Protein 2WS9 (pdb70)

B-factor: mean 7.36, std 11.47, range [2.0, 91.31]

Nearest PDB structures (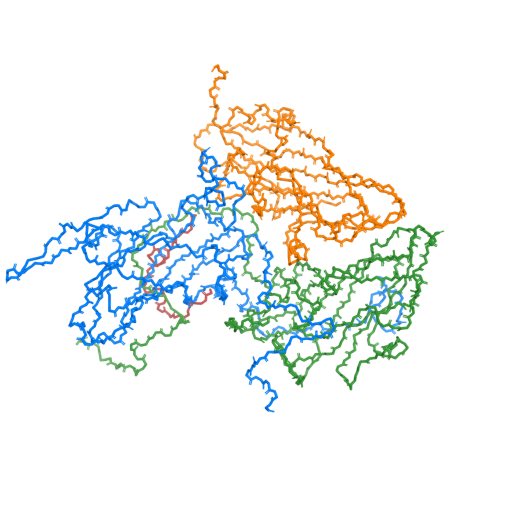foldseek):
  2xbo-assembly1_2  TM=1.001E+00  e=1.911E-42  Equine rhinitis A virus
  2wff-assembly1_2  TM=9.894E-01  e=1.433E-40  Equine rhinitis A virus
  4gh4-assembly1_B  TM=8.979E-01  e=1.217E-20  Foot-and-mouth disease virus A
  7tqt-assembly1_j  TM=8.389E-01  e=4.539E-18  Coxsackievirus A21
  8x96-assembly1_B  TM=8.685E-01  e=5.351E-17  Enterovirus A71

Sequence (693 aa):
VTNVGEDGEPGETEPRHALSPVDMHVHTDVSFLLDRFFDVETLELSNLTGSPATHVLDPFGSTAQLAWARLLNTCTYFFSDLELSIQFKFTTTPSSVGEGFVWVKWFPVGAPTKTTDAWQLEGGGNSVRIQQLAVAGMSPTVVFKIAGSRSQACGFSVPYTSMWRVVPVFYNGWGAPTKEKATYNWLPGAHFGSILLTSDAHDKGGCYLRYRFPRANMYCPRPIPPAFTRPADKTRHKFPTNINKQGTTYCYSKPDGRPPSTVSDPVTRLGPTLSRHYTFKVGEWPHSQSHGHAWICPLPSDKLKKMGSFHEVVKAHHLVKNGWDVVVQVNASFAHSGALCVAAVPEYEHTHEKALKWSELEEPAYTYQQLSVFPHQLLNLRTNSSVHLVMPYIGPGPTTNLTLHNPWTIVILILSELTGPGQTVPVTMSVAPIDAMVNGPLPNPEAPIRVVSVPESDSFMSSVPDNSTPLYPKVVVPPRQVPGRFTNFIDVAKQTYSFCSISGKPYFEVTNTSGDEPLFQMDVSLSAAELHGTYVASLSSFFAQYRGSLNFNFIFTGAAATKAKFLVAFVPPHSAAPKTRDEAMACIHAVWDVGLNSAFSFNVPYSSPADFMAVYSAEATVVNVSGWLQVYALTALTSTDIAVNSKGRVLVAVSAGPDFSLRHPVDLPDKQGNSGSIVQNFYMQQYQNSIDA

Foldseek 3Di:
DCEEDDPPDVPYDYDDDDDDDDPPCPCVDLQVVQQDWDQQDWFFAAAQFDKDFWAFFDLQCDPDLDVVNQSSVFFFWKFFWKKKKKFKDFPDDLVVDAKKKKKKWFFFFPDDTTKGFDDWDDDDHDIDTGIPRSDDDDGDIDIFIQHPPPTRIDMDIGGHRAPDPIQGSFAQQFQDPPRDPVRGRHHGRSGGTTMHIYINCSPRIIITMIMGTHPMDGHHTDDGDDSDDDDDPPDDDDDDDPDDDD/DEFEFVDAADLDAFPPDPADKDWQDCVQQDKDKDFQFWAAQPDDFQKKWKQFPDQVCLVVSPRVSVVLVFFFWKFWKKKKKKFKADDLQKWFKKKKFKAFPDDDPPPCPNHTGMDGHDVVCSVCVVVGGIDMATSNPHTMTIYIYYGDDPGRIHGVNPDRGIMMMIGTHTGIDGDRDIMTMMMMMTIGSMMGHHGDDDDD/DDDDDDADPCPPDDDDDPPDDDDDDDDDDDDDDDDDPDDDDDLQVCLFVDKDFWQDVHDRWWKFFQDFAWFFRDKWFAALPIRRVPPIPVSVVQLQFWKKAWKKKKKKAWAFDPQKWFKKKKFFFFDDPDDDGTVVVRVVGDIDIGTCVVPRMDMDMRTGDAPDRIATNDADPDDRRRTGGMITMGTPHGMDGPDCVVGGMIIMGMMMGTDPPMDGDHGDDDDDDD/DPDDDPCSVVDPPVVNDPDDD

Radius of gyration: 29.0 Å; Cα contacts (8 Å, |Δi|>4): 1754; chains: 4; bounding box: 82×83×81 Å

Structure (mmCIF, N/CA/C/O backbone):
data_2WS9
#
_entry.id   2WS9
#
_cell.length_a   344.800
_cell.length_b   531.400
_cell.length_c   488.300
_cell.angle_alpha   90.00
_cell.angle_beta   90.00
_cell.angle_gamma   90.00
#
_symmetry.space_group_name_H-M   'C 2 2 21'
#
loop_
_entity.id
_entity.type
_entity.pdbx_description
1 polymer P1
2 polymer P1
3 polymer P1
4 polymer P1
#
loop_
_atom_site.group_PDB
_atom_site.id
_atom_site.type_symbol
_atom_site.label_atom_id
_atom_site.label_alt_id
_atom_site.label_comp_id
_atom_site.label_asym_id
_atom_site.label_entity_id
_atom_site.label_seq_id
_atom_site.pdbx_PDB_ins_code
_atom_site.Cartn_x
_atom_site.Cartn_y
_atom_site.Cartn_z
_atom_site.occupancy
_atom_site.B_iso_or_equiv
_atom_site.auth_seq_id
_atom_site.auth_comp_id
_atom_site.auth_asym_id
_atom_site.auth_atom_id
_atom_site.pdbx_PDB_model_num
ATOM 1 N N . VAL A 1 1 ? 11.023 234.195 176.304 1.00 91.31 1 VAL 1 N 1
ATOM 2 C CA . VAL A 1 1 ? 12.060 234.638 175.297 1.00 90.63 1 VAL 1 CA 1
ATOM 3 C C . VAL A 1 1 ? 13.402 233.913 175.600 1.00 89.02 1 VAL 1 C 1
ATOM 4 O O . VAL A 1 1 ? 13.805 233.871 176.765 1.00 89.94 1 VAL 1 O 1
ATOM 8 N N . THR A 1 2 ? 14.068 233.392 174.549 1.00 85.25 2 THR 1 N 1
ATOM 9 C CA . THR A 1 2 ? 15.345 232.613 174.583 1.00 79.62 2 THR 1 CA 1
ATOM 10 C C . THR A 1 2 ? 15.424 231.456 175.606 1.00 74.84 2 THR 1 C 1
ATOM 11 O O . THR A 1 2 ? 16.059 230.417 175.361 1.00 75.76 2 THR 1 O 1
ATOM 15 N N . ASN A 1 3 ? 14.833 231.706 176.767 1.00 67.20 3 ASN 1 N 1
ATOM 16 C CA . ASN A 1 3 ? 14.691 230.799 177.879 1.00 60.18 3 ASN 1 CA 1
ATOM 17 C C . ASN A 1 3 ? 15.943 230.587 178.650 1.00 54.42 3 ASN 1 C 1
ATOM 18 O O . ASN A 1 3 ? 16.360 231.478 179.362 1.00 54.28 3 ASN 1 O 1
ATOM 23 N N . VAL A 1 4 ? 16.634 229.490 178.368 1.00 45.65 4 VAL 1 N 1
ATOM 24 C CA . VAL A 1 4 ? 17.761 229.148 179.175 1.00 38.15 4 VAL 1 CA 1
ATOM 25 C C . VAL A 1 4 ? 19.213 229.474 178.908 1.00 34.36 4 VAL 1 C 1
ATOM 26 O O . VAL A 1 4 ? 19.827 229.061 177.945 1.00 34.39 4 VAL 1 O 1
ATOM 30 N N . GLY A 1 5 ? 19.680 230.204 179.914 1.00 30.89 5 GLY 1 N 1
ATOM 31 C CA . GLY A 1 5 ? 20.981 230.748 180.215 1.00 23.37 5 GLY 1 CA 1
ATOM 32 C C . GLY A 1 5 ? 22.248 231.099 179.533 1.00 21.56 5 GLY 1 C 1
ATOM 33 O O . GLY A 1 5 ? 22.724 230.480 178.600 1.00 25.38 5 GLY 1 O 1
ATOM 34 N N . GLU A 1 6 ? 22.878 232.032 180.229 1.00 19.37 6 GLU 1 N 1
ATOM 35 C CA . GLU A 1 6 ? 24.192 232.589 179.938 1.00 15.51 6 GLU 1 CA 1
ATOM 36 C C . GLU A 1 6 ? 24.553 233.353 178.687 1.00 14.64 6 GLU 1 C 1
ATOM 37 O O . GLU A 1 6 ? 25.713 233.468 178.354 1.00 19.03 6 GLU 1 O 1
ATOM 43 N N . ASP A 1 7 ? 23.573 233.969 178.051 1.00 15.78 7 ASP 1 N 1
ATOM 44 C CA . ASP A 1 7 ? 23.822 234.774 176.855 1.00 15.63 7 ASP 1 CA 1
ATOM 45 C C . ASP A 1 7 ? 23.406 236.169 177.295 1.00 14.86 7 ASP 1 C 1
ATOM 46 O O . ASP A 1 7 ? 23.811 237.169 176.708 1.00 17.66 7 ASP 1 O 1
ATOM 51 N N . GLY A 1 8 ? 22.600 236.202 178.358 1.00 12.82 8 GLY 1 N 1
ATOM 52 C CA . GLY A 1 8 ? 22.148 237.439 178.954 1.00 13.21 8 GLY 1 CA 1
ATOM 53 C C . GLY A 1 8 ? 21.174 238.229 178.142 1.00 11.49 8 GLY 1 C 1
ATOM 54 O O . GLY A 1 8 ? 20.986 239.424 178.409 1.00 15.34 8 GLY 1 O 1
ATOM 55 N N . GLU A 1 9 ? 20.610 237.588 177.123 1.00 7.83 9 GLU 1 N 1
ATOM 56 C CA . GLU A 1 9 ? 19.636 238.238 176.264 1.00 6.08 9 GLU 1 CA 1
ATOM 57 C C . GLU A 1 9 ? 18.339 238.580 177.005 1.00 4.50 9 GLU 1 C 1
ATOM 58 O O . GLU A 1 9 ? 18.008 237.970 178.036 1.00 4.52 9 GLU 1 O 1
ATOM 64 N N . PRO A 1 10 ? 17.626 239.614 176.533 1.00 2.62 10 PRO 1 N 1
ATOM 65 C CA . PRO A 1 10 ? 16.375 240.076 177.125 1.00 2.58 10 PRO 1 CA 1
ATOM 66 C C . PRO A 1 10 ? 15.402 238.942 177.221 1.00 3.22 10 PRO 1 C 1
ATOM 67 O O . PRO A 1 10 ? 15.134 238.274 176.225 1.00 6.71 10 PRO 1 O 1
ATOM 71 N N . GLY A 1 11 ? 14.848 238.755 178.414 1.00 3.36 11 GLY 1 N 1
ATOM 72 C CA . GLY A 1 11 ? 13.882 237.697 178.640 1.00 2.83 11 GLY 1 CA 1
ATOM 73 C C . GLY A 1 11 ? 14.521 236.360 178.967 1.00 2.39 11 GLY 1 C 1
ATOM 74 O O . GLY A 1 11 ? 13.848 235.442 179.442 1.00 3.71 11 GLY 1 O 1
ATOM 75 N N . GLU A 1 12 ? 15.813 236.234 178.705 1.00 2.23 12 GLU 1 N 1
ATOM 76 C CA . GLU A 1 12 ? 16.515 235.002 178.993 1.00 2.11 12 GLU 1 CA 1
ATOM 77 C C . GLU A 1 12 ? 16.862 234.927 180.481 1.00 3.57 12 GLU 1 C 1
ATOM 78 O O . GLU A 1 12 ? 17.331 235.927 181.098 1.00 5.89 12 GLU 1 O 1
ATOM 84 N N . THR A 1 13 ? 16.655 233.724 181.028 1.00 3.02 13 THR 1 N 1
ATOM 85 C CA . THR A 1 13 ? 16.920 233.365 182.425 1.00 3.24 13 THR 1 CA 1
ATOM 86 C C . THR A 1 13 ? 17.994 232.267 182.505 1.00 2.94 13 THR 1 C 1
ATOM 87 O O . THR A 1 13 ? 18.095 231.456 181.623 1.00 2.00 13 THR 1 O 1
ATOM 91 N N . GLU A 1 14 ? 18.768 232.191 183.581 1.00 5.00 14 GLU 1 N 1
ATOM 92 C CA . GLU A 1 14 ? 19.785 231.138 183.649 1.00 2.35 14 GLU 1 CA 1
ATOM 93 C C . GLU A 1 14 ? 19.230 229.766 184.074 1.00 2.18 14 GLU 1 C 1
ATOM 94 O O . GLU A 1 14 ? 18.097 229.643 184.567 1.00 2.36 14 GLU 1 O 1
ATOM 100 N N . PRO A 1 15 ? 20.016 228.704 183.861 1.00 2.62 15 PRO 1 N 1
ATOM 101 C CA . PRO A 1 15 ? 19.579 227.349 184.227 1.00 3.27 15 PRO 1 CA 1
ATOM 102 C C . PRO A 1 15 ? 19.391 227.111 185.732 1.00 3.06 15 PRO 1 C 1
ATOM 103 O O . PRO A 1 15 ? 20.129 227.650 186.544 1.00 4.14 15 PRO 1 O 1
ATOM 107 N N . ARG A 1 16 ? 18.380 226.330 186.097 1.00 4.07 16 ARG 1 N 1
ATOM 108 C CA . ARG A 1 16 ? 18.143 225.969 187.490 1.00 4.44 16 ARG 1 CA 1
ATOM 109 C C . ARG A 1 16 ? 17.959 224.442 187.439 1.00 7.01 16 ARG 1 C 1
ATOM 110 O O . ARG A 1 16 ? 17.421 223.914 186.458 1.00 7.94 16 ARG 1 O 1
ATOM 118 N N . HIS A 1 17 ? 18.527 223.716 188.394 1.00 9.70 17 HIS 1 N 1
ATOM 119 C CA . HIS A 1 17 ? 18.340 222.279 188.413 1.00 12.88 17 HIS 1 CA 1
ATOM 120 C C . HIS A 1 17 ? 17.519 222.018 189.654 1.00 10.24 17 HIS 1 C 1
ATOM 121 O O . HIS A 1 17 ? 18.003 222.221 190.738 1.00 9.97 17 HIS 1 O 1
ATOM 128 N N . ALA A 1 18 ? 16.263 221.605 189.515 1.00 8.97 18 ALA 1 N 1
ATOM 129 C CA . ALA A 1 18 ? 15.430 221.363 190.698 1.00 7.40 18 ALA 1 CA 1
ATOM 130 C C . ALA A 1 18 ? 15.997 220.331 191.664 1.00 7.18 18 ALA 1 C 1
ATOM 131 O O . ALA A 1 18 ? 16.690 219.388 191.270 1.00 9.43 18 ALA 1 O 1
ATOM 133 N N . LEU A 1 19 ? 15.701 220.520 192.940 1.00 6.15 19 LEU 1 N 1
ATOM 134 C CA . LEU A 1 19 ? 16.193 219.626 193.966 1.00 6.88 19 LEU 1 CA 1
ATOM 135 C C . LEU A 1 19 ? 15.391 218.343 194.026 1.00 8.88 19 LEU 1 C 1
ATOM 136 O O . LEU A 1 19 ? 14.223 218.318 193.630 1.00 10.80 19 LEU 1 O 1
ATOM 141 N N . SER A 1 20 ? 16.031 217.272 194.506 1.00 12.62 20 SER 1 N 1
ATOM 142 C CA . SER A 1 20 ? 15.376 215.970 194.692 1.00 13.72 20 SER 1 CA 1
ATOM 143 C C . SER A 1 20 ? 14.570 216.017 195.991 1.00 13.74 20 SER 1 C 1
ATOM 144 O O . SER A 1 20 ? 14.942 216.694 196.939 1.00 13.65 20 SER 1 O 1
ATOM 147 N N . PRO A 1 21 ? 13.460 215.288 196.049 1.00 13.84 21 PRO 1 N 1
ATOM 148 C CA . PRO A 1 21 ? 12.529 215.200 197.166 1.00 14.64 21 PRO 1 CA 1
ATOM 149 C C . PRO A 1 21 ? 12.754 215.090 198.683 1.00 14.17 21 PRO 1 C 1
ATOM 150 O O . PRO A 1 21 ? 12.114 215.874 199.423 1.00 19.84 21 PRO 1 O 1
ATOM 154 N N . VAL A 1 22 ? 13.540 214.140 199.180 1.00 11.02 22 VAL 1 N 1
ATOM 155 C CA . VAL A 1 22 ? 13.716 214.005 200.654 1.00 8.39 22 VAL 1 CA 1
ATOM 156 C C . VAL A 1 22 ? 12.392 213.776 201.440 1.00 9.17 22 VAL 1 C 1
ATOM 157 O O . VAL A 1 22 ? 11.840 212.676 201.415 1.00 12.59 22 VAL 1 O 1
ATOM 161 N N . ASP A 1 23 ? 11.844 214.818 202.063 1.00 9.54 23 ASP 1 N 1
ATOM 162 C CA . ASP A 1 23 ? 10.626 214.689 202.881 1.00 10.80 23 ASP 1 CA 1
ATOM 163 C C . ASP A 1 23 ? 9.275 214.273 202.287 1.00 10.59 23 ASP 1 C 1
ATOM 164 O O . ASP A 1 23 ? 8.329 214.119 203.062 1.00 13.16 23 ASP 1 O 1
ATOM 169 N N . MET A 1 24 ? 9.127 214.226 200.961 1.00 8.80 24 MET 1 N 1
ATOM 170 C CA . MET A 1 24 ? 7.873 213.791 200.329 1.00 7.61 24 MET 1 CA 1
ATOM 171 C C . MET A 1 24 ? 6.553 214.535 200.652 1.00 7.19 24 MET 1 C 1
ATOM 172 O O . MET A 1 24 ? 5.455 213.999 200.442 1.00 6.71 24 MET 1 O 1
ATOM 177 N N . HIS A 1 25 ? 6.637 215.764 201.147 1.00 6.51 25 HIS 1 N 1
ATOM 178 C CA . HIS A 1 25 ? 5.437 216.555 201.464 1.00 5.06 25 HIS 1 CA 1
ATOM 179 C C . HIS A 1 25 ? 4.500 215.873 202.431 1.00 3.49 25 HIS 1 C 1
ATOM 180 O O . HIS A 1 25 ? 3.333 216.203 202.469 1.00 3.67 25 HIS 1 O 1
ATOM 187 N N . VAL A 1 26 ? 4.997 214.965 203.252 1.00 3.09 26 VAL 1 N 1
ATOM 188 C CA . VAL A 1 26 ? 4.132 214.268 204.189 1.00 2.44 26 VAL 1 CA 1
ATOM 189 C C . VAL A 1 26 ? 3.552 215.189 205.255 1.00 2.92 26 VAL 1 C 1
ATOM 190 O O . VAL A 1 26 ? 2.393 215.044 205.633 1.00 3.07 26 VAL 1 O 1
ATOM 194 N N . HIS A 1 27 ? 4.375 216.103 205.768 1.00 3.23 27 HIS 1 N 1
ATOM 195 C CA . HIS A 1 27 ? 3.946 217.002 206.827 1.00 2.00 27 HIS 1 CA 1
ATOM 196 C C . HIS A 1 27 ? 2.938 218.082 206.478 1.00 2.00 27 HIS 1 C 1
ATOM 197 O O . HIS A 1 27 ? 2.314 218.630 207.363 1.00 2.00 27 HIS 1 O 1
ATOM 204 N N . THR A 1 28 ? 2.788 218.400 205.199 1.00 2.00 28 THR 1 N 1
ATOM 205 C CA . THR A 1 28 ? 1.839 219.417 204.768 1.00 2.00 28 THR 1 CA 1
ATOM 206 C C . THR A 1 28 ? 0.481 218.823 204.396 1.00 2.00 28 THR 1 C 1
ATOM 207 O O . THR A 1 28 ? -0.421 219.512 203.928 1.00 2.00 28 THR 1 O 1
ATOM 211 N N . ASP A 1 29 ? 0.336 217.540 204.688 1.00 2.00 29 ASP 1 N 1
ATOM 212 C CA . ASP A 1 29 ? -0.874 216.808 204.443 1.00 2.00 29 ASP 1 CA 1
ATOM 213 C C . ASP A 1 29 ? -1.924 217.236 205.445 1.00 2.21 29 ASP 1 C 1
ATOM 214 O O . ASP A 1 29 ? -1.756 217.068 206.654 1.00 2.30 29 ASP 1 O 1
ATOM 219 N N . VAL A 1 30 ? -3.062 217.675 204.924 1.00 2.62 30 VAL 1 N 1
ATOM 220 C CA . VAL A 1 30 ? -4.185 218.141 205.725 1.00 2.00 30 VAL 1 CA 1
ATOM 221 C C . VAL A 1 30 ? -4.625 217.217 206.864 1.00 2.00 30 VAL 1 C 1
ATOM 222 O O . VAL A 1 30 ? -4.686 217.643 208.004 1.00 2.00 30 VAL 1 O 1
ATOM 226 N N . SER A 1 31 ? -4.884 215.950 206.580 1.00 2.00 31 SER 1 N 1
ATOM 227 C CA . SER A 1 31 ? -5.369 215.053 207.618 1.00 2.00 31 SER 1 CA 1
ATOM 228 C C . SER A 1 31 ? -4.335 214.609 208.603 1.00 3.09 31 SER 1 C 1
ATOM 229 O O . SER A 1 31 ? -4.692 214.127 209.685 1.00 4.72 31 SER 1 O 1
ATOM 232 N N . PHE A 1 32 ? -3.071 214.692 208.193 1.00 2.00 32 PHE 1 N 1
ATOM 233 C CA . PHE A 1 32 ? -1.963 214.328 209.054 1.00 2.00 32 PHE 1 CA 1
ATOM 234 C C . PHE A 1 32 ? -1.854 215.439 210.073 1.00 2.30 32 PHE 1 C 1
ATOM 235 O O . PHE A 1 32 ? -1.815 215.187 211.267 1.00 3.52 32 PHE 1 O 1
ATOM 243 N N . LEU A 1 33 ? -1.847 216.680 209.604 1.00 2.00 33 LEU 1 N 1
ATOM 244 C CA . LEU A 1 33 ? -1.745 217.799 210.511 1.00 2.00 33 LEU 1 CA 1
ATOM 245 C C . LEU A 1 33 ? -2.853 217.838 211.538 1.00 2.00 33 LEU 1 C 1
ATOM 246 O O . LEU A 1 33 ? -2.606 218.169 212.677 1.00 2.00 33 LEU 1 O 1
ATOM 251 N N . LEU A 1 34 ? -4.074 217.496 211.159 1.00 2.00 34 LEU 1 N 1
ATOM 252 C CA . LEU A 1 34 ? -5.169 217.576 212.114 1.00 2.00 34 LEU 1 CA 1
ATOM 253 C C . LEU A 1 34 ? -5.398 216.382 213.029 1.00 2.00 34 LEU 1 C 1
ATOM 254 O O . LEU A 1 34 ? -6.130 216.484 214.003 1.00 2.00 34 LEU 1 O 1
ATOM 259 N N . ASP A 1 35 ? -4.750 215.261 212.759 1.00 2.00 35 ASP 1 N 1
ATOM 260 C CA . ASP A 1 35 ? -4.951 214.086 213.584 1.00 2.00 35 ASP 1 CA 1
ATOM 261 C C . ASP A 1 35 ? -4.007 214.068 214.769 1.00 2.00 35 ASP 1 C 1
ATOM 262 O O . ASP A 1 35 ? -3.149 213.211 214.863 1.00 3.59 35 ASP 1 O 1
ATOM 267 N N . ARG A 1 36 ? -4.156 215.011 215.685 1.00 2.00 36 ARG 1 N 1
ATOM 268 C CA . ARG A 1 36 ? -3.299 215.056 216.861 1.00 2.00 36 ARG 1 CA 1
ATOM 269 C C . ARG A 1 36 ? -4.115 215.795 217.912 1.00 2.00 36 ARG 1 C 1
ATOM 270 O O . ARG A 1 36 ? -5.120 216.403 217.572 1.00 2.00 36 ARG 1 O 1
ATOM 278 N N . PHE A 1 37 ? -3.787 215.655 219.188 1.00 2.00 37 PHE 1 N 1
ATOM 279 C CA . PHE A 1 37 ? -4.558 216.349 220.197 1.00 2.00 37 PHE 1 CA 1
ATOM 280 C C . PHE A 1 37 ? -4.115 217.771 220.303 1.00 2.00 37 PHE 1 C 1
ATOM 281 O O . PHE A 1 37 ? -2.925 218.036 220.382 1.00 2.00 37 PHE 1 O 1
ATOM 289 N N . PHE A 1 38 ? -5.086 218.677 220.283 1.00 2.00 38 PHE 1 N 1
ATOM 290 C CA . PHE A 1 38 ? -4.878 220.109 220.407 1.00 2.00 38 PHE 1 CA 1
ATOM 291 C C . PHE A 1 38 ? -5.554 220.603 221.687 1.00 2.00 38 PHE 1 C 1
ATOM 292 O O . PHE A 1 38 ? -6.685 220.218 221.995 1.00 2.00 38 PHE 1 O 1
ATOM 300 N N . ASP A 1 39 ? -4.862 221.451 222.434 1.00 2.01 39 ASP 1 N 1
ATOM 301 C CA . ASP A 1 39 ? -5.426 222.022 223.645 1.00 2.00 39 ASP 1 CA 1
ATOM 302 C C . ASP A 1 39 ? -6.182 223.248 223.133 1.00 2.00 39 ASP 1 C 1
ATOM 303 O O . ASP A 1 39 ? -5.565 224.219 222.732 1.00 2.00 39 ASP 1 O 1
ATOM 308 N N . VAL A 1 40 ? -7.486 223.080 222.905 1.00 2.57 40 VAL 1 N 1
ATOM 309 C CA . VAL A 1 40 ? -8.437 224.131 222.433 1.00 3.92 40 VAL 1 CA 1
ATOM 310 C C . VAL A 1 40 ? -9.318 224.258 223.646 1.00 4.87 40 VAL 1 C 1
ATOM 311 O O . VAL A 1 40 ? -9.504 223.240 224.284 1.00 12.09 40 VAL 1 O 1
ATOM 315 N N . GLU A 1 41 ? -9.836 225.423 224.026 1.00 2.59 41 GLU 1 N 1
ATOM 316 C CA . GLU A 1 41 ? -10.678 225.400 225.274 1.00 3.28 41 GLU 1 CA 1
ATOM 317 C C . GLU A 1 41 ? -10.170 224.792 226.630 1.00 2.00 41 GLU 1 C 1
ATOM 318 O O . GLU A 1 41 ? -9.472 223.764 226.739 1.00 2.00 41 GLU 1 O 1
ATOM 324 N N . THR A 1 42 ? -10.791 225.321 227.667 1.00 2.78 42 THR 1 N 1
ATOM 325 C CA . THR A 1 42 ? -10.521 224.986 229.057 1.00 2.22 42 THR 1 CA 1
ATOM 326 C C . THR A 1 42 ? -11.913 225.197 229.628 1.00 3.76 42 THR 1 C 1
ATOM 327 O O . THR A 1 42 ? -12.577 226.155 229.220 1.00 6.70 42 THR 1 O 1
ATOM 331 N N . LEU A 1 43 ? -12.438 224.316 230.471 1.00 4.66 43 LEU 1 N 1
ATOM 332 C CA . LEU A 1 43 ? -13.778 224.660 230.946 1.00 4.82 43 LEU 1 CA 1
ATOM 333 C C . LEU A 1 43 ? -14.176 224.268 232.349 1.00 5.03 43 LEU 1 C 1
ATOM 334 O O . LEU A 1 43 ? -13.578 223.382 232.917 1.00 6.81 43 LEU 1 O 1
ATOM 339 N N . GLU A 1 44 ? -15.137 224.984 232.926 1.00 5.12 44 GLU 1 N 1
ATOM 340 C CA . GLU A 1 44 ? -15.595 224.744 234.289 1.00 5.23 44 GLU 1 CA 1
ATOM 341 C C . GLU A 1 44 ? -16.596 223.636 234.470 1.00 3.53 44 GLU 1 C 1
ATOM 342 O O . GLU A 1 44 ? -17.505 223.480 233.656 1.00 3.96 44 GLU 1 O 1
ATOM 348 N N . LEU A 1 45 ? -16.489 222.914 235.578 1.00 2.00 45 LEU 1 N 1
ATOM 349 C CA . LEU A 1 45 ? -17.449 221.850 235.843 1.00 2.29 45 LEU 1 CA 1
ATOM 350 C C . LEU A 1 45 ? -18.739 222.417 236.444 1.00 2.47 45 LEU 1 C 1
ATOM 351 O O . LEU A 1 45 ? -18.711 223.451 237.121 1.00 5.13 45 LEU 1 O 1
ATOM 356 N N . SER A 1 46 ? -19.873 221.785 236.158 1.00 2.24 46 SER 1 N 1
ATOM 357 C CA . SER A 1 46 ? -21.154 222.224 236.711 1.00 3.46 46 SER 1 CA 1
ATOM 358 C C . SER A 1 46 ? -21.433 221.425 237.967 1.00 3.38 46 SER 1 C 1
ATOM 359 O O . SER A 1 46 ? -20.873 220.353 238.146 1.00 4.55 46 SER 1 O 1
ATOM 362 N N . ASN A 1 47 ? -22.211 221.962 238.893 1.00 5.02 47 ASN 1 N 1
ATOM 363 C CA . ASN A 1 47 ? -22.498 221.184 240.097 1.00 5.99 47 ASN 1 CA 1
ATOM 364 C C . ASN A 1 47 ? -23.528 220.114 239.692 1.00 5.61 47 ASN 1 C 1
ATOM 365 O O . ASN A 1 47 ? -24.236 220.283 238.689 1.00 5.67 47 ASN 1 O 1
ATOM 370 N N . LEU A 1 48 ? -23.563 219.013 240.445 1.00 3.64 48 LEU 1 N 1
ATOM 371 C CA . LEU A 1 48 ? -24.457 217.890 240.209 1.00 2.76 48 LEU 1 CA 1
ATOM 372 C C . LEU A 1 48 ? -25.904 218.346 240.187 1.00 4.23 48 LEU 1 C 1
ATOM 373 O O . LEU A 1 48 ? -26.765 217.805 239.474 1.00 4.20 48 LEU 1 O 1
ATOM 378 N N . THR A 1 49 ? -26.137 219.392 240.955 1.00 5.18 49 THR 1 N 1
ATOM 379 C CA . THR A 1 49 ? -27.437 219.966 241.156 1.00 5.44 49 THR 1 CA 1
ATOM 380 C C . THR A 1 49 ? -27.739 221.218 240.364 1.00 5.85 49 THR 1 C 1
ATOM 381 O O . THR A 1 49 ? -26.834 221.955 239.971 1.00 8.78 49 THR 1 O 1
ATOM 385 N N . GLY A 1 50 ? -29.017 221.433 240.089 1.00 5.94 50 GLY 1 N 1
ATOM 386 C CA . GLY A 1 50 ? -29.429 222.635 239.381 1.00 7.66 50 GLY 1 CA 1
ATOM 387 C C . GLY A 1 50 ? -29.859 222.428 237.958 1.00 7.44 50 GLY 1 C 1
ATOM 388 O O . GLY A 1 50 ? -30.274 221.333 237.602 1.00 8.40 50 GLY 1 O 1
ATOM 389 N N . SER A 1 51 ? -29.801 223.484 237.158 1.00 9.03 51 SER 1 N 1
ATOM 390 C CA . SER A 1 51 ? -30.164 223.362 235.754 1.00 11.73 51 SER 1 CA 1
ATOM 391 C C . SER A 1 51 ? -29.019 223.864 234.891 1.00 12.59 51 SER 1 C 1
ATOM 392 O O . SER A 1 51 ? -29.061 224.998 234.392 1.00 15.23 51 SER 1 O 1
ATOM 395 N N . PRO A 1 52 ? -27.963 223.040 234.724 1.00 11.62 52 PRO 1 N 1
ATOM 396 C CA . PRO A 1 52 ? -26.816 223.435 233.915 1.00 11.14 52 PRO 1 CA 1
ATOM 397 C C . PRO A 1 52 ? -27.068 223.523 232.423 1.00 12.61 52 PRO 1 C 1
ATOM 398 O O . PRO A 1 52 ? -28.071 223.002 231.898 1.00 15.59 52 PRO 1 O 1
ATOM 402 N N . ALA A 1 53 ? -26.168 224.238 231.750 1.00 13.82 53 ALA 1 N 1
ATOM 403 C CA . ALA A 1 53 ? -26.231 224.395 230.299 1.00 13.69 53 ALA 1 CA 1
ATOM 404 C C . ALA A 1 53 ? -25.094 223.560 229.675 1.00 13.75 53 ALA 1 C 1
ATOM 405 O O . ALA A 1 53 ? -24.030 223.344 230.311 1.00 14.35 53 ALA 1 O 1
ATOM 407 N N . THR A 1 54 ? -25.341 223.046 228.470 1.00 11.51 54 THR 1 N 1
ATOM 408 C CA . THR A 1 54 ? -24.346 222.238 227.791 1.00 9.31 54 THR 1 CA 1
ATOM 409 C C . THR A 1 54 ? -23.382 223.118 227.019 1.00 9.53 54 THR 1 C 1
ATOM 410 O O . THR A 1 54 ? -23.753 224.186 226.536 1.00 11.96 54 THR 1 O 1
ATOM 414 N N . HIS A 1 55 ? -22.142 222.664 226.906 1.00 8.50 55 HIS 1 N 1
ATOM 415 C CA . HIS A 1 55 ? -21.135 223.391 226.179 1.00 7.78 55 HIS 1 CA 1
ATOM 416 C C . HIS A 1 55 ? -21.017 222.840 224.754 1.00 5.87 55 HIS 1 C 1
ATOM 417 O O . HIS A 1 55 ? -20.701 221.675 224.565 1.00 5.56 55 HIS 1 O 1
ATOM 424 N N . VAL A 1 56 ? -21.261 223.681 223.755 1.00 4.72 56 VAL 1 N 1
ATOM 425 C CA . VAL A 1 56 ? -21.160 223.285 222.350 1.00 2.30 56 VAL 1 CA 1
ATOM 426 C C . VAL A 1 56 ? -19.716 223.181 221.870 1.00 2.00 56 VAL 1 C 1
ATOM 427 O O . VAL A 1 56 ? -18.907 224.082 222.115 1.00 3.64 56 VAL 1 O 1
ATOM 431 N N . LEU A 1 57 ? -19.400 222.080 221.189 1.00 2.00 57 LEU 1 N 1
ATOM 432 C CA . LEU A 1 57 ? -18.062 221.818 220.645 1.00 2.00 57 LEU 1 CA 1
ATOM 433 C C . LEU A 1 57 ? -17.917 222.480 219.270 1.00 2.00 57 LEU 1 C 1
ATOM 434 O O . LEU A 1 57 ? -18.149 221.866 218.241 1.00 2.00 57 LEU 1 O 1
ATOM 439 N N . ASP A 1 58 ? -17.493 223.729 219.247 1.00 2.49 58 ASP 1 N 1
ATOM 440 C CA . ASP A 1 58 ? -17.389 224.454 217.996 1.00 2.63 58 ASP 1 CA 1
ATOM 441 C C . ASP A 1 58 ? -16.065 225.168 218.002 1.00 3.29 58 ASP 1 C 1
ATOM 442 O O . ASP A 1 58 ? -15.944 226.243 218.583 1.00 5.61 58 ASP 1 O 1
ATOM 447 N N . PRO A 1 59 ? -15.045 224.573 217.362 1.00 3.02 59 PRO 1 N 1
ATOM 448 C CA . PRO A 1 59 ? -13.709 225.165 217.302 1.00 3.40 59 PRO 1 CA 1
ATOM 449 C C . PRO A 1 59 ? -13.493 226.000 216.056 1.00 5.57 59 PRO 1 C 1
ATOM 450 O O . PRO A 1 59 ? -12.362 226.391 215.763 1.00 8.30 59 PRO 1 O 1
ATOM 454 N N . PHE A 1 60 ? -14.581 226.354 215.376 1.00 7.58 60 PHE 1 N 1
ATOM 455 C CA . PHE A 1 60 ? -14.461 227.022 214.093 1.00 8.52 60 PHE 1 CA 1
ATOM 456 C C . PHE A 1 60 ? -14.177 228.483 213.940 1.00 13.24 60 PHE 1 C 1
ATOM 457 O O . PHE A 1 60 ? -13.216 228.847 213.257 1.00 16.20 60 PHE 1 O 1
ATOM 465 N N . GLY A 1 61 ? -14.872 229.338 214.674 1.00 17.28 61 GLY 1 N 1
ATOM 466 C CA . GLY A 1 61 ? -14.544 230.745 214.439 1.00 24.07 61 GLY 1 CA 1
ATOM 467 C C . GLY A 1 61 ? -13.454 231.355 215.292 1.00 25.65 61 GLY 1 C 1
ATOM 468 O O . GLY A 1 61 ? -13.361 232.600 215.364 1.00 27.46 61 GLY 1 O 1
ATOM 469 N N . SER A 1 62 ? -12.542 230.529 215.848 1.00 27.76 62 SER 1 N 1
ATOM 470 C CA . SER A 1 62 ? -11.482 231.062 216.718 1.00 28.66 62 SER 1 CA 1
ATOM 471 C C . SER A 1 62 ? -10.466 232.121 216.305 1.00 30.05 62 SER 1 C 1
ATOM 472 O O . SER A 1 62 ? -10.115 232.276 215.136 1.00 30.66 62 SER 1 O 1
ATOM 475 N N . THR A 1 63 ? -10.088 232.894 217.334 1.00 32.33 63 THR 1 N 1
ATOM 476 C CA . THR A 1 63 ? -9.086 233.956 217.187 1.00 33.98 63 THR 1 CA 1
ATOM 477 C C . THR A 1 63 ? -7.811 233.637 217.965 1.00 33.65 63 THR 1 C 1
ATOM 478 O O . THR A 1 63 ? -6.780 234.292 217.805 1.00 36.22 63 THR 1 O 1
ATOM 482 N N . ALA A 1 64 ? -7.904 232.583 218.769 1.00 31.56 64 ALA 1 N 1
ATOM 483 C CA . ALA A 1 64 ? -6.802 232.129 219.593 1.00 28.03 64 ALA 1 CA 1
ATOM 484 C C . ALA A 1 64 ? -5.481 232.088 218.840 1.00 27.20 64 ALA 1 C 1
ATOM 485 O O . ALA A 1 64 ? -5.407 231.640 217.691 1.00 25.86 64 ALA 1 O 1
ATOM 487 N N . GLN A 1 65 ? -4.448 232.612 219.491 1.00 26.98 65 GLN 1 N 1
ATOM 488 C CA . GLN A 1 65 ? -3.097 232.665 218.939 1.00 25.35 65 GLN 1 CA 1
ATOM 489 C C . GLN A 1 65 ? -2.490 231.279 219.079 1.00 20.65 65 GLN 1 C 1
ATOM 490 O O . GLN A 1 65 ? -1.438 231.129 219.692 1.00 19.37 65 GLN 1 O 1
ATOM 496 N N . LEU A 1 66 ? -3.177 230.277 218.522 1.00 14.18 66 LEU 1 N 1
ATOM 497 C CA . LEU A 1 66 ? -2.757 228.877 218.588 1.00 8.14 66 LEU 1 CA 1
ATOM 498 C C . LEU A 1 66 ? -2.789 228.235 217.203 1.00 6.76 66 LEU 1 C 1
ATOM 499 O O . LEU A 1 66 ? -3.565 228.644 216.361 1.00 8.79 66 LEU 1 O 1
ATOM 504 N N . ALA A 1 67 ? -1.953 227.230 216.962 1.00 4.75 67 ALA 1 N 1
ATOM 505 C C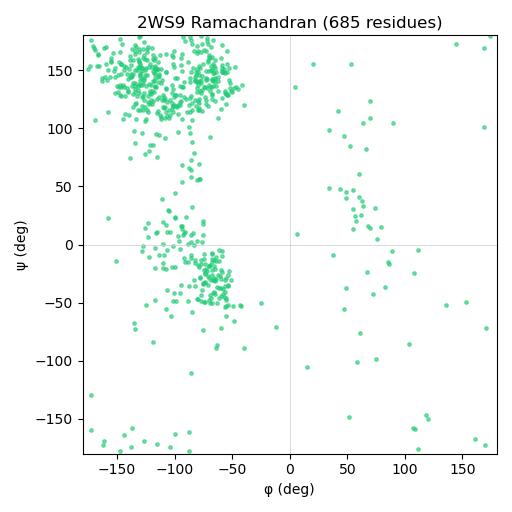A . ALA A 1 67 ? -1.945 226.624 215.649 1.00 2.40 67 ALA 1 CA 1
ATOM 506 C C . ALA A 1 67 ? -3.257 225.990 215.141 1.00 2.30 67 ALA 1 C 1
ATOM 507 O O . ALA A 1 67 ? -3.498 225.943 213.958 1.00 4.09 67 ALA 1 O 1
ATOM 509 N N . TRP A 1 68 ? -4.124 225.480 215.995 1.00 2.00 68 TRP 1 N 1
ATOM 510 C CA . TRP A 1 68 ? -5.330 224.867 215.453 1.00 2.00 68 TRP 1 CA 1
ATOM 511 C C . TRP A 1 68 ? -6.330 225.905 214.991 1.00 2.00 68 TRP 1 C 1
ATOM 512 O O . TRP A 1 68 ? -7.010 225.714 213.998 1.00 2.46 68 TRP 1 O 1
ATOM 523 N N . ALA A 1 69 ? -6.371 227.026 215.701 1.00 2.00 69 ALA 1 N 1
ATOM 524 C CA . ALA A 1 69 ? -7.288 228.117 215.424 1.00 3.94 69 ALA 1 CA 1
ATOM 525 C C . ALA A 1 69 ? -7.112 228.553 213.982 1.00 6.92 69 ALA 1 C 1
ATOM 526 O O . ALA A 1 69 ? -8.079 228.521 213.208 1.00 11.35 69 ALA 1 O 1
ATOM 528 N N . ARG A 1 70 ? -5.921 229.021 213.615 1.00 6.90 70 ARG 1 N 1
ATOM 529 C CA . ARG A 1 70 ? -5.685 229.384 212.214 1.00 7.58 70 ARG 1 CA 1
ATOM 530 C C . ARG A 1 70 ? -5.294 228.024 211.736 1.00 9.28 70 ARG 1 C 1
ATOM 531 O O . ARG A 1 70 ? -4.513 227.394 212.408 1.00 15.42 70 ARG 1 O 1
ATOM 539 N N . LEU A 1 71 ? -5.907 227.509 210.686 1.00 7.43 71 LEU 1 N 1
ATOM 540 C CA . LEU A 1 71 ? -5.615 226.156 210.161 1.00 4.91 71 LEU 1 CA 1
ATOM 541 C C . LEU A 1 71 ? -7.017 225.719 209.958 1.00 5.52 71 LEU 1 C 1
ATOM 542 O O . LEU A 1 71 ? -7.362 225.264 208.866 1.00 8.98 71 LEU 1 O 1
ATOM 547 N N . LEU A 1 72 ? -7.839 225.855 210.999 1.00 2.50 72 LEU 1 N 1
ATOM 548 C CA . LEU A 1 72 ? -9.233 225.518 210.838 1.00 2.00 72 LEU 1 CA 1
ATOM 549 C C . LEU A 1 72 ? -9.883 226.599 209.994 1.00 2.00 72 LEU 1 C 1
ATOM 550 O O . LEU A 1 72 ? -10.856 226.329 209.316 1.00 2.61 72 LEU 1 O 1
ATOM 555 N N . ASN A 1 73 ? -9.265 227.781 209.945 1.00 3.15 73 ASN 1 N 1
ATOM 556 C CA . ASN A 1 73 ? -9.753 228.938 209.157 1.00 4.96 73 ASN 1 CA 1
ATOM 557 C C . ASN A 1 73 ? -9.144 229.056 207.758 1.00 4.09 73 ASN 1 C 1
ATOM 558 O O . ASN A 1 73 ? -9.199 230.127 207.131 1.00 3.49 73 ASN 1 O 1
ATOM 563 N N . THR A 1 74 ? -8.533 227.976 207.299 1.00 3.57 74 THR 1 N 1
ATOM 564 C CA . THR A 1 74 ? -7.876 227.947 206.014 1.00 2.85 74 THR 1 CA 1
ATOM 565 C C . THR A 1 74 ? -8.716 227.407 204.884 1.00 2.00 74 THR 1 C 1
ATOM 566 O O . THR A 1 74 ? -8.285 227.400 203.738 1.00 2.89 74 THR 1 O 1
ATOM 570 N N . CYS A 1 75 ? -9.914 226.952 205.197 1.00 2.00 75 CYS 1 N 1
ATOM 571 C CA . CYS A 1 75 ? -10.777 226.385 204.197 1.00 2.00 75 CYS 1 CA 1
ATOM 572 C C . CYS A 1 75 ? -12.162 226.967 204.376 1.00 2.50 75 CYS 1 C 1
ATOM 573 O O . CYS A 1 75 ? -12.431 227.636 205.366 1.00 2.93 75 CYS 1 O 1
ATOM 576 N N . THR A 1 76 ? -13.047 226.720 203.418 1.00 2.39 76 THR 1 N 1
ATOM 577 C CA . THR A 1 76 ? -14.399 227.225 203.510 1.00 2.00 76 THR 1 CA 1
ATOM 578 C C . THR A 1 76 ? -15.349 226.192 204.111 1.00 2.00 76 THR 1 C 1
ATOM 579 O O . THR A 1 76 ? -16.248 226.540 204.856 1.00 2.00 76 THR 1 O 1
ATOM 583 N N . TYR A 1 77 ? -15.120 224.917 203.821 1.00 2.00 77 TYR 1 N 1
ATOM 584 C CA . TYR A 1 77 ? -15.958 223.849 204.327 1.00 2.00 77 TYR 1 CA 1
ATOM 585 C C . TYR A 1 77 ? -15.051 222.796 204.927 1.00 2.00 77 TYR 1 C 1
ATOM 586 O O . TYR A 1 77 ? -14.013 222.478 204.380 1.00 2.00 77 TYR 1 O 1
ATOM 595 N N . PHE A 1 78 ? -15.516 222.175 205.993 1.00 2.00 78 PHE 1 N 1
ATOM 596 C CA . PHE A 1 78 ? -14.730 221.211 206.716 1.00 2.00 78 PHE 1 CA 1
ATOM 597 C C . PHE A 1 78 ? -15.544 219.989 207.118 1.00 2.07 78 PHE 1 C 1
ATOM 598 O O . PHE A 1 78 ? -16.743 220.068 207.382 1.00 2.00 78 PHE 1 O 1
ATOM 606 N N . PHE A 1 79 ? -14.879 218.849 207.136 1.00 2.00 79 PHE 1 N 1
ATOM 607 C CA . PHE A 1 79 ? -15.477 217.626 207.576 1.00 2.00 79 PHE 1 CA 1
ATOM 608 C C . PHE A 1 79 ? -14.378 216.857 208.267 1.00 2.00 79 PHE 1 C 1
ATOM 609 O O . PHE A 1 79 ? -13.268 216.805 207.760 1.00 2.11 79 PHE 1 O 1
ATOM 617 N N . SER A 1 80 ? -14.680 216.252 209.410 1.00 2.00 80 SER 1 N 1
ATOM 618 C CA . SER A 1 80 ? -13.722 215.420 210.138 1.00 2.00 80 SER 1 CA 1
ATOM 619 C C . SER A 1 80 ? -14.503 214.737 211.235 1.00 2.00 80 SER 1 C 1
ATOM 620 O O . SER A 1 80 ? -15.688 215.014 211.406 1.00 2.20 80 SER 1 O 1
ATOM 623 N N . ASP A 1 81 ? -13.875 213.789 211.916 1.00 2.00 81 ASP 1 N 1
ATOM 624 C CA . ASP A 1 81 ? -14.514 213.112 213.032 1.00 2.00 81 ASP 1 CA 1
ATOM 625 C C . ASP A 1 81 ? -13.965 213.775 214.257 1.00 2.00 81 ASP 1 C 1
ATOM 626 O O . ASP A 1 81 ? -13.418 214.849 214.130 1.00 3.30 81 ASP 1 O 1
ATOM 631 N N . LEU A 1 82 ? -14.093 213.181 215.433 1.00 2.00 82 LEU 1 N 1
ATOM 632 C CA . LEU A 1 82 ? -13.567 213.843 216.614 1.00 2.00 82 LEU 1 CA 1
ATOM 633 C C . LEU A 1 82 ? -13.165 212.879 217.713 1.00 2.00 82 LEU 1 C 1
ATOM 634 O O . LEU A 1 82 ? -13.684 211.776 217.814 1.00 2.00 82 LEU 1 O 1
ATOM 639 N N . GLU A 1 83 ? -12.166 213.286 218.481 1.00 2.00 83 GLU 1 N 1
ATOM 640 C CA . GLU A 1 83 ? -11.685 212.526 219.618 1.00 2.00 83 GLU 1 CA 1
ATOM 641 C C . GLU A 1 83 ? -11.483 213.562 220.686 1.00 2.00 83 GLU 1 C 1
ATOM 642 O O . GLU A 1 83 ? -11.125 214.690 220.377 1.00 2.36 83 GLU 1 O 1
ATOM 648 N N . LEU A 1 84 ? -11.747 213.202 221.932 1.00 2.00 84 LEU 1 N 1
ATOM 649 C CA . LEU A 1 84 ? -11.587 214.134 223.013 1.00 2.00 84 LEU 1 CA 1
ATOM 650 C C . LEU A 1 84 ? -10.754 213.569 224.125 1.00 2.10 84 LEU 1 C 1
ATOM 651 O O . LEU A 1 84 ? -10.594 212.343 224.264 1.00 4.26 84 LEU 1 O 1
ATOM 656 N N . SER A 1 85 ? -10.106 214.493 224.817 1.00 2.00 85 SER 1 N 1
ATOM 657 C CA . SER A 1 85 ? -9.309 214.218 225.985 1.00 2.00 85 SER 1 CA 1
ATOM 658 C C . SER A 1 85 ? -9.748 215.288 226.962 1.00 2.00 85 SER 1 C 1
ATOM 659 O O . SER A 1 85 ? -9.686 216.472 226.635 1.00 2.12 85 SER 1 O 1
ATOM 662 N N . ILE A 1 86 ? -10.261 214.878 228.114 1.00 2.00 86 ILE 1 N 1
ATOM 663 C CA . ILE A 1 86 ? -10.719 215.807 229.131 1.00 2.00 86 ILE 1 CA 1
ATOM 664 C C . ILE A 1 86 ? -9.867 215.531 230.354 1.00 2.00 86 ILE 1 C 1
ATOM 665 O O . ILE A 1 86 ? -9.870 214.410 230.837 1.00 2.00 86 ILE 1 O 1
ATOM 670 N N . GLN A 1 87 ? -9.177 216.547 230.880 1.00 2.00 87 GLN 1 N 1
ATOM 671 C CA . GLN A 1 87 ? -8.297 216.314 232.005 1.00 2.00 87 GLN 1 CA 1
ATOM 672 C C . GLN A 1 87 ? -8.491 216.711 233.470 1.00 4.06 87 GLN 1 C 1
ATOM 673 O O . GLN A 1 87 ? -8.168 215.926 234.331 1.00 9.27 87 GLN 1 O 1
ATOM 679 N N . PHE A 1 88 ? -9.011 217.851 233.827 1.00 2.00 88 PHE 1 N 1
ATOM 680 C CA . PHE A 1 88 ? -9.107 218.140 235.280 1.00 2.81 88 PHE 1 CA 1
ATOM 681 C C . PHE A 1 88 ? -7.810 218.392 236.031 1.00 2.00 88 PHE 1 C 1
ATOM 682 O O . PHE A 1 88 ? -7.087 217.490 236.433 1.00 2.00 88 PHE 1 O 1
ATOM 690 N N . LYS A 1 89 ? -7.668 219.655 236.377 1.00 2.00 89 LYS 1 N 1
ATOM 691 C CA . LYS A 1 89 ? -6.525 220.181 237.048 1.00 2.00 89 LYS 1 CA 1
ATOM 692 C C . LYS A 1 89 ? -7.087 220.934 238.245 1.00 2.00 89 LYS 1 C 1
ATOM 693 O O . LYS A 1 89 ? -8.028 221.688 238.103 1.00 2.00 89 LYS 1 O 1
ATOM 699 N N . PHE A 1 90 ? -6.597 220.621 239.438 1.00 2.00 90 PHE 1 N 1
ATOM 700 C CA . PHE A 1 90 ? -7.021 221.291 240.653 1.00 2.00 90 PHE 1 CA 1
ATOM 701 C C . PHE A 1 90 ? -6.586 222.731 240.622 1.00 2.23 90 PHE 1 C 1
ATOM 702 O O . PHE A 1 90 ? -5.536 223.071 240.052 1.00 2.24 90 PHE 1 O 1
ATOM 710 N N . THR A 1 91 ? -7.404 223.572 241.244 1.00 3.89 91 THR 1 N 1
ATOM 711 C CA . THR A 1 91 ? -7.117 224.989 241.412 1.00 4.69 91 THR 1 CA 1
ATOM 712 C C . THR A 1 91 ? -7.158 225.262 242.934 1.00 7.99 91 THR 1 C 1
ATOM 713 O O . THR A 1 91 ? -7.092 226.404 243.366 1.00 10.86 91 THR 1 O 1
ATOM 717 N N . THR A 1 92 ? -7.298 224.205 243.738 1.00 10.81 92 THR 1 N 1
ATOM 718 C CA . THR A 1 92 ? -7.292 224.313 245.192 1.00 12.80 92 THR 1 CA 1
ATOM 719 C C . THR A 1 92 ? -6.442 223.163 245.673 1.00 13.34 92 THR 1 C 1
ATOM 720 O O . THR A 1 92 ? -5.639 222.625 244.911 1.00 15.14 92 THR 1 O 1
ATOM 724 N N . THR A 1 93 ? -6.644 222.769 246.924 1.00 13.63 93 THR 1 N 1
ATOM 725 C CA . THR A 1 93 ? -5.892 221.707 247.548 1.00 13.09 93 THR 1 CA 1
ATOM 726 C C . THR A 1 93 ? -6.396 220.359 247.123 1.00 11.33 93 THR 1 C 1
ATOM 727 O O . THR A 1 93 ? -7.585 220.052 247.251 1.00 9.95 93 THR 1 O 1
ATOM 731 N N . PRO A 1 94 ? -5.514 219.554 246.538 1.00 10.41 94 PRO 1 N 1
ATOM 732 C CA . PRO A 1 94 ? -5.937 218.229 246.106 1.00 11.62 94 PRO 1 CA 1
ATOM 733 C C . PRO A 1 94 ? -6.622 217.373 247.185 1.00 12.22 94 PRO 1 C 1
ATOM 734 O O . PRO A 1 94 ? -7.393 216.469 246.857 1.00 15.20 94 PRO 1 O 1
ATOM 738 N N . SER A 1 95 ? -6.373 217.652 248.459 1.00 13.53 95 SER 1 N 1
ATOM 739 C CA . SER A 1 95 ? -7.000 216.865 249.523 1.00 14.72 95 SER 1 CA 1
ATOM 740 C C . SER A 1 95 ? -8.436 217.273 249.851 1.00 14.06 95 SER 1 C 1
ATOM 741 O O . SER A 1 95 ? -9.042 216.727 250.764 1.00 15.22 95 SER 1 O 1
ATOM 744 N N . SER A 1 96 ? -8.966 218.238 249.105 1.00 14.34 96 SER 1 N 1
ATOM 745 C CA . SER A 1 96 ? -10.340 218.703 249.277 1.00 14.32 96 SER 1 CA 1
ATOM 746 C C . SER A 1 96 ? -11.262 217.600 248.781 1.00 13.37 96 SER 1 C 1
ATOM 747 O O . SER A 1 96 ? -12.381 217.411 249.294 1.00 15.91 96 SER 1 O 1
ATOM 750 N N . VAL A 1 97 ? -10.800 216.905 247.741 1.00 9.81 97 VAL 1 N 1
ATOM 751 C CA . VAL A 1 97 ? -11.561 215.846 247.103 1.00 5.74 97 VAL 1 CA 1
ATOM 752 C C . VAL A 1 97 ? -11.162 214.459 247.563 1.00 5.16 97 VAL 1 C 1
ATOM 753 O O . VAL A 1 97 ? -10.007 214.057 247.403 1.00 7.28 97 VAL 1 O 1
ATOM 757 N N . GLY A 1 98 ? -12.126 213.753 248.156 1.00 3.34 98 GLY 1 N 1
ATOM 758 C CA . GLY A 1 98 ? -11.880 212.408 248.635 1.00 2.54 98 GLY 1 CA 1
ATOM 759 C C . GLY A 1 98 ? -12.370 211.322 247.689 1.00 3.12 98 GLY 1 C 1
ATOM 760 O O . GLY A 1 98 ? -11.970 210.158 247.811 1.00 4.46 98 GLY 1 O 1
ATOM 761 N N . GLU A 1 99 ? -13.280 211.687 246.785 1.00 3.36 99 GLU 1 N 1
ATOM 762 C CA . GLU A 1 99 ? -13.836 210.763 245.796 1.00 2.00 99 GLU 1 CA 1
ATOM 763 C C . GLU A 1 99 ? -13.847 211.476 244.433 1.00 3.26 99 GLU 1 C 1
ATOM 764 O O . GLU A 1 99 ? -13.133 211.096 243.522 1.00 4.85 99 GLU 1 O 1
ATOM 770 N N . GLY A 1 100 ? -14.672 212.507 244.294 1.00 4.40 100 GLY 1 N 1
ATOM 771 C CA . GLY A 1 100 ? -14.698 213.263 243.062 1.00 2.00 100 GLY 1 CA 1
ATOM 772 C C . GLY A 1 100 ? -15.040 212.601 241.754 1.00 2.00 100 GLY 1 C 1
ATOM 773 O O . GLY A 1 100 ? -14.223 212.576 240.843 1.00 2.00 100 GLY 1 O 1
ATOM 774 N N . PHE A 1 101 ? -16.238 212.048 241.654 1.00 2.14 101 PHE 1 N 1
ATOM 775 C CA . PHE A 1 101 ? -16.657 211.471 240.393 1.00 2.00 101 PHE 1 CA 1
ATOM 776 C C . PHE A 1 101 ? -17.061 212.644 239.548 1.00 2.00 101 PHE 1 C 1
ATOM 777 O O . PHE A 1 101 ? -17.672 213.613 240.047 1.00 2.00 101 PHE 1 O 1
ATOM 785 N N . VAL A 1 102 ? -16.798 212.490 238.258 1.00 2.13 102 VAL 1 N 1
ATOM 786 C CA . VAL A 1 102 ? -17.134 213.459 237.251 1.00 2.00 102 VAL 1 CA 1
ATOM 787 C C . VAL A 1 102 ? -17.919 212.701 236.208 1.00 2.00 102 VAL 1 C 1
ATOM 788 O O . VAL A 1 102 ? -17.474 211.653 235.730 1.00 2.00 102 VAL 1 O 1
ATOM 792 N N . TRP A 1 103 ? -19.127 213.187 235.934 1.00 2.00 103 TRP 1 N 1
ATOM 793 C CA . TRP A 1 103 ? -19.988 212.609 234.913 1.00 2.00 103 TRP 1 CA 1
ATOM 794 C C . TRP A 1 103 ? -19.821 213.469 233.675 1.00 2.00 103 TRP 1 C 1
ATOM 795 O O . TRP A 1 103 ? -19.933 214.685 233.755 1.00 2.00 103 TRP 1 O 1
ATOM 806 N N . VAL A 1 104 ? -19.533 212.837 232.543 1.00 2.00 104 VAL 1 N 1
ATOM 807 C CA . VAL A 1 104 ? -19.384 213.513 231.253 1.00 2.19 104 VAL 1 CA 1
ATOM 808 C C . VAL A 1 104 ? -20.494 212.955 230.364 1.00 2.43 104 VAL 1 C 1
ATOM 809 O O . VAL A 1 104 ? -20.749 211.770 230.403 1.00 4.92 104 VAL 1 O 1
ATOM 813 N N . LYS A 1 105 ? -21.199 213.796 229.625 1.00 2.00 105 LYS 1 N 1
ATOM 814 C CA . LYS A 1 105 ? -22.251 213.320 228.742 1.00 2.00 105 LYS 1 CA 1
ATOM 815 C C . LYS A 1 105 ? -21.992 214.009 227.437 1.00 2.00 105 LYS 1 C 1
ATOM 816 O O . LYS A 1 105 ? -21.725 215.193 227.437 1.00 2.16 105 LYS 1 O 1
ATOM 822 N N . TRP A 1 106 ? -22.009 213.285 226.330 1.00 2.00 106 TRP 1 N 1
ATOM 823 C CA . TRP A 1 106 ? -21.813 213.905 225.035 1.00 2.00 106 TRP 1 CA 1
ATOM 824 C C . TRP A 1 106 ? -23.150 213.823 224.298 1.00 2.00 106 TRP 1 C 1
ATOM 825 O O . TRP A 1 106 ? -23.879 212.833 224.422 1.00 2.00 106 TRP 1 O 1
ATOM 836 N N . PHE A 1 107 ? -23.485 214.877 223.561 1.00 2.00 107 PHE 1 N 1
ATOM 837 C CA . PHE A 1 107 ? -24.733 214.957 222.825 1.00 2.00 107 PHE 1 CA 1
ATOM 838 C C . PHE A 1 107 ? -24.495 215.155 221.331 1.00 2.00 107 PHE 1 C 1
ATOM 839 O O . PHE A 1 107 ? -23.735 216.039 220.929 1.00 2.00 107 PHE 1 O 1
ATOM 847 N N . PRO A 1 108 ? -25.156 214.342 220.482 1.00 2.47 108 PRO 1 N 1
ATOM 848 C CA . PRO A 1 108 ? -24.997 214.461 219.029 1.00 2.36 108 PRO 1 CA 1
ATOM 849 C C . PRO A 1 108 ? -25.605 215.783 218.536 1.00 2.18 108 PRO 1 C 1
ATOM 850 O O . PRO A 1 108 ? -26.364 216.403 219.275 1.00 2.16 108 PRO 1 O 1
ATOM 854 N N . VAL A 1 109 ? -25.243 216.248 217.336 1.00 2.00 109 VAL 1 N 1
ATOM 855 C CA . VAL A 1 109 ? -25.810 217.498 216.817 1.00 2.00 109 VAL 1 CA 1
ATOM 856 C C . VAL A 1 109 ? -27.340 217.417 216.693 1.00 2.00 109 VAL 1 C 1
ATOM 857 O O . VAL A 1 109 ? -27.849 216.571 215.982 1.00 2.00 109 VAL 1 O 1
ATOM 861 N N . GLY A 1 110 ? -28.055 218.254 217.446 1.00 2.00 110 GLY 1 N 1
ATOM 862 C CA . GLY A 1 110 ? -29.508 218.269 217.400 1.00 2.00 110 GLY 1 CA 1
ATOM 863 C C . GLY A 1 110 ? -30.249 217.770 218.629 1.00 2.00 110 GLY 1 C 1
ATOM 864 O O . GLY A 1 110 ? -31.480 217.832 218.697 1.00 2.00 110 GLY 1 O 1
ATOM 865 N N . ALA A 1 111 ? -29.497 217.281 219.596 1.00 2.00 111 ALA 1 N 1
ATOM 866 C CA . ALA A 1 111 ? -30.043 216.739 220.821 1.00 2.00 111 ALA 1 CA 1
ATOM 867 C C . ALA A 1 111 ? -30.712 217.748 221.745 1.00 2.00 111 ALA 1 C 1
ATOM 868 O O . ALA A 1 111 ? -30.264 218.883 221.864 1.00 3.05 111 ALA 1 O 1
ATOM 870 N N . PRO A 1 112 ? -31.812 217.343 222.402 1.00 2.00 112 PRO 1 N 1
ATOM 871 C CA . PRO A 1 112 ? -32.556 218.179 223.337 1.00 2.00 112 PRO 1 CA 1
ATOM 872 C C . PRO A 1 112 ? -31.630 218.386 224.546 1.00 3.07 112 PRO 1 C 1
ATOM 873 O O . PRO A 1 112 ? -30.939 217.464 224.979 1.00 4.31 112 PRO 1 O 1
ATOM 877 N N . THR A 1 113 ? -31.773 219.523 225.208 1.00 5.00 113 THR 1 N 1
ATOM 878 C CA . THR A 1 113 ? -30.834 219.904 226.254 1.00 2.91 113 THR 1 CA 1
ATOM 879 C C . THR A 1 113 ? -31.238 220.333 227.687 1.00 3.89 113 THR 1 C 1
ATOM 880 O O . THR A 1 113 ? -30.350 220.528 228.528 1.00 2.94 113 THR 1 O 1
ATOM 884 N N . LYS A 1 114 ? -32.539 220.470 227.979 1.00 4.79 114 LYS 1 N 1
ATOM 885 C CA . LYS A 1 114 ? -32.973 220.877 229.320 1.00 6.99 114 LYS 1 CA 1
ATOM 886 C C . LYS A 1 114 ? -32.789 219.757 230.353 1.00 7.51 114 LYS 1 C 1
ATOM 887 O O . LYS A 1 114 ? -33.329 218.650 230.201 1.00 4.96 114 LYS 1 O 1
ATOM 893 N N . THR A 1 115 ? -31.999 220.051 231.390 1.00 9.80 115 THR 1 N 1
ATOM 894 C CA . THR A 1 115 ? -31.750 219.114 232.477 1.00 10.92 115 THR 1 CA 1
ATOM 895 C C . THR A 1 115 ? -31.867 219.827 233.798 1.00 11.09 115 THR 1 C 1
ATOM 896 O O . THR A 1 115 ? -31.544 221.016 233.903 1.00 11.70 115 THR 1 O 1
ATOM 900 N N . THR A 1 116 ? -32.283 219.045 234.794 1.00 10.61 116 THR 1 N 1
ATOM 901 C CA . THR A 1 116 ? -32.440 219.434 236.191 1.00 7.94 116 THR 1 CA 1
ATOM 902 C C . THR A 1 116 ? -32.141 218.124 236.948 1.00 8.89 116 THR 1 C 1
ATOM 903 O O . THR A 1 116 ? -32.382 217.027 236.400 1.00 8.14 116 THR 1 O 1
ATOM 907 N N . ASP A 1 117 ? -31.529 218.224 238.136 1.00 9.13 117 ASP 1 N 1
ATOM 908 C CA . ASP A 1 117 ? -31.241 217.048 238.963 1.00 9.37 117 ASP 1 CA 1
ATOM 909 C C . ASP A 1 117 ? -32.526 216.225 239.084 1.00 10.26 117 ASP 1 C 1
ATOM 910 O O . ASP A 1 117 ? -33.601 216.782 239.320 1.00 12.11 117 ASP 1 O 1
ATOM 915 N N . ALA A 1 118 ? -32.448 214.916 238.851 1.00 9.77 118 ALA 1 N 1
ATOM 916 C CA . ALA A 1 118 ? -33.646 214.096 238.919 1.00 7.92 118 ALA 1 CA 1
ATOM 917 C C . ALA A 1 118 ? -33.451 212.658 239.318 1.00 9.07 118 ALA 1 C 1
ATOM 918 O O . ALA A 1 118 ? -34.436 211.996 239.661 1.00 12.93 118 ALA 1 O 1
ATOM 920 N N . TRP A 1 119 ? -32.207 212.174 239.300 1.00 9.32 119 TRP 1 N 1
ATOM 921 C CA . TRP A 1 119 ? -31.892 210.781 239.647 1.00 8.00 119 TRP 1 CA 1
ATOM 922 C C . TRP A 1 119 ? -31.266 210.720 241.034 1.00 8.18 119 TRP 1 C 1
ATOM 923 O O . TRP A 1 119 ? -30.107 211.107 241.217 1.00 10.06 119 TRP 1 O 1
ATOM 934 N N . GLN A 1 120 ? -32.014 210.203 242.002 1.00 8.37 120 GLN 1 N 1
ATOM 935 C CA . GLN A 1 120 ? -31.507 210.116 243.360 1.00 9.75 120 GLN 1 CA 1
ATOM 936 C C . GLN A 1 120 ? -30.886 208.784 243.749 1.00 10.05 120 GLN 1 C 1
ATOM 937 O O . GLN A 1 120 ? -31.382 207.708 243.390 1.00 12.46 120 GLN 1 O 1
ATOM 943 N N . LEU A 1 121 ? -29.750 208.880 244.427 1.00 11.50 121 LEU 1 N 1
ATOM 944 C CA . LEU A 1 121 ? -28.992 207.740 244.937 1.00 11.38 121 LEU 1 CA 1
ATOM 945 C C . LEU A 1 121 ? -29.181 207.936 246.421 1.00 13.52 121 LEU 1 C 1
ATOM 946 O O . LEU A 1 121 ? -29.069 209.048 246.919 1.00 12.86 121 LEU 1 O 1
ATOM 951 N N . GLU A 1 122 ? -29.408 206.848 247.134 1.00 18.87 122 GLU 1 N 1
ATOM 952 C CA . GLU A 1 122 ? -29.687 206.925 248.554 1.00 20.93 122 GLU 1 CA 1
ATOM 953 C C . GLU A 1 122 ? -28.750 206.037 249.320 1.00 19.23 122 GLU 1 C 1
ATOM 954 O O . GLU A 1 122 ? -28.487 204.913 248.879 1.00 18.66 122 GLU 1 O 1
ATOM 960 N N . GLY A 1 123 ? -28.310 206.493 250.486 1.00 16.47 123 GLY 1 N 1
ATOM 961 C CA . GLY A 1 123 ? -27.424 205.669 251.275 1.00 16.66 123 GLY 1 CA 1
ATOM 962 C C . GLY A 1 123 ? -27.171 206.141 252.687 1.00 17.64 123 GLY 1 C 1
ATOM 963 O O . GLY A 1 123 ? -26.476 207.125 252.898 1.00 16.91 123 GLY 1 O 1
ATOM 964 N N . GLY A 1 124 ? -27.742 205.439 253.659 1.00 19.15 124 GLY 1 N 1
ATOM 965 C CA . GLY A 1 124 ? -27.541 205.793 255.051 1.00 22.28 124 GLY 1 CA 1
ATOM 966 C C . GLY A 1 124 ? -27.983 207.171 255.516 1.00 24.14 124 GLY 1 C 1
ATOM 967 O O . GLY A 1 124 ? -27.310 207.770 256.359 1.00 26.85 124 GLY 1 O 1
ATOM 968 N N . GLY A 1 125 ? -29.139 207.639 255.046 1.00 25.08 125 GLY 1 N 1
ATOM 969 C CA . GLY A 1 125 ? -29.620 208.952 255.442 1.00 27.41 125 GLY 1 CA 1
ATOM 970 C C . GLY A 1 125 ? -29.370 209.874 254.276 1.00 29.96 125 GLY 1 C 1
ATOM 971 O O . GLY A 1 125 ? -30.268 210.086 253.466 1.00 33.01 125 GLY 1 O 1
ATOM 972 N N . ASN A 1 126 ? -28.165 210.435 254.205 1.00 31.22 126 ASN 1 N 1
ATOM 973 C CA . ASN A 1 126 ? -27.757 211.302 253.103 1.00 31.24 126 ASN 1 CA 1
ATOM 974 C C . ASN A 1 126 ? -28.080 210.717 251.698 1.00 28.61 126 ASN 1 C 1
ATOM 975 O O . ASN A 1 126 ? -28.206 209.499 251.515 1.00 27.71 126 ASN 1 O 1
ATOM 980 N N . SER A 1 127 ? -28.278 211.601 250.724 1.00 24.71 127 SER 1 N 1
ATOM 981 C CA . SER A 1 127 ? -28.544 211.188 249.358 1.00 21.05 127 SER 1 CA 1
ATOM 982 C C . SER A 1 127 ? -27.793 212.067 248.345 1.00 19.42 127 SER 1 C 1
ATOM 983 O O . SER A 1 127 ? -27.256 213.122 248.705 1.00 19.02 127 SER 1 O 1
ATOM 986 N N . VAL A 1 128 ? -27.666 211.578 247.111 1.00 16.42 128 VAL 1 N 1
ATOM 987 C CA . VAL A 1 128 ? -26.963 212.291 246.048 1.00 14.56 128 VAL 1 CA 1
ATOM 988 C C . VAL A 1 128 ? -27.870 212.364 244.837 1.00 14.01 128 VAL 1 C 1
ATOM 989 O O . VAL A 1 128 ? -28.502 211.383 244.471 1.00 14.76 128 VAL 1 O 1
ATOM 993 N N . ARG A 1 129 ? -27.905 213.522 244.195 1.00 14.00 129 ARG 1 N 1
ATOM 994 C CA . ARG A 1 129 ? -28.753 213.720 243.030 1.00 12.62 129 ARG 1 CA 1
ATOM 995 C C . ARG A 1 129 ? -27.956 214.075 241.785 1.00 11.13 129 ARG 1 C 1
ATOM 996 O O . ARG A 1 129 ? -27.080 214.940 241.857 1.00 10.48 129 ARG 1 O 1
ATOM 1004 N N . ILE A 1 130 ? -28.231 213.410 240.657 1.00 8.20 130 ILE 1 N 1
ATOM 1005 C CA . ILE A 1 130 ? -27.539 213.744 239.405 1.00 4.88 130 ILE 1 CA 1
ATOM 1006 C C . ILE A 1 130 ? -28.564 214.196 238.369 1.00 4.07 130 ILE 1 C 1
ATOM 1007 O O . ILE A 1 130 ? -29.760 213.957 238.519 1.00 2.30 130 ILE 1 O 1
ATOM 1012 N N . GLN A 1 131 ? -28.087 214.908 237.356 1.00 3.27 131 GLN 1 N 1
ATOM 1013 C CA . GLN A 1 131 ? -28.930 215.430 236.295 1.00 2.00 131 GLN 1 CA 1
ATOM 1014 C C . GLN A 1 131 ? -29.709 214.404 235.503 1.00 2.00 131 GLN 1 C 1
ATOM 1015 O O . GLN A 1 131 ? -29.250 213.302 235.273 1.00 2.51 131 GLN 1 O 1
ATOM 1021 N N . GLN A 1 132 ? -30.840 214.840 234.977 1.00 2.00 132 GLN 1 N 1
ATOM 1022 C CA . GLN A 1 132 ? -31.692 214.039 234.114 1.00 2.41 132 GLN 1 CA 1
ATOM 1023 C C . GLN A 1 132 ? -30.863 213.553 232.908 1.00 2.00 132 GLN 1 C 1
ATOM 1024 O O . GLN A 1 132 ? -31.001 212.422 232.446 1.00 2.00 132 GLN 1 O 1
ATOM 1030 N N . LEU A 1 133 ? -30.023 214.439 232.385 1.00 2.00 133 LEU 1 N 1
ATOM 1031 C CA . LEU A 1 133 ? -29.201 214.130 231.235 1.00 2.00 133 LEU 1 CA 1
ATOM 1032 C C . LEU A 1 133 ? -27.756 213.764 231.526 1.00 2.00 133 LEU 1 C 1
ATOM 1033 O O . LEU A 1 133 ? -26.903 213.895 230.663 1.00 2.81 133 LEU 1 O 1
ATOM 1038 N N . ALA A 1 134 ? -27.460 213.312 232.737 1.00 2.68 134 ALA 1 N 1
ATOM 1039 C CA . ALA A 1 134 ? -26.091 212.920 233.047 1.00 2.00 134 ALA 1 CA 1
ATOM 1040 C C . ALA A 1 134 ? -26.076 211.411 233.127 1.00 2.00 134 ALA 1 C 1
ATOM 1041 O O . ALA A 1 134 ? -25.035 210.787 232.937 1.00 3.89 134 ALA 1 O 1
ATOM 1043 N N . VAL A 1 135 ? -27.251 210.830 233.350 1.00 2.00 135 VAL 1 N 1
ATOM 1044 C CA . VAL A 1 135 ? -27.407 209.386 233.459 1.00 2.00 135 VAL 1 CA 1
ATOM 1045 C C . VAL A 1 135 ? -26.948 208.676 232.200 1.00 2.50 135 VAL 1 C 1
ATOM 1046 O O . VAL A 1 135 ? -27.058 209.207 231.099 1.00 3.59 135 VAL 1 O 1
ATOM 1050 N N . ALA A 1 136 ? -26.443 207.460 232.387 1.00 3.03 136 ALA 1 N 1
ATOM 1051 C CA . ALA A 1 136 ? -25.979 206.613 231.303 1.00 2.00 136 ALA 1 CA 1
ATOM 1052 C C . ALA A 1 136 ? -27.169 206.159 230.498 1.00 2.00 136 ALA 1 C 1
ATOM 1053 O O . ALA A 1 136 ? -28.153 205.698 231.054 1.00 3.06 136 ALA 1 O 1
ATOM 1055 N N . GLY A 1 137 ? -27.091 206.263 229.184 1.00 2.00 137 GLY 1 N 1
ATOM 1056 C CA . GLY A 1 137 ? -28.208 205.836 228.366 1.00 2.00 137 GLY 1 CA 1
ATOM 1057 C C . GLY A 1 137 ? -27.952 205.843 226.881 1.00 2.00 137 GLY 1 C 1
ATOM 1058 O O . GLY A 1 137 ? -26.924 205.296 226.438 1.00 2.00 137 GLY 1 O 1
ATOM 1059 N N . MET A 1 138 ? -28.886 206.473 226.148 1.00 2.00 138 MET 1 N 1
ATOM 1060 C CA . MET A 1 138 ? -28.860 206.589 224.687 1.00 2.00 138 MET 1 CA 1
ATOM 1061 C C . MET A 1 138 ? -27.567 207.162 224.137 1.00 2.00 138 MET 1 C 1
ATOM 1062 O O . MET A 1 138 ? -26.978 206.565 223.253 1.00 2.00 138 MET 1 O 1
ATOM 1067 N N . SER A 1 139 ? -27.130 208.312 224.639 1.00 2.00 139 SER 1 N 1
ATOM 1068 C CA . SER A 1 139 ? -25.862 208.886 224.204 1.00 2.00 139 SER 1 CA 1
ATOM 1069 C C . SER A 1 139 ? -24.819 208.583 225.284 1.00 3.10 139 SER 1 C 1
ATOM 1070 O O . SER A 1 139 ? -25.144 208.442 226.465 1.00 4.91 139 SER 1 O 1
ATOM 1073 N N . PRO A 1 140 ? -23.544 208.554 224.909 1.00 2.20 140 PRO 1 N 1
ATOM 1074 C CA . PRO A 1 140 ? -22.457 208.253 225.836 1.00 2.00 140 PRO 1 CA 1
ATOM 1075 C C . PRO A 1 140 ? -22.320 209.055 227.129 1.00 2.49 140 PRO 1 C 1
ATOM 1076 O O . PRO A 1 140 ? -22.224 210.282 227.091 1.00 3.29 140 PRO 1 O 1
ATOM 1080 N N . THR A 1 141 ? -22.214 208.335 228.249 1.00 3.22 141 THR 1 N 1
ATOM 1081 C CA . THR A 1 141 ? -21.957 208.906 229.575 1.00 2.00 141 THR 1 CA 1
ATOM 1082 C C . THR A 1 141 ? -20.625 208.295 229.971 1.00 2.00 141 THR 1 C 1
ATOM 1083 O O . THR A 1 141 ? -20.445 207.097 229.790 1.00 2.55 141 THR 1 O 1
ATOM 1087 N N . VAL A 1 142 ? -19.673 209.098 230.433 1.00 2.00 142 VAL 1 N 1
ATOM 1088 C CA . VAL A 1 142 ? -18.375 208.582 230.883 1.00 2.13 142 VAL 1 CA 1
ATOM 1089 C C . VAL A 1 142 ? -18.243 209.003 232.338 1.00 2.00 142 VAL 1 C 1
ATOM 1090 O O . VAL A 1 142 ? -18.614 210.111 232.699 1.00 2.00 142 VAL 1 O 1
ATOM 1094 N N . VAL A 1 143 ? -17.769 208.112 233.192 1.00 2.00 143 VAL 1 N 1
ATOM 1095 C CA . VAL A 1 143 ? -17.641 208.470 234.590 1.00 2.00 143 VAL 1 CA 1
ATOM 1096 C C . VAL A 1 143 ? -16.251 208.152 235.062 1.00 2.00 143 VAL 1 C 1
ATOM 1097 O O . VAL A 1 143 ? -15.808 207.027 234.957 1.00 2.00 143 VAL 1 O 1
ATOM 1101 N N . PHE A 1 144 ? -15.527 209.166 235.501 1.00 2.00 144 PHE 1 N 1
ATOM 1102 C CA . PHE A 1 144 ? -14.193 208.948 236.011 1.00 2.00 144 PHE 1 CA 1
ATOM 1103 C C . PHE A 1 144 ? -14.068 209.584 237.366 1.00 2.00 144 PHE 1 C 1
ATOM 1104 O O . PHE A 1 144 ? -14.786 210.526 237.683 1.00 2.51 144 PHE 1 O 1
ATOM 1112 N N . LYS A 1 145 ? -13.226 208.992 238.200 1.00 3.04 145 LYS 1 N 1
ATOM 1113 C CA . LYS A 1 145 ? -12.999 209.442 239.571 1.00 2.42 145 LYS 1 CA 1
ATOM 1114 C C . LYS A 1 145 ? -11.708 210.250 239.579 1.00 3.32 145 LYS 1 C 1
ATOM 1115 O O . LYS A 1 145 ? -10.811 209.924 238.827 1.00 5.41 145 LYS 1 O 1
ATOM 1121 N N . ILE A 1 146 ? -11.623 211.317 240.369 1.00 4.10 146 ILE 1 N 1
ATOM 1122 C CA . ILE A 1 146 ? -10.409 212.157 240.453 1.00 5.21 146 ILE 1 CA 1
ATOM 1123 C C . ILE A 1 146 ? -9.970 211.956 241.885 1.00 7.71 146 ILE 1 C 1
ATOM 1124 O O . ILE A 1 146 ? -10.496 212.622 242.755 1.00 14.68 146 ILE 1 O 1
ATOM 1129 N N . ALA A 1 147 ? -9.083 211.059 242.210 1.00 7.13 147 ALA 1 N 1
ATOM 1130 C CA . ALA A 1 147 ? -8.734 210.923 243.628 1.00 6.91 147 ALA 1 CA 1
ATOM 1131 C C . ALA A 1 147 ? -7.957 209.671 243.557 1.00 9.33 147 ALA 1 C 1
ATOM 1132 O O . ALA A 1 147 ? -8.499 208.578 243.320 1.00 13.46 147 ALA 1 O 1
ATOM 1134 N N . GLY A 1 148 ? -6.652 209.863 243.585 1.00 10.26 148 GLY 1 N 1
ATOM 1135 C CA . GLY A 1 148 ? -5.775 208.742 243.429 1.00 13.20 148 GLY 1 CA 1
ATOM 1136 C C . GLY A 1 148 ? -5.587 208.538 241.936 1.00 14.14 148 GLY 1 C 1
ATOM 1137 O O . GLY A 1 148 ? -4.592 207.926 241.529 1.00 19.30 148 GLY 1 O 1
ATOM 1138 N N . SER A 1 149 ? -6.465 209.130 241.121 1.00 11.90 149 SER 1 N 1
ATOM 1139 C CA . SER A 1 149 ? -6.382 208.988 239.683 1.00 10.54 149 SER 1 CA 1
ATOM 1140 C C . SER A 1 149 ? -4.967 209.358 239.330 1.00 11.95 149 SER 1 C 1
ATOM 1141 O O . SER A 1 149 ? -4.433 210.318 239.885 1.00 11.93 149 SER 1 O 1
ATOM 1144 N N . ARG A 1 150 ? -4.345 208.543 238.480 1.00 14.41 150 ARG 1 N 1
ATOM 1145 C CA . ARG A 1 150 ? -2.952 208.733 238.056 1.00 18.32 150 ARG 1 CA 1
ATOM 1146 C C . ARG A 1 150 ? -2.854 209.762 236.925 1.00 15.85 150 ARG 1 C 1
ATOM 1147 O O . ARG A 1 150 ? -1.768 210.250 236.584 1.00 18.66 150 ARG 1 O 1
ATOM 1155 N N . SER A 1 151 ? -3.998 210.040 236.324 1.00 12.81 151 SER 1 N 1
ATOM 1156 C CA . SER A 1 151 ? -4.183 210.997 235.230 1.00 11.35 151 SER 1 CA 1
ATOM 1157 C C . SER A 1 151 ? -5.538 211.415 235.634 1.00 10.01 151 SER 1 C 1
ATOM 1158 O O . SER A 1 151 ? -6.386 210.552 235.827 1.00 15.42 151 SER 1 O 1
ATOM 1161 N N . GLN A 1 152 ? -5.850 212.668 235.788 1.00 5.80 152 GLN 1 N 1
ATOM 1162 C CA . GLN A 1 152 ? -7.216 212.811 236.223 1.00 2.53 152 GLN 1 CA 1
ATOM 1163 C C . GLN A 1 152 ? -8.092 213.015 235.029 1.00 2.00 152 GLN 1 C 1
ATOM 1164 O O . GLN A 1 152 ? -8.934 213.871 235.047 1.00 2.00 152 GLN 1 O 1
ATOM 1170 N N . ALA A 1 153 ? -8.001 212.108 234.057 1.00 2.70 153 ALA 1 N 1
ATOM 1171 C CA . ALA A 1 153 ? -8.744 212.244 232.814 1.00 2.00 153 ALA 1 CA 1
ATOM 1172 C C . ALA A 1 153 ? -9.572 211.087 232.264 1.00 2.00 153 ALA 1 C 1
ATOM 1173 O O . ALA A 1 153 ? -9.659 210.005 232.853 1.00 2.00 153 ALA 1 O 1
ATOM 1175 N N . CYS A 1 154 ? -10.202 211.374 231.125 1.00 2.00 154 CYS 1 N 1
ATOM 1176 C CA . CYS A 1 154 ? -11.001 210.427 230.360 1.00 2.00 154 CYS 1 CA 1
ATOM 1177 C C . CYS A 1 154 ? -10.802 210.791 228.879 1.00 2.00 154 CYS 1 C 1
ATOM 1178 O O . CYS A 1 154 ? -10.099 211.750 228.582 1.00 2.00 154 CYS 1 O 1
ATOM 1181 N N . GLY A 1 155 ? -11.319 209.973 227.964 1.00 2.00 155 GLY 1 N 1
ATOM 1182 C CA . GLY A 1 155 ? -11.158 210.246 226.545 1.00 2.00 155 GLY 1 CA 1
ATOM 1183 C C . GLY A 1 155 ? -11.932 209.225 225.734 1.00 2.00 155 GLY 1 C 1
ATOM 1184 O O . GLY A 1 155 ? -12.119 208.093 226.184 1.00 2.00 155 GLY 1 O 1
ATOM 1185 N N . PHE A 1 156 ? -12.394 209.617 224.551 1.00 2.00 156 PHE 1 N 1
ATOM 1186 C CA . PHE A 1 156 ? -13.179 208.740 223.682 1.00 2.00 156 PHE 1 CA 1
ATOM 1187 C C . PHE A 1 156 ? -13.326 209.382 222.315 1.00 2.00 156 PHE 1 C 1
ATOM 1188 O O . PHE A 1 156 ? -12.997 210.546 222.156 1.00 2.00 156 PHE 1 O 1
ATOM 1196 N N . SER A 1 157 ? -13.785 208.604 221.338 1.00 2.00 157 SER 1 N 1
ATOM 1197 C CA . SER A 1 157 ? -13.981 209.053 219.972 1.00 2.00 157 SER 1 CA 1
ATOM 1198 C C . SER A 1 157 ? -15.449 209.180 219.700 1.00 2.00 157 SER 1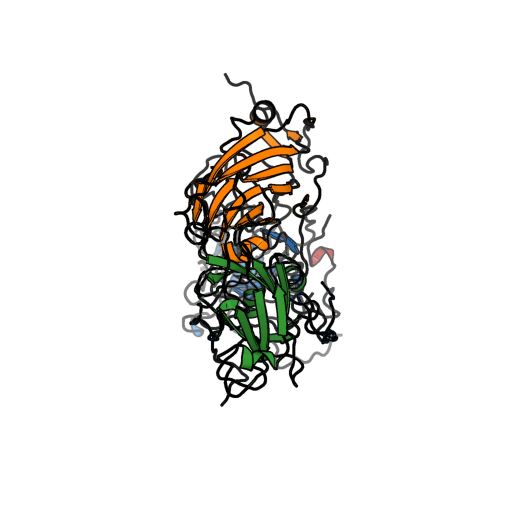 C 1
ATOM 1199 O O . SER A 1 157 ? -16.257 208.362 220.098 1.00 2.00 157 SER 1 O 1
ATOM 1202 N N . VAL A 1 158 ? -15.779 210.120 218.855 1.00 2.85 158 VAL 1 N 1
ATOM 1203 C CA . VAL A 1 158 ? -17.151 210.370 218.549 1.00 2.34 158 VAL 1 CA 1
ATOM 1204 C C . VAL A 1 158 ? -17.189 210.745 217.053 1.00 2.73 158 VAL 1 C 1
ATOM 1205 O O . VAL A 1 158 ? -16.196 211.205 216.499 1.00 6.78 158 VAL 1 O 1
ATOM 1209 N N . PRO A 1 159 ? -18.283 210.452 216.353 1.00 2.26 159 PRO 1 N 1
ATOM 1210 C CA . PRO A 1 159 ? -18.317 210.801 214.934 1.00 2.00 159 PRO 1 CA 1
ATOM 1211 C C . PRO A 1 159 ? -18.915 212.143 214.528 1.00 2.00 159 PRO 1 C 1
ATOM 1212 O O . PRO A 1 159 ? -19.415 212.935 215.353 1.00 3.58 159 PRO 1 O 1
ATOM 1216 N N . TYR A 1 160 ? -18.875 212.398 213.227 1.00 2.00 160 TYR 1 N 1
ATOM 1217 C CA . TYR A 1 160 ? -19.455 213.614 212.694 1.00 2.62 160 TYR 1 CA 1
ATOM 1218 C C . TYR A 1 160 ? -20.977 213.380 212.698 1.00 3.79 160 TYR 1 C 1
ATOM 1219 O O . TYR A 1 160 ? -21.497 212.461 212.034 1.00 3.57 160 TYR 1 O 1
ATOM 1228 N N . THR A 1 161 ? -21.670 214.177 213.514 1.00 5.20 161 THR 1 N 1
ATOM 1229 C CA . THR A 1 161 ? -23.114 214.056 213.682 1.00 2.38 161 THR 1 CA 1
ATOM 1230 C C . THR A 1 161 ? -23.961 215.147 213.023 1.00 2.00 161 THR 1 C 1
ATOM 1231 O O . THR A 1 161 ? -25.179 215.055 213.004 1.00 2.00 161 THR 1 O 1
ATOM 1235 N N . SER A 1 162 ? -23.331 216.161 212.446 1.00 2.00 162 SER 1 N 1
ATOM 1236 C CA . SER A 1 162 ? -24.099 217.226 211.815 1.00 2.00 162 SER 1 CA 1
ATOM 1237 C C . SER A 1 162 ? -24.985 216.695 210.709 1.00 2.00 162 SER 1 C 1
ATOM 1238 O O . SER A 1 162 ? -24.784 215.579 210.221 1.00 4.69 162 SER 1 O 1
ATOM 1241 N N . MET A 1 163 ? -25.993 217.485 210.351 1.00 2.62 163 MET 1 N 1
ATOM 1242 C CA . MET A 1 163 ? -26.914 217.132 209.285 1.00 2.00 163 MET 1 CA 1
ATOM 1243 C C . MET A 1 163 ? -26.417 217.668 207.977 1.00 2.00 163 MET 1 C 1
ATOM 1244 O O . MET A 1 163 ? -26.961 217.321 206.942 1.00 2.00 163 MET 1 O 1
ATOM 1249 N N . TRP A 1 164 ? -25.461 218.593 208.023 1.00 2.00 164 TRP 1 N 1
ATOM 1250 C CA . TRP A 1 164 ? -24.889 219.176 206.812 1.00 2.00 164 TRP 1 CA 1
ATOM 1251 C C . TRP A 1 164 ? -23.826 218.216 206.304 1.00 2.00 164 TRP 1 C 1
ATOM 1252 O O . TRP A 1 164 ? -23.122 217.601 207.091 1.00 2.00 164 TRP 1 O 1
ATOM 1263 N N . ARG A 1 165 ? -23.725 218.053 204.993 1.00 2.00 165 ARG 1 N 1
ATOM 1264 C CA . ARG A 1 165 ? -22.741 217.141 204.441 1.00 2.00 165 ARG 1 CA 1
ATOM 1265 C C . ARG A 1 165 ? -21.327 217.618 204.710 1.00 2.00 165 ARG 1 C 1
ATOM 1266 O O . ARG A 1 165 ? -20.359 216.840 204.646 1.00 2.00 165 ARG 1 O 1
ATOM 1274 N N . VAL A 1 166 ? -21.237 218.905 205.036 1.00 3.53 166 VAL 1 N 1
ATOM 1275 C CA . VAL A 1 166 ? -19.981 219.602 205.300 1.00 2.47 166 VAL 1 CA 1
ATOM 1276 C C . VAL A 1 166 ? -20.267 220.825 206.196 1.00 2.00 166 VAL 1 C 1
ATOM 1277 O O . VAL A 1 166 ? -21.333 221.434 206.123 1.00 2.00 166 VAL 1 O 1
ATOM 1281 N N . VAL A 1 167 ? -19.351 221.136 207.095 1.00 2.00 167 VAL 1 N 1
ATOM 1282 C CA . VAL A 1 167 ? -19.517 222.273 207.996 1.00 2.00 167 VAL 1 CA 1
ATOM 1283 C C . VAL A 1 167 ? -18.987 223.562 207.358 1.00 2.00 167 VAL 1 C 1
ATOM 1284 O O . VAL A 1 167 ? -17.836 223.643 206.952 1.00 2.00 167 VAL 1 O 1
ATOM 1288 N N . PRO A 1 168 ? -19.842 224.565 207.188 1.00 2.00 168 PRO 1 N 1
ATOM 1289 C CA . PRO A 1 168 ? -19.325 225.792 206.588 1.00 2.22 168 PRO 1 CA 1
ATOM 1290 C C . PRO A 1 168 ? -18.577 226.602 207.635 1.00 3.27 168 PRO 1 C 1
ATOM 1291 O O . PRO A 1 168 ? -19.148 226.984 208.664 1.00 5.96 168 PRO 1 O 1
ATOM 1295 N N . VAL A 1 169 ? -17.275 226.772 207.435 1.00 2.82 169 VAL 1 N 1
ATOM 1296 C CA . VAL A 1 169 ? -16.456 227.546 208.355 1.00 2.00 169 VAL 1 CA 1
ATOM 1297 C C . VAL A 1 169 ? -16.793 229.018 208.137 1.00 2.42 169 VAL 1 C 1
ATOM 1298 O O . VAL A 1 169 ? -16.654 229.834 209.044 1.00 5.18 169 VAL 1 O 1
ATOM 1302 N N . PHE A 1 170 ? -17.279 229.346 206.941 1.00 2.04 170 PHE 1 N 1
ATOM 1303 C CA . PHE A 1 170 ? -17.690 230.706 206.598 1.00 2.00 170 PHE 1 CA 1
ATOM 1304 C C . PHE A 1 170 ? -19.029 230.577 205.902 1.00 2.31 170 PHE 1 C 1
ATOM 1305 O O . PHE A 1 170 ? -19.224 229.646 205.120 1.00 2.46 170 PHE 1 O 1
ATOM 1313 N N . TYR A 1 171 ? -19.964 231.479 206.198 1.00 2.64 171 TYR 1 N 1
ATOM 1314 C CA . TYR A 1 171 ? -21.284 231.399 205.593 1.00 2.26 171 TYR 1 CA 1
ATOM 1315 C C . TYR A 1 171 ? -21.847 232.778 205.279 1.00 2.00 171 TYR 1 C 1
ATOM 1316 O O . TYR A 1 171 ? -22.149 233.524 206.176 1.00 5.93 171 TYR 1 O 1
ATOM 1325 N N . ASN A 1 172 ? -21.980 233.105 204.003 1.00 2.00 172 ASN 1 N 1
ATOM 1326 C CA . ASN A 1 172 ? -22.488 234.394 203.540 1.00 2.00 172 ASN 1 CA 1
ATOM 1327 C C . ASN A 1 172 ? -23.995 234.349 203.484 1.00 2.00 172 ASN 1 C 1
ATOM 1328 O O . ASN A 1 172 ? -24.577 234.244 202.411 1.00 2.00 172 ASN 1 O 1
ATOM 1333 N N . GLY A 1 173 ? -24.636 234.369 204.633 1.00 2.00 173 GLY 1 N 1
ATOM 1334 C CA . GLY A 1 173 ? -26.081 234.310 204.639 1.00 2.00 173 GLY 1 CA 1
ATOM 1335 C C . GLY A 1 173 ? -26.549 234.092 206.052 1.00 2.00 173 GLY 1 C 1
ATOM 1336 O O . GLY A 1 173 ? -25.729 234.175 206.933 1.00 2.00 173 GLY 1 O 1
ATOM 1337 N N . TRP A 1 174 ? -27.842 233.852 206.277 1.00 2.07 174 TRP 1 N 1
ATOM 1338 C CA . TRP A 1 174 ? -28.365 233.632 207.627 1.00 2.00 174 TRP 1 CA 1
ATOM 1339 C C . TRP A 1 174 ? -28.897 232.231 207.856 1.00 2.00 174 TRP 1 C 1
ATOM 1340 O O . TRP A 1 174 ? -29.482 231.614 206.968 1.00 2.00 174 TRP 1 O 1
ATOM 1351 N N . GLY A 1 175 ? -28.694 231.738 209.068 1.00 2.00 175 GLY 1 N 1
ATOM 1352 C CA . GLY A 1 175 ? -29.176 230.426 209.431 1.00 2.00 175 GLY 1 CA 1
ATOM 1353 C C . GLY A 1 175 ? -30.635 230.367 209.867 1.00 2.00 175 GLY 1 C 1
ATOM 1354 O O . GLY A 1 175 ? -31.122 229.291 210.168 1.00 2.40 175 GLY 1 O 1
ATOM 1355 N N . ALA A 1 176 ? -31.337 231.495 209.894 1.00 2.39 176 ALA 1 N 1
ATOM 1356 C CA . ALA A 1 176 ? -32.756 231.545 210.298 1.00 3.19 176 ALA 1 CA 1
ATOM 1357 C C . ALA A 1 176 ? -33.521 232.530 209.413 1.00 3.51 176 ALA 1 C 1
ATOM 1358 O O . ALA A 1 176 ? -32.971 233.549 209.013 1.00 4.85 176 ALA 1 O 1
ATOM 1360 N N . PRO A 1 177 ? -34.806 232.267 209.130 1.00 4.81 177 PRO 1 N 1
ATOM 1361 C CA . PRO A 1 177 ? -35.665 233.114 208.288 1.00 7.46 177 PRO 1 CA 1
ATOM 1362 C C . PRO A 1 177 ? -35.791 234.592 208.706 1.00 10.60 177 PRO 1 C 1
ATOM 1363 O O . PRO A 1 177 ? -36.084 235.457 207.873 1.00 11.81 177 PRO 1 O 1
ATOM 1367 N N . THR A 1 178 ? -35.650 234.842 210.009 1.00 14.02 178 THR 1 N 1
ATOM 1368 C CA . THR A 1 178 ? -35.685 236.168 210.638 1.00 16.64 178 THR 1 CA 1
ATOM 1369 C C . THR A 1 178 ? -34.216 236.598 210.452 1.00 19.77 178 THR 1 C 1
ATOM 1370 O O . THR A 1 178 ? -33.316 235.941 210.975 1.00 25.03 178 THR 1 O 1
ATOM 1374 N N . LYS A 1 179 ? -33.903 237.694 209.796 1.00 20.20 179 LYS 1 N 1
ATOM 1375 C CA . LYS A 1 179 ? -32.467 237.890 209.595 1.00 20.87 179 LYS 1 CA 1
ATOM 1376 C C . LYS A 1 179 ? -31.766 238.727 210.640 1.00 22.32 179 LYS 1 C 1
ATOM 1377 O O . LYS A 1 179 ? -31.258 239.814 210.356 1.00 24.48 179 LYS 1 O 1
ATOM 1383 N N . GLU A 1 180 ? -31.676 238.185 211.841 1.00 23.33 180 GLU 1 N 1
ATOM 1384 C CA . GLU A 1 180 ? -31.071 238.917 212.933 1.00 26.37 180 GLU 1 CA 1
ATOM 1385 C C . GLU A 1 180 ? -29.573 238.945 212.951 1.00 27.29 180 GLU 1 C 1
ATOM 1386 O O . GLU A 1 180 ? -28.9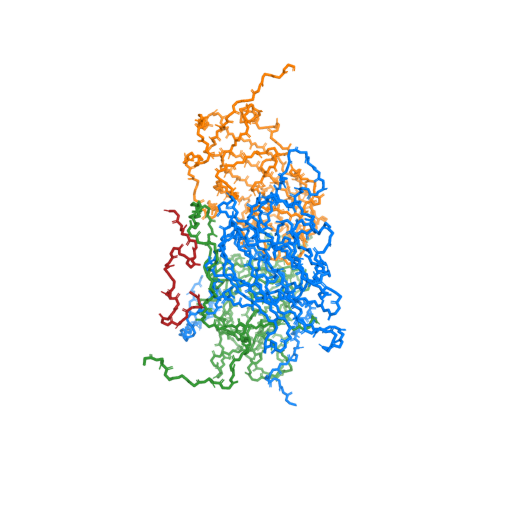15 237.952 212.662 1.00 27.28 180 GLU 1 O 1
ATOM 1392 N N . LYS A 1 181 ? -29.020 240.096 213.312 1.00 30.87 181 LYS 1 N 1
ATOM 1393 C CA . LYS A 1 181 ? -27.567 240.224 213.474 1.00 32.45 181 LYS 1 CA 1
ATOM 1394 C C . LYS A 1 181 ? -27.450 239.216 214.605 1.00 30.22 181 LYS 1 C 1
ATOM 1395 O O . LYS A 1 181 ? -28.005 239.475 215.692 1.00 34.82 181 LYS 1 O 1
ATOM 1401 N N . ALA A 1 182 ? -26.878 238.042 214.342 1.00 23.09 182 ALA 1 N 1
ATOM 1402 C CA . ALA A 1 182 ? -26.767 236.963 215.367 1.00 18.91 182 ALA 1 CA 1
ATOM 1403 C C . ALA A 1 182 ? -26.731 235.676 214.625 1.00 15.79 182 ALA 1 C 1
ATOM 1404 O O . ALA A 1 182 ? -25.865 234.815 214.852 1.00 16.06 182 ALA 1 O 1
ATOM 1406 N N . THR A 1 183 ? -27.697 235.575 213.722 1.00 12.78 183 THR 1 N 1
ATOM 1407 C CA . THR A 1 183 ? -27.845 234.418 212.871 1.00 8.16 183 THR 1 CA 1
ATOM 1408 C C . THR A 1 183 ? -27.065 234.671 211.587 1.00 9.46 183 THR 1 C 1
ATOM 1409 O O . THR A 1 183 ? -27.154 233.865 210.689 1.00 8.85 183 THR 1 O 1
ATOM 1413 N N . TYR A 1 184 ? -26.248 235.733 211.525 1.00 11.69 184 TYR 1 N 1
ATOM 1414 C CA . TYR A 1 184 ? -25.509 236.027 210.306 1.00 14.75 184 TYR 1 CA 1
ATOM 1415 C C . TYR A 1 184 ? -24.474 234.992 209.841 1.00 16.57 184 TYR 1 C 1
ATOM 1416 O O . TYR A 1 184 ? -24.843 234.173 209.038 1.00 21.64 184 TYR 1 O 1
ATOM 1425 N N . ASN A 1 185 ? -23.216 234.941 210.244 1.00 15.97 185 ASN 1 N 1
ATOM 1426 C CA . ASN A 1 185 ? -22.428 233.826 209.657 1.00 17.47 185 ASN 1 CA 1
ATOM 1427 C C . ASN A 1 185 ? -22.783 232.690 210.542 1.00 14.90 185 ASN 1 C 1
ATOM 1428 O O . ASN A 1 185 ? -21.988 232.293 211.384 1.00 18.31 185 ASN 1 O 1
ATOM 1433 N N . TRP A 1 186 ? -23.961 232.132 210.300 1.00 10.38 186 TRP 1 N 1
ATOM 1434 C CA . TRP A 1 186 ? -24.411 231.112 211.181 1.00 6.60 186 TRP 1 CA 1
ATOM 1435 C C . TRP A 1 186 ? -24.700 229.686 210.803 1.00 7.74 186 TRP 1 C 1
ATOM 1436 O O . TRP A 1 186 ? -23.819 228.841 211.002 1.00 13.02 186 TRP 1 O 1
ATOM 1447 N N . LEU A 1 187 ? -25.877 229.377 210.302 1.00 3.87 187 LEU 1 N 1
ATOM 1448 C CA . LEU A 1 187 ? -26.136 227.935 209.981 1.00 4.33 187 LEU 1 CA 1
ATOM 1449 C C . LEU A 1 187 ? -26.128 226.989 211.191 1.00 3.69 187 LEU 1 C 1
ATOM 1450 O O . LEU A 1 187 ? -25.094 226.663 211.749 1.00 6.05 187 LEU 1 O 1
ATOM 1455 N N . PRO A 1 188 ? -27.343 226.539 211.639 1.00 2.23 188 PRO 1 N 1
ATOM 1456 C CA . PRO A 1 188 ? -27.494 225.655 212.783 1.00 2.00 188 PRO 1 CA 1
ATOM 1457 C C . PRO A 1 188 ? -26.844 224.324 212.588 1.00 2.00 188 PRO 1 C 1
ATOM 1458 O O . PRO A 1 188 ? -26.882 223.774 211.512 1.00 2.00 188 PRO 1 O 1
ATOM 1462 N N . GLY A 1 189 ? -26.227 223.798 213.618 1.00 2.00 189 GLY 1 N 1
ATOM 1463 C CA . GLY A 1 189 ? -25.621 222.487 213.517 1.00 2.00 189 GLY 1 CA 1
ATOM 1464 C C . GLY A 1 189 ? -24.286 222.387 212.831 1.00 2.00 189 GLY 1 C 1
ATOM 1465 O O . GLY A 1 189 ? -23.870 221.311 212.464 1.00 2.12 189 GLY 1 O 1
ATOM 1466 N N . ALA A 1 190 ? -23.608 223.503 212.628 1.00 2.00 190 ALA 1 N 1
ATOM 1467 C CA . ALA A 1 190 ? -22.290 223.474 212.023 1.00 2.00 190 ALA 1 CA 1
ATOM 1468 C C . ALA A 1 190 ? -21.259 223.225 213.162 1.00 2.75 190 ALA 1 C 1
ATOM 1469 O O . ALA A 1 190 ? -20.436 224.097 213.497 1.00 3.26 190 ALA 1 O 1
ATOM 1471 N N . HIS A 1 191 ? -21.354 222.053 213.801 1.00 2.33 191 HIS 1 N 1
ATOM 1472 C CA . HIS A 1 191 ? -20.454 221.668 214.889 1.00 2.00 191 HIS 1 CA 1
ATOM 1473 C C . HIS A 1 191 ? -20.415 220.156 215.200 1.00 2.00 191 HIS 1 C 1
ATOM 1474 O O . HIS A 1 191 ? -20.920 219.302 214.428 1.00 2.00 191 HIS 1 O 1
ATOM 1481 N N . PHE A 1 192 ? -19.778 219.838 216.325 1.00 2.00 192 PHE 1 N 1
ATOM 1482 C CA . PHE A 1 192 ? -19.583 218.461 216.755 1.00 2.00 192 PHE 1 CA 1
ATOM 1483 C C . PHE A 1 192 ? -20.493 217.912 217.828 1.00 2.00 192 PHE 1 C 1
ATOM 1484 O O . PHE A 1 192 ? -20.398 216.729 218.176 1.00 2.42 192 PHE 1 O 1
ATOM 1492 N N . GLY A 1 193 ? -21.395 218.758 218.311 1.00 2.00 193 GLY 1 N 1
ATOM 1493 C CA . GLY A 1 193 ? -22.352 218.361 219.324 1.00 2.00 193 GLY 1 CA 1
ATOM 1494 C C . GLY A 1 193 ? -22.108 219.205 220.535 1.00 2.00 193 GLY 1 C 1
ATOM 1495 O O . GLY A 1 193 ? -21.736 220.358 220.381 1.00 2.00 193 GLY 1 O 1
ATOM 1496 N N . SER A 1 194 ? -22.319 218.643 221.724 1.00 2.67 194 SER 1 N 1
ATOM 1497 C CA . SER A 1 194 ? -22.078 219.348 222.983 1.00 2.16 194 SER 1 CA 1
ATOM 1498 C C . SER A 1 194 ? -21.796 218.375 224.125 1.00 2.00 194 SER 1 C 1
ATOM 1499 O O . SER A 1 194 ? -22.097 217.208 224.009 1.00 2.00 194 SER 1 O 1
ATOM 1502 N N . ILE A 1 195 ? -21.127 218.838 225.176 1.00 2.00 195 ILE 1 N 1
ATOM 1503 C CA . ILE A 1 195 ? -20.845 217.999 226.343 1.00 2.00 195 ILE 1 CA 1
ATOM 1504 C C . ILE A 1 195 ? -21.388 218.660 227.603 1.00 2.00 195 ILE 1 C 1
ATOM 1505 O O . ILE A 1 195 ? -21.622 219.850 227.621 1.00 2.00 195 ILE 1 O 1
ATOM 1510 N N . LEU A 1 196 ? -21.475 217.888 228.677 1.00 2.00 196 LEU 1 N 1
ATOM 1511 C CA . LEU A 1 196 ? -21.974 218.352 229.955 1.00 2.00 196 LEU 1 CA 1
ATOM 1512 C C . LEU A 1 196 ? -21.074 217.719 231.009 1.00 2.00 196 LEU 1 C 1
ATOM 1513 O O . LEU A 1 196 ? -21.040 216.506 231.146 1.00 3.54 196 LEU 1 O 1
ATOM 1518 N N . LEU A 1 197 ? -20.275 218.535 231.682 1.00 2.45 197 LEU 1 N 1
ATOM 1519 C CA . LEU A 1 197 ? -19.363 218.063 232.718 1.00 2.00 197 LEU 1 CA 1
ATOM 1520 C C . LEU A 1 197 ? -20.062 218.381 234.016 1.00 2.00 197 LEU 1 C 1
ATOM 1521 O O . LEU A 1 197 ? -20.423 219.517 234.252 1.00 2.51 197 LEU 1 O 1
ATOM 1526 N N . THR A 1 198 ? -20.222 217.396 234.878 1.00 2.21 198 THR 1 N 1
ATOM 1527 C CA . THR A 1 198 ? -20.977 217.598 236.101 1.00 2.00 198 THR 1 CA 1
ATOM 1528 C C . THR A 1 198 ? -20.313 216.884 237.281 1.00 2.00 198 THR 1 C 1
ATOM 1529 O O . THR A 1 198 ? -19.944 215.719 237.163 1.00 2.00 198 THR 1 O 1
ATOM 1533 N N . SER A 1 199 ? -20.131 217.577 238.402 1.00 2.00 199 SER 1 N 1
ATOM 1534 C CA . SER A 1 199 ? -19.433 216.971 239.526 1.00 2.52 199 SER 1 CA 1
ATOM 1535 C C . SER A 1 199 ? -19.507 217.669 240.862 1.00 3.56 199 SER 1 C 1
ATOM 1536 O O . SER A 1 199 ? -19.592 218.891 240.917 1.00 2.70 199 SER 1 O 1
ATOM 1539 N N . ASP A 1 200 ? -19.365 216.904 241.948 1.00 7.74 200 ASP 1 N 1
ATOM 1540 C CA . ASP A 1 200 ? -19.348 217.526 243.283 1.00 9.65 200 ASP 1 CA 1
ATOM 1541 C C . ASP A 1 200 ? -18.071 218.395 243.465 1.00 10.17 200 ASP 1 C 1
ATOM 1542 O O . ASP A 1 200 ? -17.996 219.187 244.415 1.00 12.46 200 ASP 1 O 1
ATOM 1547 N N . ALA A 1 201 ? -17.085 218.261 242.562 1.00 9.41 201 ALA 1 N 1
ATOM 1548 C CA . ALA A 1 201 ? -15.878 219.096 242.605 1.00 9.25 201 ALA 1 CA 1
ATOM 1549 C C . ALA A 1 201 ? -16.298 220.469 242.087 1.00 10.09 201 ALA 1 C 1
ATOM 1550 O O . ALA A 1 201 ? -16.546 221.310 242.894 1.00 16.61 201 ALA 1 O 1
ATOM 1552 N N . HIS A 1 202 ? -16.538 220.668 240.801 1.00 10.24 202 HIS 1 N 1
ATOM 1553 C CA . HIS A 1 202 ? -16.991 221.977 240.260 1.00 11.48 202 HIS 1 CA 1
ATOM 1554 C C . HIS A 1 202 ? -16.245 223.239 240.707 1.00 13.00 202 HIS 1 C 1
ATOM 1555 O O . HIS A 1 202 ? -15.890 224.087 239.819 1.00 17.15 202 HIS 1 O 1
ATOM 1562 N N . ASP A 1 203 ? -16.156 223.457 242.036 1.00 12.96 203 ASP 1 N 1
ATOM 1563 C CA . ASP A 1 203 ? -15.251 224.496 242.554 1.00 13.62 203 ASP 1 CA 1
ATOM 1564 C C . ASP A 1 203 ? -14.035 223.539 242.613 1.00 13.23 203 ASP 1 C 1
ATOM 1565 O O . ASP A 1 203 ? -14.055 222.488 241.935 1.00 17.25 203 ASP 1 O 1
ATOM 1570 N N . LYS A 1 204 ? -12.979 223.818 243.357 1.00 8.93 204 LYS 1 N 1
ATOM 1571 C CA . LYS A 1 204 ? -11.852 222.834 243.388 1.00 5.83 204 LYS 1 CA 1
ATOM 1572 C C . LYS A 1 204 ? -11.036 222.622 242.095 1.00 2.99 204 LYS 1 C 1
ATOM 1573 O O . LYS A 1 204 ? -9.919 222.150 242.189 1.00 4.04 204 LYS 1 O 1
ATOM 1579 N N . GLY A 1 205 ? -11.582 222.905 240.913 1.00 2.00 205 GLY 1 N 1
ATOM 1580 C CA . GLY A 1 205 ? -10.825 222.713 239.690 1.00 2.00 205 GLY 1 CA 1
ATOM 1581 C C . GLY A 1 205 ? -11.569 222.921 238.391 1.00 2.00 205 GLY 1 C 1
ATOM 1582 O O . GLY A 1 205 ? -12.766 223.237 238.376 1.00 2.00 205 GLY 1 O 1
ATOM 1583 N N . GLY A 1 206 ? -10.841 222.746 237.292 1.00 2.00 206 GLY 1 N 1
ATOM 1584 C CA . GLY A 1 206 ? -11.407 222.910 235.963 1.00 2.00 206 GLY 1 CA 1
ATOM 1585 C C . GLY A 1 206 ? -10.934 221.823 235.026 1.00 2.00 206 GLY 1 C 1
ATOM 1586 O O . GLY A 1 206 ? -10.113 221.026 235.420 1.00 2.00 206 GLY 1 O 1
ATOM 1587 N N . CYS A 1 207 ? -11.276 221.905 233.745 1.00 2.44 207 CYS 1 N 1
ATOM 1588 C CA . CYS A 1 207 ? -10.911 220.845 232.859 1.00 2.82 207 CYS 1 CA 1
ATOM 1589 C C . CYS A 1 207 ? -9.835 220.685 231.811 1.00 5.34 207 CYS 1 C 1
ATOM 1590 O O . CYS A 1 207 ? -9.034 219.743 231.979 1.00 12.01 207 CYS 1 O 1
ATOM 1593 N N . TYR A 1 208 ? -9.771 221.472 230.744 1.00 2.00 208 TYR 1 N 1
ATOM 1594 C CA . TYR A 1 208 ? -8.750 221.185 229.667 1.00 2.07 208 TYR 1 CA 1
ATOM 1595 C C . TYR A 1 208 ? -9.408 220.245 228.689 1.00 2.00 208 TYR 1 C 1
ATOM 1596 O O . TYR A 1 208 ? -9.473 219.046 228.947 1.00 2.00 208 TYR 1 O 1
ATOM 1605 N N . LEU A 1 209 ? -9.807 220.784 227.539 1.00 2.00 209 LEU 1 N 1
ATOM 1606 C CA . LEU A 1 209 ? -10.463 220.025 226.500 1.00 2.00 209 LEU 1 CA 1
ATOM 1607 C C . LEU A 1 209 ? -9.526 219.909 225.335 1.00 2.00 209 LEU 1 C 1
ATOM 1608 O O . LEU A 1 209 ? -9.064 220.914 224.849 1.00 2.00 209 LEU 1 O 1
ATOM 1613 N N . ARG A 1 210 ? -9.208 218.714 224.872 1.00 2.00 210 ARG 1 N 1
ATOM 1614 C CA . ARG A 1 210 ? -8.357 218.640 223.705 1.00 2.00 210 ARG 1 CA 1
ATOM 1615 C C . ARG A 1 210 ? -9.147 217.970 222.612 1.00 2.00 210 ARG 1 C 1
ATOM 1616 O O . ARG A 1 210 ? -9.953 217.100 222.900 1.00 2.00 210 ARG 1 O 1
ATOM 1624 N N . TYR A 1 211 ? -9.013 218.447 221.379 1.00 2.00 211 TYR 1 N 1
ATOM 1625 C CA . TYR A 1 211 ? -9.731 217.871 220.254 1.00 2.00 211 TYR 1 CA 1
ATOM 1626 C C . TYR A 1 211 ? -8.726 217.244 219.331 1.00 2.00 211 TYR 1 C 1
ATOM 1627 O O . TYR A 1 211 ? -7.620 217.732 219.226 1.00 2.00 211 TYR 1 O 1
ATOM 1636 N N . ARG A 1 212 ? -9.114 216.162 218.674 1.00 2.00 212 ARG 1 N 1
ATOM 1637 C CA . ARG A 1 212 ? -8.278 215.515 217.687 1.00 2.00 212 ARG 1 CA 1
ATOM 1638 C C . ARG A 1 212 ? -9.264 215.353 216.542 1.00 2.00 212 ARG 1 C 1
ATOM 1639 O O . ARG A 1 212 ? -10.421 215.026 216.783 1.00 2.00 212 ARG 1 O 1
ATOM 1647 N N . PHE A 1 213 ? -8.834 215.638 215.315 1.00 2.00 213 PHE 1 N 1
ATOM 1648 C CA . PHE A 1 213 ? -9.711 215.565 214.156 1.00 2.00 213 PHE 1 CA 1
ATOM 1649 C C . PHE A 1 213 ? -9.354 214.515 213.114 1.00 2.00 213 PHE 1 C 1
ATOM 1650 O O . PHE A 1 213 ? -8.795 214.819 212.047 1.00 3.37 213 PHE 1 O 1
ATOM 1658 N N . PRO A 1 214 ? -9.633 213.245 213.409 1.00 2.00 214 PRO 1 N 1
ATOM 1659 C CA . PRO A 1 214 ? -9.322 212.190 212.446 1.00 2.00 214 PRO 1 CA 1
ATOM 1660 C C . PRO A 1 214 ? -10.207 212.275 211.218 1.00 2.00 214 PRO 1 C 1
ATOM 1661 O O . PRO A 1 214 ? -11.322 212.767 211.297 1.00 2.33 214 PRO 1 O 1
ATOM 1665 N N . ARG A 1 215 ? -9.694 211.835 210.073 1.00 3.29 215 ARG 1 N 1
ATOM 1666 C CA . ARG A 1 215 ? -10.448 211.849 208.802 1.00 2.47 215 ARG 1 CA 1
ATOM 1667 C C . ARG A 1 215 ? -10.831 213.237 208.315 1.00 2.71 215 ARG 1 C 1
ATOM 1668 O O . ARG A 1 215 ? -11.909 213.393 207.762 1.00 5.34 215 ARG 1 O 1
ATOM 1676 N N . ALA A 1 216 ? -9.964 214.232 208.487 1.00 3.13 216 ALA 1 N 1
ATOM 1677 C CA . ALA A 1 216 ? -10.265 215.598 208.073 1.00 2.00 216 ALA 1 CA 1
ATOM 1678 C C . ALA A 1 216 ? -10.232 215.767 206.569 1.00 2.00 216 ALA 1 C 1
ATOM 1679 O O . ALA A 1 216 ? -9.429 215.136 205.875 1.00 2.00 216 ALA 1 O 1
ATOM 1681 N N . ASN A 1 217 ? -11.142 216.603 206.072 1.00 2.29 217 ASN 1 N 1
ATOM 1682 C CA . ASN A 1 217 ? -11.259 216.923 204.652 1.00 2.00 217 ASN 1 CA 1
ATOM 1683 C C . ASN A 1 217 ? -11.465 218.431 204.603 1.00 2.00 217 ASN 1 C 1
ATOM 1684 O O . ASN A 1 217 ? -12.307 218.941 205.326 1.00 2.00 217 ASN 1 O 1
ATOM 1689 N N . MET A 1 218 ? -10.689 219.149 203.799 1.00 2.00 218 MET 1 N 1
ATOM 1690 C CA . MET A 1 218 ? -10.896 220.576 203.690 1.00 2.00 218 MET 1 CA 1
ATOM 1691 C C . MET A 1 218 ? -11.261 220.893 202.265 1.00 2.00 218 MET 1 C 1
ATOM 1692 O O . MET A 1 218 ? -10.796 220.240 201.348 1.00 2.00 218 MET 1 O 1
ATOM 1697 N N . TYR A 1 219 ? -12.095 221.912 202.093 1.00 2.74 219 TYR 1 N 1
ATOM 1698 C CA . TYR A 1 219 ? -12.578 222.353 200.789 1.00 2.00 219 TYR 1 CA 1
ATOM 1699 C C . TYR A 1 219 ? -12.403 223.849 200.596 1.00 2.00 219 TYR 1 C 1
ATOM 1700 O O . TYR A 1 219 ? -12.639 224.616 201.510 1.00 2.00 219 TYR 1 O 1
ATOM 1709 N N . CYS A 1 220 ? -12.039 224.247 199.387 1.00 2.00 220 CYS 1 N 1
ATOM 1710 C CA . CYS A 1 220 ? -11.852 225.637 199.004 1.00 2.00 220 CYS 1 CA 1
ATOM 1711 C C . CYS A 1 220 ? -10.926 226.466 199.886 1.00 2.44 220 CYS 1 C 1
ATOM 1712 O O . CYS A 1 220 ? -11.382 227.213 200.763 1.00 3.32 220 CYS 1 O 1
ATOM 1715 N N . PRO A 1 221 ? -9.612 226.400 199.624 1.00 2.00 221 PRO 1 N 1
ATOM 1716 C CA . PRO A 1 221 ? -8.646 227.154 200.413 1.00 2.00 221 PRO 1 CA 1
ATOM 1717 C C . PRO A 1 221 ? -8.943 228.634 200.487 1.00 2.00 221 PRO 1 C 1
ATOM 1718 O O . PRO A 1 221 ? -9.453 229.231 199.556 1.00 3.30 221 PRO 1 O 1
ATOM 1722 N N . ARG A 1 222 ? -8.571 229.217 201.605 1.00 2.00 222 ARG 1 N 1
ATOM 1723 C CA . ARG A 1 222 ? -8.763 230.617 201.856 1.00 2.00 222 ARG 1 CA 1
ATOM 1724 C C . ARG A 1 222 ? -7.453 231.162 202.344 1.00 2.00 222 ARG 1 C 1
ATOM 1725 O O . ARG A 1 222 ? -6.547 230.403 202.697 1.00 2.00 222 ARG 1 O 1
ATOM 1733 N N . PRO A 1 223 ? -7.327 232.493 202.347 1.00 2.00 223 PRO 1 N 1
ATOM 1734 C CA . PRO A 1 223 ? -6.144 233.206 202.801 1.00 2.00 223 PRO 1 CA 1
ATOM 1735 C C . PRO A 1 223 ? -5.820 232.812 204.226 1.00 2.31 223 PRO 1 C 1
ATOM 1736 O O . PRO A 1 223 ? -6.721 232.505 205.013 1.00 2.13 223 PRO 1 O 1
ATOM 1740 N N . ILE A 1 224 ? -4.526 232.808 204.537 1.00 3.13 224 ILE 1 N 1
ATOM 1741 C CA . ILE A 1 224 ? -4.015 232.477 205.863 1.00 3.49 224 ILE 1 CA 1
ATOM 1742 C C . ILE A 1 224 ? -3.487 233.758 206.510 1.00 6.08 224 ILE 1 C 1
ATOM 1743 O O . ILE A 1 224 ? -2.582 234.404 205.976 1.00 7.65 224 ILE 1 O 1
ATOM 1748 N N . PRO A 1 225 ? -4.086 234.180 207.630 1.00 7.02 225 PRO 1 N 1
ATOM 1749 C CA . PRO A 1 225 ? -3.684 235.385 208.368 1.00 8.37 225 PRO 1 CA 1
ATOM 1750 C C . PRO A 1 225 ? -2.286 235.286 209.039 1.00 9.45 225 PRO 1 C 1
ATOM 1751 O O . PRO A 1 225 ? -2.003 234.379 209.809 1.00 10.75 225 PRO 1 O 1
ATOM 1755 N N . PRO A 1 226 ? -1.436 236.287 208.810 1.00 9.18 226 PRO 1 N 1
ATOM 1756 C CA . PRO A 1 226 ? -0.066 236.513 209.258 1.00 10.64 226 PRO 1 CA 1
ATOM 1757 C C . PRO A 1 226 ? 0.591 235.938 210.527 1.00 11.52 226 PRO 1 C 1
ATOM 1758 O O . PRO A 1 226 ? 1.763 235.386 210.434 1.00 14.77 226 PRO 1 O 1
ATOM 1762 N N . ALA A 1 227 ? -0.087 236.086 211.674 1.00 5.26 227 ALA 1 N 1
ATOM 1763 C CA . ALA A 1 227 ? 0.441 235.609 212.986 1.00 5.35 227 ALA 1 CA 1
ATOM 1764 C C . ALA A 1 227 ? 1.424 236.529 213.701 1.00 3.53 227 ALA 1 C 1
ATOM 1765 O O . ALA A 1 227 ? 1.416 236.580 214.926 1.00 5.48 227 ALA 1 O 1
ATOM 1767 N N . PHE A 1 228 ? 2.288 237.212 212.957 1.00 2.36 228 PHE 1 N 1
ATOM 1768 C CA . PHE A 1 228 ? 3.258 238.131 213.538 1.00 2.00 228 PHE 1 CA 1
ATOM 1769 C C . PHE A 1 228 ? 3.101 239.466 212.823 1.00 3.49 228 PHE 1 C 1
ATOM 1770 O O . PHE A 1 228 ? 2.408 239.548 211.807 1.00 5.96 228 PHE 1 O 1
ATOM 1778 N N . THR A 1 229 ? 3.710 240.520 213.349 1.00 4.05 229 THR 1 N 1
ATOM 1779 C CA . THR A 1 229 ? 3.601 241.845 212.741 1.00 3.65 229 THR 1 CA 1
ATOM 1780 C C . THR A 1 229 ? 4.566 241.949 211.576 1.00 2.00 229 THR 1 C 1
ATOM 1781 O O . THR A 1 229 ? 5.368 241.044 211.376 1.00 2.00 229 THR 1 O 1
ATOM 1785 N N . ARG A 1 230 ? 4.480 243.018 210.788 1.00 2.64 230 ARG 1 N 1
ATOM 1786 C CA . ARG A 1 230 ? 5.410 243.174 209.669 1.00 3.33 230 ARG 1 CA 1
ATOM 1787 C C . ARG A 1 230 ? 6.699 243.851 210.120 1.00 4.12 230 ARG 1 C 1
ATOM 1788 O O . ARG A 1 230 ? 6.655 244.906 210.761 1.00 5.05 230 ARG 1 O 1
ATOM 1796 N N . PRO A 1 231 ? 7.866 243.222 209.851 1.00 4.79 231 PRO 1 N 1
ATOM 1797 C CA . PRO A 1 231 ? 9.112 243.869 210.277 1.00 5.59 231 PRO 1 CA 1
ATOM 1798 C C . PRO A 1 231 ? 9.373 245.085 209.384 1.00 8.21 231 PRO 1 C 1
ATOM 1799 O O . PRO A 1 231 ? 8.590 245.361 208.455 1.00 11.23 231 PRO 1 O 1
ATOM 1803 N N . ALA A 1 232 ? 10.445 245.822 209.656 1.00 9.49 232 ALA 1 N 1
ATOM 1804 C CA . ALA A 1 232 ? 10.743 246.999 208.863 1.00 8.15 232 ALA 1 CA 1
ATOM 1805 C C . ALA A 1 232 ? 11.117 246.636 207.440 1.00 8.71 232 ALA 1 C 1
ATOM 1806 O O . ALA A 1 232 ? 11.575 245.541 207.141 1.00 6.91 232 ALA 1 O 1
ATOM 1808 N N . ASP A 1 233 ? 10.903 247.587 206.555 1.00 11.86 233 ASP 1 N 1
ATOM 1809 C CA . ASP A 1 233 ? 11.210 247.398 205.158 1.00 13.13 233 ASP 1 CA 1
ATOM 1810 C C . ASP A 1 233 ? 12.603 246.901 204.954 1.00 13.20 233 ASP 1 C 1
ATOM 1811 O O . ASP A 1 233 ? 13.540 247.467 205.527 1.00 16.02 233 ASP 1 O 1
ATOM 1816 N N . LYS A 1 234 ? 12.733 245.866 204.125 1.00 12.33 234 LYS 1 N 1
ATOM 1817 C CA . LYS A 1 234 ? 14.039 245.297 203.781 1.00 12.97 234 LYS 1 CA 1
ATOM 1818 C C . LYS A 1 234 ? 14.760 244.585 204.898 1.00 11.56 234 LYS 1 C 1
ATOM 1819 O O . LYS A 1 234 ? 15.940 244.313 204.753 1.00 12.49 234 LYS 1 O 1
ATOM 1825 N N . THR A 1 235 ? 14.041 244.251 205.978 1.00 10.08 235 THR 1 N 1
ATOM 1826 C CA . THR A 1 235 ? 14.658 243.535 207.080 1.00 8.06 235 THR 1 CA 1
ATOM 1827 C C . THR A 1 235 ? 13.990 242.185 207.137 1.00 5.95 235 THR 1 C 1
ATOM 1828 O O . THR A 1 235 ? 13.086 241.879 206.357 1.00 4.45 235 THR 1 O 1
ATOM 1832 N N . ARG A 1 236 ? 14.308 241.471 208.198 1.00 5.71 236 ARG 1 N 1
ATOM 1833 C CA . ARG A 1 236 ? 13.832 240.121 208.435 1.00 3.52 236 ARG 1 CA 1
ATOM 1834 C C . ARG A 1 236 ? 13.324 240.051 209.880 1.00 3.19 236 ARG 1 C 1
ATOM 1835 O O . ARG A 1 236 ? 13.836 240.735 210.758 1.00 6.05 236 ARG 1 O 1
ATOM 1843 N N . HIS A 1 237 ? 12.349 239.213 210.162 1.00 3.08 237 HIS 1 N 1
ATOM 1844 C CA . HIS A 1 237 ? 11.929 239.081 211.540 1.00 2.31 237 HIS 1 CA 1
ATOM 1845 C C . HIS A 1 237 ? 13.009 238.243 212.203 1.00 2.00 237 HIS 1 C 1
ATOM 1846 O O . HIS A 1 237 ? 13.581 237.370 211.571 1.00 2.30 237 HIS 1 O 1
ATOM 1853 N N . LYS A 1 238 ? 13.318 238.501 213.462 1.00 2.58 238 LYS 1 N 1
ATOM 1854 C CA . LYS A 1 238 ? 14.335 237.701 214.147 1.00 2.00 238 LYS 1 CA 1
ATOM 1855 C C . LYS A 1 238 ? 13.690 237.095 215.403 1.00 2.00 238 LYS 1 C 1
ATOM 1856 O O . LYS A 1 238 ? 13.289 237.827 216.292 1.00 4.19 238 LYS 1 O 1
ATOM 1862 N N . PHE A 1 239 ? 13.541 235.769 215.446 1.00 2.00 239 PHE 1 N 1
ATOM 1863 C CA . PHE A 1 239 ? 12.883 235.079 216.568 1.00 2.00 239 PHE 1 CA 1
ATOM 1864 C C . PHE A 1 239 ? 13.778 234.210 217.457 1.00 2.00 239 PHE 1 C 1
ATOM 1865 O O . PHE A 1 239 ? 14.850 233.769 217.038 1.00 2.00 239 PHE 1 O 1
ATOM 1873 N N . PRO A 1 240 ? 13.411 234.062 218.744 1.00 2.00 240 PRO 1 N 1
ATOM 1874 C CA . PRO A 1 240 ? 14.246 233.192 219.575 1.00 2.00 240 PRO 1 CA 1
ATOM 1875 C C . PRO A 1 240 ? 13.937 231.790 218.995 1.00 3.02 240 PRO 1 C 1
ATOM 1876 O O . PRO A 1 240 ? 12.776 231.530 218.614 1.00 3.34 240 PRO 1 O 1
ATOM 1880 N N . THR A 1 241 ? 14.924 230.882 219.049 1.00 3.26 241 THR 1 N 1
ATOM 1881 C CA . THR A 1 241 ? 14.862 229.563 218.415 1.00 2.00 241 THR 1 CA 1
ATOM 1882 C C . THR A 1 241 ? 15.897 228.568 218.990 1.00 2.00 241 THR 1 C 1
ATOM 1883 O O . THR A 1 241 ? 16.733 228.967 219.780 1.00 4.06 241 THR 1 O 1
ATOM 1887 N N . ASN A 1 242 ? 15.796 227.279 218.645 1.00 3.23 242 ASN 1 N 1
ATOM 1888 C CA . ASN A 1 242 ? 16.760 226.209 219.039 1.00 4.11 242 ASN 1 CA 1
ATOM 1889 C C . ASN A 1 242 ? 18.164 226.460 218.509 1.00 7.29 242 ASN 1 C 1
ATOM 1890 O O . ASN A 1 242 ? 19.151 226.031 219.101 1.00 9.83 242 ASN 1 O 1
ATOM 1895 N N . ILE A 1 243 ? 18.173 226.814 217.226 1.00 9.75 243 ILE 1 N 1
ATOM 1896 C CA . ILE A 1 243 ? 19.352 227.096 216.444 1.00 11.87 243 ILE 1 CA 1
ATOM 1897 C C . ILE A 1 243 ? 20.203 228.258 216.984 1.00 16.04 243 ILE 1 C 1
ATOM 1898 O O . ILE A 1 243 ? 21.316 228.046 217.496 1.00 23.01 243 ILE 1 O 1
ATOM 1903 N N . ASN A 1 244 ? 19.677 229.469 216.836 1.00 15.45 244 ASN 1 N 1
ATOM 1904 C CA . ASN A 1 244 ? 20.318 230.706 217.252 1.00 15.30 244 ASN 1 CA 1
ATOM 1905 C C . ASN A 1 244 ? 21.727 230.749 217.831 1.00 17.74 244 ASN 1 C 1
ATOM 1906 O O . ASN A 1 244 ? 22.120 229.988 218.718 1.00 16.09 244 ASN 1 O 1
ATOM 1911 N N . LYS A 1 245 ? 22.447 231.734 217.315 1.00 22.98 245 LYS 1 N 1
ATOM 1912 C CA . LYS A 1 245 ? 23.798 232.064 217.675 1.00 28.20 245 LYS 1 CA 1
ATOM 1913 C C . LYS A 1 245 ? 23.793 232.278 219.178 1.00 33.50 245 LYS 1 C 1
ATOM 1914 O O . LYS A 1 245 ? 23.029 233.100 219.708 1.00 35.02 245 LYS 1 O 1
ATOM 1920 N N . GLN A 1 246 ? 24.602 231.474 219.852 1.00 42.13 246 GLN 1 N 1
ATOM 1921 C CA . GLN A 1 246 ? 24.746 231.502 221.307 1.00 48.83 246 GLN 1 CA 1
ATOM 1922 C C . GLN A 1 246 ? 25.262 232.860 221.825 1.00 50.16 246 GLN 1 C 1
ATOM 1923 O O . GLN A 1 246 ? 26.026 233.585 221.111 1.00 49.97 246 GLN 1 O 1
ATOM 1929 N N . GLY B 2 31 ? -10.099 234.601 178.186 1.00 23.42 31 GLY 2 N 1
ATOM 1930 C CA . GLY B 2 31 ? -9.847 233.159 178.593 1.00 18.39 31 GLY 2 CA 1
ATOM 1931 C C . GLY B 2 31 ? -10.868 232.820 179.650 1.00 16.23 31 GLY 2 C 1
ATOM 1932 O O . GLY B 2 31 ? -11.172 233.696 180.446 1.00 19.06 31 GLY 2 O 1
ATOM 1933 N N . THR B 2 32 ? -11.412 231.607 179.672 1.00 12.20 32 THR 2 N 1
ATOM 1934 C CA . THR B 2 32 ? -12.416 231.257 180.675 1.00 9.70 32 THR 2 CA 1
ATOM 1935 C C . THR B 2 32 ? -11.822 230.559 181.864 1.00 8.62 32 THR 2 C 1
ATOM 1936 O O . THR B 2 32 ? -11.094 229.591 181.675 1.00 11.47 32 THR 2 O 1
ATOM 1940 N N . THR B 2 33 ? -12.119 231.029 183.077 1.00 5.43 33 THR 2 N 1
ATOM 1941 C CA . THR B 2 33 ? -11.616 230.368 184.285 1.00 3.56 33 THR 2 CA 1
ATOM 1942 C C . THR B 2 33 ? -12.767 229.675 184.982 1.00 2.68 33 THR 2 C 1
ATOM 1943 O O . THR B 2 33 ? -13.783 230.298 185.237 1.00 2.92 33 THR 2 O 1
ATOM 1947 N N . TYR B 2 34 ? -12.633 228.378 185.238 1.00 2.44 34 TYR 2 N 1
ATOM 1948 C CA . TYR B 2 34 ? -13.670 227.626 185.933 1.00 2.00 34 TYR 2 CA 1
ATOM 1949 C C . TYR B 2 34 ? -13.352 227.655 187.409 1.00 2.00 34 TYR 2 C 1
ATOM 1950 O O . TYR B 2 34 ? -12.234 227.357 187.808 1.00 3.57 34 TYR 2 O 1
ATOM 1959 N N . CYS B 2 35 ? -14.306 228.064 188.227 1.00 2.80 35 CYS 2 N 1
ATOM 1960 C CA . CYS B 2 35 ? -14.058 228.142 189.658 1.00 2.71 35 CYS 2 CA 1
ATOM 1961 C C . CYS B 2 35 ? -14.297 226.810 190.335 1.00 3.22 35 CYS 2 C 1
ATOM 1962 O O . CYS B 2 35 ? -15.435 226.368 190.460 1.00 4.53 35 CYS 2 O 1
ATOM 1965 N N . TYR B 2 36 ? -13.203 226.156 190.727 1.00 3.38 36 TYR 2 N 1
ATOM 1966 C CA . TYR B 2 36 ? -13.234 224.869 191.410 1.00 2.58 36 TYR 2 CA 1
ATOM 1967 C C . TYR B 2 36 ? -13.636 223.689 190.492 1.00 3.78 36 TYR 2 C 1
ATOM 1968 O O . TYR B 2 36 ? -13.008 222.629 190.566 1.00 5.76 36 TYR 2 O 1
ATOM 1977 N N . SER B 2 37 ? -14.643 223.869 189.633 1.00 3.66 37 SER 2 N 1
ATOM 1978 C CA . SER B 2 37 ? -15.068 222.839 188.678 1.00 4.33 37 SER 2 CA 1
ATOM 1979 C C . SER B 2 37 ? -16.112 223.363 187.704 1.00 4.94 37 SER 2 C 1
ATOM 1980 O O . SER B 2 37 ? -16.518 224.522 187.781 1.00 4.37 37 SER 2 O 1
ATOM 1983 N N . LYS B 2 38 ? -16.502 222.527 186.746 1.00 7.11 38 LYS 2 N 1
ATOM 1984 C CA . LYS B 2 38 ? -17.507 222.928 185.757 1.00 9.47 38 LYS 2 CA 1
ATOM 1985 C C . LYS B 2 38 ? -18.913 222.708 186.336 1.00 8.24 38 LYS 2 C 1
ATOM 1986 O O . LYS B 2 38 ? -19.099 221.911 187.273 1.00 9.32 38 LYS 2 O 1
ATOM 1992 N N . PRO B 2 39 ? -19.892 223.496 185.878 1.00 6.58 39 PRO 2 N 1
ATOM 1993 C CA . PRO B 2 39 ? -21.245 223.308 186.400 1.00 8.05 39 PRO 2 CA 1
ATOM 1994 C C . PRO B 2 39 ? -21.901 221.993 185.988 1.00 10.33 39 PRO 2 C 1
ATOM 1995 O O . PRO B 2 39 ? -21.517 221.383 184.996 1.00 13.08 39 PRO 2 O 1
ATOM 1999 N N . ASP B 2 40 ? -22.828 221.515 186.814 1.00 14.86 40 ASP 2 N 1
ATOM 2000 C CA . ASP B 2 40 ? -23.553 220.270 186.547 1.00 17.02 40 ASP 2 CA 1
ATOM 2001 C C . ASP B 2 40 ? -25.049 220.542 186.588 1.00 16.42 40 ASP 2 C 1
ATOM 2002 O O . ASP B 2 40 ? -25.497 221.555 187.121 1.00 18.24 40 ASP 2 O 1
ATOM 2007 N N . GLY B 2 41 ? -25.820 219.668 185.969 1.00 17.46 41 GLY 2 N 1
ATOM 2008 C CA . GLY B 2 41 ? -27.253 219.865 185.948 1.00 17.26 41 GLY 2 CA 1
ATOM 2009 C C . GLY B 2 41 ? -27.948 218.837 186.802 1.00 17.31 41 GLY 2 C 1
ATOM 2010 O O . GLY B 2 41 ? -29.130 218.562 186.614 1.00 19.92 41 GLY 2 O 1
ATOM 2011 N N . ARG B 2 42 ? -27.199 218.220 187.705 1.00 16.73 42 ARG 2 N 1
ATOM 2012 C CA . ARG B 2 42 ? -27.754 217.224 188.593 1.00 16.17 42 ARG 2 CA 1
ATOM 2013 C C . ARG B 2 42 ? -28.743 217.870 189.559 1.00 12.93 42 ARG 2 C 1
ATOM 2014 O O . ARG B 2 42 ? -28.518 218.966 190.052 1.00 13.87 42 ARG 2 O 1
ATOM 2022 N N . PRO B 2 43 ? -29.891 217.236 189.787 1.00 9.20 43 PRO 2 N 1
ATOM 2023 C CA . PRO B 2 43 ? -30.870 217.806 190.710 1.00 7.05 43 PRO 2 CA 1
ATOM 2024 C C . PRO B 2 43 ? -30.449 217.556 192.165 1.00 5.32 43 PRO 2 C 1
ATOM 2025 O O . PRO B 2 43 ? -29.784 216.562 192.458 1.00 10.29 43 PRO 2 O 1
ATOM 2029 N N . PRO B 2 44 ? -30.855 218.431 193.099 1.00 2.77 44 PRO 2 N 1
ATOM 2030 C CA . PRO B 2 44 ? -30.508 218.304 194.516 1.00 2.00 44 PRO 2 CA 1
ATOM 2031 C C . PRO B 2 44 ? -30.883 216.972 195.132 1.00 2.00 44 PRO 2 C 1
ATOM 2032 O O . PRO B 2 44 ? -32.017 216.522 195.011 1.00 4.04 44 PRO 2 O 1
ATOM 2036 N N . SER B 2 45 ? -29.924 216.356 195.809 1.00 2.80 45 SER 2 N 1
ATOM 2037 C CA . SER B 2 45 ? -30.103 215.061 196.461 1.00 2.00 45 SER 2 CA 1
ATOM 2038 C C . SER B 2 45 ? -31.103 215.127 197.582 1.00 2.00 45 SER 2 C 1
ATOM 2039 O O . SER B 2 45 ? -31.639 214.096 197.965 1.00 3.67 45 SER 2 O 1
ATOM 2042 N N . THR B 2 46 ? -31.347 216.327 198.110 1.00 2.24 46 THR 2 N 1
ATOM 2043 C CA . THR B 2 46 ? -32.231 216.529 199.258 1.00 2.00 46 THR 2 CA 1
ATOM 2044 C C . THR B 2 46 ? -33.614 217.122 199.039 1.00 2.18 46 THR 2 C 1
ATOM 2045 O O . THR B 2 46 ? -34.156 217.784 199.935 1.00 2.00 46 THR 2 O 1
ATOM 2049 N N . VAL B 2 47 ? -34.189 216.904 197.867 1.00 2.00 47 VAL 2 N 1
ATOM 2050 C CA . VAL B 2 47 ? -35.533 217.394 197.613 1.00 2.75 47 VAL 2 CA 1
ATOM 2051 C C . VAL B 2 47 ? -36.305 216.285 196.926 1.00 4.41 47 VAL 2 C 1
ATOM 2052 O O . VAL B 2 47 ? -35.901 215.788 195.865 1.00 6.92 47 VAL 2 O 1
ATOM 2056 N N . SER B 2 48 ? -37.373 215.831 197.569 1.00 4.77 48 SER 2 N 1
ATOM 2057 C CA . SER B 2 48 ? -38.161 214.772 196.995 1.00 7.54 48 SER 2 CA 1
ATOM 2058 C C . SER B 2 48 ? -39.396 215.340 196.329 1.00 7.12 48 SER 2 C 1
ATOM 2059 O O . SER B 2 48 ? -40.268 214.610 195.899 1.00 13.79 48 SER 2 O 1
ATOM 2062 N N . ASP B 2 49 ? -39.309 216.608 195.961 1.00 8.43 49 ASP 2 N 1
ATOM 2063 C CA . ASP B 2 49 ? -40.465 217.276 195.371 1.00 5.84 49 ASP 2 CA 1
ATOM 2064 C C . ASP B 2 49 ? -40.065 217.697 193.950 1.00 4.95 49 ASP 2 C 1
ATOM 2065 O O . ASP B 2 49 ? -38.881 217.713 193.621 1.00 7.35 49 ASP 2 O 1
ATOM 2070 N N . PRO B 2 50 ? -41.030 217.925 193.052 1.00 3.67 50 PRO 2 N 1
ATOM 2071 C CA . PRO B 2 50 ? -40.584 218.298 191.710 1.00 3.06 50 PRO 2 CA 1
ATOM 2072 C C . PRO B 2 50 ? -39.673 219.500 191.515 1.00 3.53 50 PRO 2 C 1
ATOM 2073 O O . PRO B 2 50 ? -39.937 220.611 192.015 1.00 8.61 50 PRO 2 O 1
ATOM 2077 N N . VAL B 2 51 ? -38.600 219.233 190.766 1.00 3.42 51 VAL 2 N 1
ATOM 2078 C CA . VAL B 2 51 ? -37.555 220.192 190.404 1.00 3.17 51 VAL 2 CA 1
ATOM 2079 C C . VAL B 2 51 ? -37.764 220.655 188.966 1.00 3.54 51 VAL 2 C 1
ATOM 2080 O O . VAL B 2 51 ? -37.941 219.838 188.062 1.00 4.64 51 VAL 2 O 1
ATOM 2084 N N . THR B 2 52 ? -37.738 221.962 188.761 1.00 4.66 52 THR 2 N 1
ATOM 2085 C CA . THR B 2 52 ? -37.935 222.539 187.446 1.00 5.77 52 THR 2 CA 1
ATOM 2086 C C . THR B 2 52 ? -36.618 223.044 186.913 1.00 7.66 52 THR 2 C 1
ATOM 2087 O O . THR B 2 52 ? -35.962 223.846 187.567 1.00 9.15 52 THR 2 O 1
ATOM 2091 N N . ARG B 2 53 ? -36.214 222.551 185.749 1.00 10.75 53 ARG 2 N 1
ATOM 2092 C CA . ARG B 2 53 ? -34.966 222.962 185.127 1.00 14.17 53 ARG 2 CA 1
ATOM 2093 C C . ARG B 2 53 ? -35.257 224.190 184.244 1.00 13.31 53 ARG 2 C 1
ATOM 2094 O O . ARG B 2 53 ? -36.054 224.117 183.301 1.00 14.83 53 ARG 2 O 1
ATOM 2102 N N . LEU B 2 54 ? -34.708 225.346 184.607 1.00 10.34 54 LEU 2 N 1
ATOM 2103 C CA . LEU B 2 54 ? -34.917 226.542 183.797 1.00 6.70 54 LEU 2 CA 1
ATOM 2104 C C . LEU B 2 54 ? -33.966 226.469 182.614 1.00 5.13 54 LEU 2 C 1
ATOM 2105 O O . LEU B 2 54 ? -32.738 226.370 182.775 1.00 3.62 54 LEU 2 O 1
ATOM 2110 N N . GLY B 2 55 ? -34.544 226.533 181.430 1.00 3.77 55 GLY 2 N 1
ATOM 2111 C CA . GLY B 2 55 ? -33.741 226.500 180.237 1.00 3.32 55 GLY 2 CA 1
ATOM 2112 C C . GLY B 2 55 ? -33.054 227.836 180.074 1.00 3.38 55 GLY 2 C 1
ATOM 2113 O O . GLY B 2 55 ? -33.415 228.832 180.703 1.00 4.58 55 GLY 2 O 1
ATOM 2114 N N . PRO B 2 56 ? -32.081 227.906 179.176 1.00 3.22 56 PRO 2 N 1
ATOM 2115 C CA . PRO B 2 56 ? -31.335 229.134 178.924 1.00 2.28 56 PRO 2 CA 1
ATOM 2116 C C . PRO B 2 56 ? -32.201 230.319 178.546 1.00 2.32 56 PRO 2 C 1
ATOM 2117 O O . PRO B 2 56 ? -31.908 231.444 178.927 1.00 3.80 56 PRO 2 O 1
ATOM 2121 N N . THR B 2 57 ? -33.277 230.068 177.809 1.00 2.00 57 THR 2 N 1
ATOM 2122 C CA . THR B 2 57 ? -34.159 231.140 177.369 1.00 2.00 57 THR 2 CA 1
ATOM 2123 C C . THR B 2 57 ? -35.054 231.690 178.480 1.00 2.56 57 THR 2 C 1
ATOM 2124 O O . THR B 2 57 ? -35.726 232.723 178.304 1.00 5.10 57 THR 2 O 1
ATOM 2128 N N . LEU B 2 58 ? -35.026 231.016 179.626 1.00 2.00 58 LEU 2 N 1
ATOM 2129 C CA . LEU B 2 58 ? -35.803 231.410 180.765 1.00 2.00 58 LEU 2 CA 1
ATOM 2130 C C . LEU B 2 58 ? -34.912 232.127 181.755 1.00 2.00 58 LEU 2 C 1
ATOM 2131 O O . LEU B 2 58 ? -35.321 233.145 182.286 1.00 4.17 58 LEU 2 O 1
ATOM 2136 N N . SER B 2 59 ? -33.749 231.562 182.081 1.00 2.00 59 SER 2 N 1
ATOM 2137 C CA . SER B 2 59 ? -32.798 232.205 183.005 1.00 3.34 59 SER 2 CA 1
ATOM 2138 C C . SER B 2 59 ? -31.920 232.825 181.976 1.00 4.28 59 SER 2 C 1
ATOM 2139 O O . SER B 2 59 ? -31.016 232.178 181.460 1.00 10.70 59 SER 2 O 1
ATOM 2142 N N . ARG B 2 60 ? -32.123 234.081 181.667 1.00 2.50 60 ARG 2 N 1
ATOM 2143 C CA . ARG B 2 60 ? -31.373 234.582 180.535 1.00 2.00 60 ARG 2 CA 1
ATOM 2144 C C . ARG B 2 60 ? -29.997 235.083 180.856 1.00 2.00 60 ARG 2 C 1
ATOM 2145 O O . ARG B 2 60 ? -29.117 234.294 181.144 1.00 3.28 60 ARG 2 O 1
ATOM 2153 N N . HIS B 2 61 ? -29.797 236.388 180.767 1.00 2.00 61 HIS 2 N 1
ATOM 2154 C CA . HIS B 2 61 ? -28.524 237.002 181.078 1.00 2.00 61 HIS 2 CA 1
ATOM 2155 C C . HIS B 2 61 ? -28.829 238.454 181.341 1.00 2.00 61 HIS 2 C 1
ATOM 2156 O O . HIS B 2 61 ? -29.694 239.042 180.664 1.00 3.34 61 HIS 2 O 1
ATOM 2163 N N . TYR B 2 62 ? -28.111 239.035 182.295 1.00 2.00 62 TYR 2 N 1
ATOM 2164 C CA . TYR B 2 62 ? -28.332 240.407 182.689 1.00 2.00 62 TYR 2 CA 1
ATOM 2165 C C . TYR B 2 62 ? -27.023 241.166 182.717 1.00 2.00 62 TYR 2 C 1
ATOM 2166 O O . TYR B 2 62 ? -25.991 240.607 183.009 1.00 2.00 62 TYR 2 O 1
ATOM 2175 N N . THR B 2 63 ? -27.096 242.447 182.395 1.00 2.00 63 THR 2 N 1
ATOM 2176 C CA . THR B 2 63 ? -25.950 243.315 182.279 1.00 2.00 63 THR 2 CA 1
ATOM 2177 C C . THR B 2 63 ? -26.022 244.538 183.186 1.00 2.00 63 THR 2 C 1
ATOM 2178 O O . THR B 2 63 ? -26.934 245.368 183.076 1.00 2.00 63 THR 2 O 1
ATOM 2182 N N . PHE B 2 64 ? -25.011 244.684 184.040 1.00 2.00 64 PHE 2 N 1
ATOM 2183 C CA . PHE B 2 64 ? -24.937 245.775 185.009 1.00 2.00 64 PHE 2 CA 1
ATOM 2184 C C . PHE B 2 64 ? -23.665 246.628 184.934 1.00 2.00 64 PHE 2 C 1
ATOM 2185 O O . PHE B 2 64 ? -22.660 246.208 184.387 1.00 2.96 64 PHE 2 O 1
ATOM 2193 N N . LYS B 2 65 ? -23.719 247.847 185.455 1.00 2.00 65 LYS 2 N 1
ATOM 2194 C CA . LYS B 2 65 ? -22.512 248.653 185.541 1.00 3.60 65 LYS 2 CA 1
ATOM 2195 C C . LYS B 2 65 ? -22.246 248.498 187.046 1.00 4.53 65 LYS 2 C 1
ATOM 2196 O O . LYS B 2 65 ? -23.163 248.704 187.853 1.00 7.02 65 LYS 2 O 1
ATOM 2202 N N . VAL B 2 66 ? -21.052 248.029 187.413 1.00 3.28 66 VAL 2 N 1
ATOM 2203 C CA . VAL B 2 66 ? -20.686 247.796 188.806 1.00 2.00 66 VAL 2 CA 1
ATOM 2204 C C . VAL B 2 66 ? -20.379 249.112 189.525 1.00 2.00 66 VAL 2 C 1
ATOM 2205 O O . VAL B 2 66 ? -20.775 249.301 190.677 1.00 3.78 66 VAL 2 O 1
ATOM 2209 N N . GLY B 2 67 ? -19.712 250.028 188.822 1.00 2.00 67 GLY 2 N 1
ATOM 2210 C CA . GLY B 2 67 ? -19.330 251.318 189.381 1.00 2.00 67 GLY 2 CA 1
ATOM 2211 C C . GLY B 2 67 ? -18.207 251.954 188.559 1.00 2.93 67 GLY 2 C 1
ATOM 2212 O O . GLY B 2 67 ? -17.924 251.499 187.446 1.00 2.00 67 GLY 2 O 1
ATOM 2213 N N . GLU B 2 68 ? -17.574 253.008 189.081 1.00 4.17 68 GLU 2 N 1
ATOM 2214 C CA . GLU B 2 68 ? -16.482 253.687 188.369 1.00 4.11 68 GLU 2 CA 1
ATOM 2215 C C . GLU B 2 68 ? -15.230 253.705 189.212 1.00 2.00 68 GLU 2 C 1
ATOM 2216 O O . GLU B 2 68 ? -15.263 254.130 190.349 1.00 2.58 68 GLU 2 O 1
ATOM 2222 N N . TRP B 2 69 ? -14.134 253.251 188.636 1.00 2.00 69 TRP 2 N 1
ATOM 2223 C CA . TRP B 2 69 ? -12.851 253.179 189.314 1.00 2.00 69 TRP 2 CA 1
ATOM 2224 C C . TRP B 2 69 ? -12.170 254.529 189.131 1.00 2.00 69 TRP 2 C 1
ATOM 2225 O O . TRP B 2 69 ? -11.870 254.910 188.008 1.00 2.05 69 TRP 2 O 1
ATOM 2236 N N . PRO B 2 70 ? -11.962 255.293 190.224 1.00 2.00 70 PRO 2 N 1
ATOM 2237 C CA . PRO B 2 70 ? -11.327 256.610 190.202 1.00 2.40 70 PRO 2 CA 1
ATOM 2238 C C . PRO B 2 70 ? -9.856 256.638 190.628 1.00 3.93 70 PRO 2 C 1
ATOM 2239 O O . PRO B 2 70 ? -9.336 255.710 191.260 1.00 5.46 70 PRO 2 O 1
ATOM 2243 N N . HIS B 2 71 ? -9.192 257.748 190.349 1.00 5.84 71 HIS 2 N 1
ATOM 2244 C CA . HIS B 2 71 ? -7.788 257.861 190.718 1.00 5.91 71 HIS 2 CA 1
ATOM 2245 C C . HIS B 2 71 ? -7.594 257.924 192.231 1.00 6.42 71 HIS 2 C 1
ATOM 2246 O O . HIS B 2 71 ? -6.560 257.514 192.741 1.00 8.59 71 HIS 2 O 1
ATOM 2253 N N . SER B 2 72 ? -8.573 258.481 192.937 1.00 7.65 72 SER 2 N 1
ATOM 2254 C CA . SER B 2 72 ? -8.496 258.667 194.384 1.00 8.60 72 SER 2 CA 1
ATOM 2255 C C . SER B 2 72 ? -8.558 257.431 195.248 1.00 8.26 72 SER 2 C 1
ATOM 2256 O O . SER B 2 72 ? -8.041 257.419 196.349 1.00 13.90 72 SER 2 O 1
ATOM 2259 N N . GLN B 2 73 ? -9.228 256.406 194.763 1.00 8.18 73 GLN 2 N 1
ATOM 2260 C CA . GLN B 2 73 ? -9.393 255.148 195.471 1.00 6.17 73 GLN 2 CA 1
ATOM 2261 C C . GLN B 2 73 ? -8.051 254.412 195.530 1.00 4.99 73 GLN 2 C 1
ATOM 2262 O O . GLN B 2 73 ? -7.347 254.331 194.511 1.00 5.99 73 GLN 2 O 1
ATOM 2268 N N . SER B 2 74 ? -7.709 253.837 196.685 1.00 3.49 74 SER 2 N 1
ATOM 2269 C CA . SER B 2 74 ? -6.413 253.156 196.801 1.00 2.63 74 SER 2 CA 1
ATOM 2270 C C . SER B 2 74 ? -6.413 251.638 196.859 1.00 2.00 74 SER 2 C 1
ATOM 2271 O O . SER B 2 74 ? -7.441 251.024 197.106 1.00 3.12 74 SER 2 O 1
ATOM 2274 N N . HIS B 2 75 ? -5.250 251.037 196.625 1.00 2.00 75 HIS 2 N 1
ATOM 2275 C CA . HIS B 2 75 ? -5.119 249.590 196.641 1.00 2.00 75 HIS 2 CA 1
ATOM 2276 C C . HIS B 2 75 ? -5.751 248.977 197.882 1.00 2.00 75 HIS 2 C 1
ATOM 2277 O O . HIS B 2 75 ? -5.560 249.469 198.992 1.00 3.85 75 HIS 2 O 1
ATOM 2284 N N . GLY B 2 76 ? -6.504 247.904 197.690 1.00 2.00 76 GLY 2 N 1
ATOM 2285 C CA . GLY B 2 76 ? -7.175 247.270 198.800 1.00 2.00 76 GLY 2 CA 1
ATOM 2286 C C . GLY B 2 76 ? -8.654 247.549 198.694 1.00 2.00 76 GLY 2 C 1
ATOM 2287 O O . GLY B 2 76 ? -9.462 246.824 199.219 1.00 2.00 76 GLY 2 O 1
ATOM 2288 N N . HIS B 2 77 ? -9.019 248.627 198.028 1.00 2.00 77 HIS 2 N 1
ATOM 2289 C CA . HIS B 2 77 ? -10.422 248.945 197.853 1.00 2.00 77 HIS 2 CA 1
ATOM 2290 C C . HIS B 2 77 ? -11.063 247.907 196.935 1.00 2.00 77 HIS 2 C 1
ATOM 2291 O O . HIS B 2 77 ? -10.523 247.589 195.877 1.00 2.00 77 HIS 2 O 1
ATOM 2298 N N . ALA B 2 78 ? -12.244 247.433 197.299 1.00 2.00 78 ALA 2 N 1
ATOM 2299 C CA . ALA B 2 78 ? -12.895 246.430 196.503 1.00 2.00 78 ALA 2 CA 1
ATOM 2300 C C . ALA B 2 78 ? -14.371 246.657 196.346 1.00 2.59 78 ALA 2 C 1
ATOM 2301 O O . ALA B 2 78 ? -15.013 247.169 197.260 1.00 3.36 78 ALA 2 O 1
ATOM 2303 N N . TRP B 2 79 ? -14.905 246.322 195.170 1.00 2.95 79 TRP 2 N 1
ATOM 2304 C CA . TRP B 2 79 ? -16.347 246.376 194.934 1.00 2.00 79 TRP 2 CA 1
ATOM 2305 C C . TRP B 2 79 ? -16.746 244.929 195.225 1.00 2.18 79 TRP 2 C 1
ATOM 2306 O O . TRP B 2 79 ? -16.160 243.992 194.658 1.00 2.00 79 TRP 2 O 1
ATOM 2317 N N . ILE B 2 80 ? -17.656 244.749 196.177 1.00 2.41 80 ILE 2 N 1
ATOM 2318 C CA . ILE B 2 80 ? -18.132 243.433 196.587 1.00 2.00 80 ILE 2 CA 1
ATOM 2319 C C . ILE B 2 80 ? -19.493 243.187 195.955 1.00 2.00 80 ILE 2 C 1
ATOM 2320 O O . ILE B 2 80 ? -20.419 243.940 196.187 1.00 2.00 80 ILE 2 O 1
ATOM 2325 N N . CYS B 2 81 ? -19.604 242.148 195.133 1.00 2.09 81 CYS 2 N 1
ATOM 2326 C CA . CYS B 2 81 ? -20.851 241.856 194.449 1.00 2.00 81 CYS 2 CA 1
ATOM 2327 C C . CYS B 2 81 ? -21.398 240.489 194.728 1.00 2.00 81 CYS 2 C 1
ATOM 2328 O O . CYS B 2 81 ? -21.194 239.580 193.932 1.00 2.00 81 CYS 2 O 1
ATOM 2331 N N . PRO B 2 82 ? -22.079 240.302 195.863 1.00 2.00 82 PRO 2 N 1
ATOM 2332 C CA . PRO B 2 82 ? -22.617 238.972 196.119 1.00 2.00 82 PRO 2 CA 1
ATOM 2333 C C . PRO B 2 82 ? -23.622 238.641 195.022 1.00 2.00 82 PRO 2 C 1
ATOM 2334 O O . PRO B 2 82 ? -24.300 239.525 194.536 1.00 2.00 82 PRO 2 O 1
ATOM 2338 N N . LEU B 2 83 ? -23.687 237.388 194.597 1.00 2.00 83 LEU 2 N 1
ATOM 2339 C CA . LEU B 2 83 ? -24.597 237.018 193.534 1.00 2.00 83 LEU 2 CA 1
ATOM 2340 C C . LEU B 2 83 ? -25.835 236.206 193.949 1.00 3.56 83 LEU 2 C 1
ATOM 2341 O O . LEU B 2 83 ? -25.740 235.056 194.433 1.00 3.95 83 LEU 2 O 1
ATOM 2346 N N . PRO B 2 84 ? -27.019 236.816 193.805 1.00 3.73 84 PRO 2 N 1
ATOM 2347 C CA . PRO B 2 84 ? -27.184 238.184 193.277 1.00 6.49 84 PRO 2 CA 1
ATOM 2348 C C . PRO B 2 84 ? -27.553 239.160 194.371 1.00 11.97 84 PRO 2 C 1
ATOM 2349 O O . PRO B 2 84 ? -26.988 240.194 194.589 1.00 12.70 84 PRO 2 O 1
ATOM 2353 N N . SER B 2 85 ? -28.618 238.776 195.012 1.00 21.12 85 SER 2 N 1
ATOM 2354 C CA . SER B 2 85 ? -29.269 239.436 196.104 1.00 25.12 85 SER 2 CA 1
ATOM 2355 C C . SER B 2 85 ? -29.458 240.896 196.298 1.00 24.06 85 SER 2 C 1
ATOM 2356 O O . SER B 2 85 ? -30.135 241.270 197.250 1.00 31.73 85 SER 2 O 1
ATOM 2359 N N . ASP B 2 86 ? -28.872 241.767 195.521 1.00 19.04 86 ASP 2 N 1
ATOM 2360 C CA . ASP B 2 86 ? -29.372 243.103 195.754 1.00 15.41 86 ASP 2 CA 1
ATOM 2361 C C . ASP B 2 86 ? -29.905 243.584 194.405 1.00 13.55 86 ASP 2 C 1
ATOM 2362 O O . ASP B 2 86 ? -30.901 244.318 194.326 1.00 15.17 86 ASP 2 O 1
ATOM 2367 N N . LYS B 2 87 ? -29.546 242.755 193.420 1.00 8.58 87 LYS 2 N 1
ATOM 2368 C CA . LYS B 2 87 ? -29.885 242.945 192.028 1.00 3.76 87 LYS 2 CA 1
ATOM 2369 C C . LYS B 2 87 ? -30.794 241.847 191.494 1.00 2.89 87 LYS 2 C 1
ATOM 2370 O O . LYS B 2 87 ? -31.011 241.748 190.296 1.00 2.00 87 LYS 2 O 1
ATOM 2376 N N . LEU B 2 88 ? -31.337 241.012 192.367 1.00 3.03 88 LEU 2 N 1
ATOM 2377 C CA . LEU B 2 88 ? -32.199 239.945 191.892 1.00 2.00 88 LEU 2 CA 1
ATOM 2378 C C . LEU B 2 88 ? -33.409 240.558 191.229 1.00 3.11 88 LEU 2 C 1
ATOM 2379 O O . LEU B 2 88 ? -33.884 240.052 190.226 1.00 4.69 88 LEU 2 O 1
ATOM 2384 N N . LYS B 2 89 ? -33.882 241.675 191.775 1.00 5.61 89 LYS 2 N 1
ATOM 2385 C CA . LYS B 2 89 ? -35.055 242.370 191.268 1.00 6.23 89 LYS 2 CA 1
ATOM 2386 C C . LYS B 2 89 ? -34.880 242.918 189.851 1.00 4.84 89 LYS 2 C 1
ATOM 2387 O O . LYS B 2 89 ? -35.863 243.249 189.173 1.00 6.87 89 LYS 2 O 1
ATOM 2393 N N . LYS B 2 90 ? -33.641 242.966 189.380 1.00 3.55 90 LYS 2 N 1
ATOM 2394 C CA . LYS B 2 90 ? -33.352 243.456 188.040 1.00 2.79 90 LYS 2 CA 1
ATOM 2395 C C . LYS B 2 90 ? -32.994 242.341 187.096 1.00 2.00 90 LYS 2 C 1
ATOM 2396 O O . LYS B 2 90 ? -32.535 242.599 185.998 1.00 2.00 90 LYS 2 O 1
ATOM 2402 N N . MET B 2 91 ? -33.200 241.100 187.529 1.00 2.58 91 MET 2 N 1
ATOM 2403 C CA . MET B 2 91 ? -32.890 239.937 186.719 1.00 2.31 91 MET 2 CA 1
ATOM 2404 C C . MET B 2 91 ? -34.129 239.389 186.052 1.00 2.43 91 MET 2 C 1
ATOM 2405 O O . MET B 2 91 ? -34.329 238.183 185.969 1.00 5.03 91 MET 2 O 1
ATOM 2410 N N . GLY B 2 92 ? -34.922 240.303 185.518 1.00 2.00 92 GLY 2 N 1
ATOM 2411 C CA . GLY B 2 92 ? -36.140 239.967 184.822 1.00 2.00 92 GLY 2 CA 1
ATOM 2412 C C . GLY B 2 92 ? -36.750 238.592 184.942 1.00 2.00 92 GLY 2 C 1
ATOM 2413 O O . GLY B 2 92 ? -37.329 238.251 185.962 1.00 2.00 92 GLY 2 O 1
ATOM 2414 N N . SER B 2 93 ? -36.607 237.800 183.885 1.00 3.85 93 SER 2 N 1
ATOM 2415 C CA . SER B 2 93 ? -37.197 236.464 183.818 1.00 3.07 93 SER 2 CA 1
ATOM 2416 C C . SER B 2 93 ? -36.840 235.512 184.951 1.00 4.13 93 SER 2 C 1
ATOM 2417 O O . SER B 2 93 ? -37.725 234.915 185.583 1.00 4.29 93 SER 2 O 1
ATOM 2420 N N . PHE B 2 94 ? -35.534 235.363 185.167 1.00 3.59 94 PHE 2 N 1
ATOM 2421 C CA . PHE B 2 94 ? -34.961 234.530 186.215 1.00 2.00 94 PHE 2 CA 1
ATOM 2422 C C . PHE B 2 94 ? -35.562 234.986 187.529 1.00 2.00 94 PHE 2 C 1
ATOM 2423 O O . PHE B 2 94 ? -35.972 234.192 188.363 1.00 2.00 94 PHE 2 O 1
ATOM 2431 N N . HIS B 2 95 ? -35.584 236.291 187.716 1.00 2.00 95 HIS 2 N 1
ATOM 2432 C CA . HIS B 2 95 ? -36.125 236.881 188.920 1.00 2.31 95 HIS 2 CA 1
ATOM 2433 C C . HIS B 2 95 ? -37.547 236.435 189.180 1.00 2.37 95 HIS 2 C 1
ATOM 2434 O O . HIS B 2 95 ? -37.852 236.055 190.295 1.00 3.15 95 HIS 2 O 1
ATOM 2441 N N . GLU B 2 96 ? -38.411 236.492 188.169 1.00 3.22 96 GLU 2 N 1
ATOM 2442 C CA . GLU B 2 96 ? -39.812 236.099 188.321 1.00 3.12 96 GLU 2 CA 1
ATOM 2443 C C . GLU B 2 96 ? -39.981 234.651 188.763 1.00 2.82 96 GLU 2 C 1
ATOM 2444 O O . GLU B 2 96 ? -40.799 234.351 189.631 1.00 2.53 96 GLU 2 O 1
ATOM 2450 N N . VAL B 2 97 ? -39.220 233.752 188.146 1.00 3.34 97 VAL 2 N 1
ATOM 2451 C CA . VAL B 2 97 ? -39.274 232.334 188.477 1.00 2.00 97 VAL 2 CA 1
ATOM 2452 C C . VAL B 2 97 ? -38.706 232.048 189.868 1.00 2.00 97 VAL 2 C 1
ATOM 2453 O O . VAL B 2 97 ? -39.351 231.403 190.681 1.00 2.00 97 VAL 2 O 1
ATOM 2457 N N . VAL B 2 98 ? -37.519 232.555 190.153 1.00 2.00 98 VAL 2 N 1
ATOM 2458 C CA . VAL B 2 98 ? -36.897 232.346 191.442 1.00 2.00 98 VAL 2 CA 1
ATOM 2459 C C . VAL B 2 98 ? -37.767 232.848 192.581 1.00 2.89 98 VAL 2 C 1
ATOM 2460 O O . VAL B 2 98 ? -37.904 232.204 193.615 1.00 2.26 98 VAL 2 O 1
ATOM 2464 N N . LYS B 2 99 ? -38.340 234.020 192.363 1.00 5.45 99 LYS 2 N 1
ATOM 2465 C CA . LYS B 2 99 ? -39.218 234.720 193.302 1.00 5.93 99 LYS 2 CA 1
ATOM 2466 C C . LYS B 2 99 ? -40.397 233.877 193.797 1.00 5.38 99 LYS 2 C 1
ATOM 2467 O O . LYS B 2 99 ? -40.829 234.007 194.947 1.00 5.72 99 LYS 2 O 1
ATOM 2473 N N . ALA B 2 100 ? -40.909 233.023 192.911 1.00 4.65 100 ALA 2 N 1
ATOM 2474 C CA . ALA B 2 100 ? -42.048 232.142 193.176 1.00 3.02 100 ALA 2 CA 1
ATOM 2475 C C . ALA B 2 100 ? -41.732 230.772 193.768 1.00 2.88 100 ALA 2 C 1
ATOM 2476 O O . ALA B 2 100 ? -42.634 229.962 193.950 1.00 4.21 100 ALA 2 O 1
ATOM 2478 N N . HIS B 2 101 ? -40.462 230.480 194.014 1.00 3.76 101 HIS 2 N 1
ATOM 2479 C CA . HIS B 2 101 ? -40.064 229.195 194.554 1.00 2.00 101 HIS 2 CA 1
ATOM 2480 C C . HIS B 2 101 ? -39.157 229.339 195.735 1.00 2.00 101 HIS 2 C 1
ATOM 2481 O O . HIS B 2 101 ? -38.431 230.307 195.866 1.00 2.95 101 HIS 2 O 1
ATOM 2488 N N . HIS B 2 102 ? -39.166 228.312 196.560 1.00 2.00 102 HIS 2 N 1
ATOM 2489 C CA . HIS B 2 102 ? -38.403 228.263 197.780 1.00 2.00 102 HIS 2 CA 1
ATOM 2490 C C . HIS B 2 102 ? -36.887 228.030 197.666 1.00 2.00 102 HIS 2 C 1
ATOM 2491 O O . HIS B 2 102 ? -36.106 228.771 198.254 1.00 2.85 102 HIS 2 O 1
ATOM 2498 N N . LEU B 2 103 ? -36.455 227.024 196.914 1.00 2.00 103 LEU 2 N 1
ATOM 2499 C CA . LEU B 2 103 ? -35.029 226.748 196.802 1.00 2.00 103 LEU 2 CA 1
ATOM 2500 C C . LEU B 2 103 ? -34.530 226.810 195.364 1.00 2.00 103 LEU 2 C 1
ATOM 2501 O O . LEU B 2 103 ? -35.300 226.609 194.430 1.00 2.63 103 LEU 2 O 1
ATOM 2506 N N . VAL B 2 104 ? -33.238 227.077 195.193 1.00 2.00 104 VAL 2 N 1
ATOM 2507 C CA . VAL B 2 104 ? -32.630 227.198 193.881 1.00 2.00 104 VAL 2 CA 1
ATOM 2508 C C . VAL B 2 104 ? -31.200 226.705 193.906 1.00 2.15 104 VAL 2 C 1
ATOM 2509 O O . VAL B 2 104 ? -30.444 227.036 194.818 1.00 2.00 104 VAL 2 O 1
ATOM 2513 N N . LYS B 2 105 ? -30.836 225.924 192.896 1.00 2.00 105 LYS 2 N 1
ATOM 2514 C CA . LYS B 2 105 ? -29.476 225.448 192.736 1.00 2.00 105 LYS 2 CA 1
ATOM 2515 C C . LYS B 2 105 ? -29.077 226.007 191.378 1.00 2.00 105 LYS 2 C 1
ATOM 2516 O O . LYS B 2 105 ? -29.846 225.893 190.439 1.00 3.89 105 LYS 2 O 1
ATOM 2522 N N . ASN B 2 106 ? -27.933 226.677 191.272 1.00 2.00 106 ASN 2 N 1
ATOM 2523 C CA . ASN B 2 106 ? -27.506 227.228 189.991 1.00 2.00 106 ASN 2 CA 1
ATOM 2524 C C . ASN B 2 106 ? -26.103 227.821 190.049 1.00 2.00 106 ASN 2 C 1
ATOM 2525 O O . ASN B 2 106 ? -25.644 228.248 191.106 1.00 3.76 106 ASN 2 O 1
ATOM 2530 N N . GLY B 2 107 ? -25.438 227.838 188.898 1.00 2.00 107 GLY 2 N 1
ATOM 2531 C CA . GLY B 2 107 ? -24.104 228.387 188.764 1.00 2.00 107 GLY 2 CA 1
ATOM 2532 C C . GLY B 2 107 ? -24.247 229.721 188.081 1.00 2.00 107 GLY 2 C 1
ATOM 2533 O O . GLY B 2 107 ? -25.367 230.142 187.835 1.00 2.00 107 GLY 2 O 1
ATOM 2534 N N . TRP B 2 108 ? -23.141 230.368 187.737 1.00 2.00 108 TRP 2 N 1
ATOM 2535 C CA . TRP B 2 108 ? -23.172 231.686 187.114 1.00 2.00 108 TRP 2 CA 1
ATOM 2536 C C . TRP B 2 108 ? -22.084 231.768 186.088 1.00 2.00 108 TRP 2 C 1
ATOM 2537 O O . TRP B 2 108 ? -21.046 231.139 186.251 1.00 2.00 108 TRP 2 O 1
ATOM 2548 N N . ASP B 2 109 ? -22.290 232.612 185.085 1.00 2.00 109 ASP 2 N 1
ATOM 2549 C CA . ASP B 2 109 ? -21.292 232.866 184.064 1.00 2.00 109 ASP 2 CA 1
ATOM 2550 C C . ASP B 2 109 ? -21.126 234.366 184.066 1.00 2.34 109 ASP 2 C 1
ATOM 2551 O O . ASP B 2 109 ? -22.011 235.071 183.595 1.00 5.48 109 ASP 2 O 1
ATOM 2556 N N . VAL B 2 110 ? -20.019 234.876 184.594 1.00 2.23 110 VAL 2 N 1
ATOM 2557 C CA . VAL B 2 110 ? -19.852 236.320 184.657 1.00 2.00 110 VAL 2 CA 1
ATOM 2558 C C . VAL B 2 110 ? -18.684 236.846 183.851 1.00 2.00 110 VAL 2 C 1
ATOM 2559 O O . VAL B 2 110 ? -17.660 236.179 183.723 1.00 2.00 110 VAL 2 O 1
ATOM 2563 N N . VAL B 2 111 ? -18.868 238.011 183.240 1.00 2.00 111 VAL 2 N 1
ATOM 2564 C CA . VAL B 2 111 ? -17.792 238.660 182.504 1.00 2.00 111 VAL 2 CA 1
ATOM 2565 C C . VAL B 2 111 ? -17.690 240.090 183.041 1.00 2.82 111 VAL 2 C 1
ATOM 2566 O O . VAL B 2 111 ? -18.656 240.862 182.977 1.00 4.21 111 VAL 2 O 1
ATOM 2570 N N . VAL B 2 112 ? -16.556 240.404 183.656 1.00 2.00 112 VAL 2 N 1
ATOM 2571 C CA . VAL B 2 112 ? -16.322 241.723 184.201 1.00 2.00 112 VAL 2 CA 1
ATOM 2572 C C . VAL B 2 112 ? -15.438 242.427 183.202 1.00 2.06 112 VAL 2 C 1
ATOM 2573 O O . VAL B 2 112 ? -14.495 241.852 182.678 1.00 3.15 112 VAL 2 O 1
ATOM 2577 N N . GLN B 2 113 ? -15.783 243.659 182.890 1.00 2.00 113 GLN 2 N 1
ATOM 2578 C CA . GLN B 2 113 ? -15.027 244.427 181.950 1.00 2.00 113 GLN 2 CA 1
ATOM 2579 C C . GLN B 2 113 ? -14.732 245.768 182.498 1.00 2.00 113 GLN 2 C 1
ATOM 2580 O O . GLN B 2 113 ? -15.418 246.247 183.380 1.00 2.97 113 GLN 2 O 1
ATOM 2586 N N . VAL B 2 114 ? -13.836 246.449 181.815 1.00 2.00 114 VAL 2 N 1
ATOM 2587 C CA . VAL B 2 114 ? -13.382 247.734 182.239 1.00 2.00 114 VAL 2 CA 1
ATOM 2588 C C . VAL B 2 114 ? -13.238 248.563 180.972 1.00 2.00 114 VAL 2 C 1
ATOM 2589 O O . VAL B 2 114 ? -12.900 248.032 179.908 1.00 4.21 114 VAL 2 O 1
ATOM 2593 N N . ASN B 2 115 ? -13.577 249.837 181.037 1.00 2.00 115 ASN 2 N 1
ATOM 2594 C CA . ASN B 2 115 ? -13.445 250.667 179.853 1.00 2.00 115 ASN 2 CA 1
ATOM 2595 C C . ASN B 2 115 ? -12.362 251.717 180.077 1.00 2.00 115 ASN 2 C 1
ATOM 2596 O O . ASN B 2 115 ? -12.626 252.786 180.627 1.00 2.16 115 ASN 2 O 1
ATOM 2601 N N . ALA B 2 116 ? -11.135 251.407 179.656 1.00 2.00 116 ALA 2 N 1
ATOM 2602 C CA . ALA B 2 116 ? -10.007 252.316 179.830 1.00 2.00 116 ALA 2 CA 1
ATOM 2603 C C . ALA B 2 116 ? -9.246 252.481 178.544 1.00 2.00 116 ALA 2 C 1
ATOM 2604 O O . ALA B 2 116 ? -9.316 251.618 177.681 1.00 5.64 116 ALA 2 O 1
ATOM 2606 N N . SER B 2 117 ? -8.506 253.580 178.419 1.00 3.00 117 SER 2 N 1
ATOM 2607 C CA . SER B 2 117 ? -7.699 253.866 177.220 1.00 4.17 117 SER 2 CA 1
ATOM 2608 C C . SER B 2 117 ? -6.346 253.210 177.334 1.00 4.86 117 SER 2 C 1
ATOM 2609 O O . SER B 2 117 ? -6.015 252.647 178.375 1.00 5.84 117 SER 2 O 1
ATOM 2612 N N . PHE B 2 118 ? -5.536 253.321 176.286 1.00 7.31 118 PHE 2 N 1
ATOM 2613 C CA . PHE B 2 118 ? -4.217 252.715 176.355 1.00 9.40 118 PHE 2 CA 1
ATOM 2614 C C . PHE B 2 118 ? -3.171 253.602 177.041 1.00 8.46 118 PHE 2 C 1
ATOM 2615 O O . PHE B 2 118 ? -1.972 253.317 177.029 1.00 9.30 118 PHE 2 O 1
ATOM 2623 N N . ALA B 2 119 ? -3.646 254.680 177.653 1.00 5.56 119 ALA 2 N 1
ATOM 2624 C CA . ALA B 2 119 ? -2.785 255.577 178.394 1.00 2.93 119 ALA 2 CA 1
ATOM 2625 C C . ALA B 2 119 ? -3.086 255.439 179.903 1.00 2.59 119 ALA 2 C 1
ATOM 2626 O O . ALA B 2 119 ? -2.495 256.133 180.716 1.00 3.11 119 ALA 2 O 1
ATOM 2628 N N . HIS B 2 120 ? -4.023 254.566 180.268 1.00 2.00 120 HIS 2 N 1
ATOM 2629 C CA . HIS B 2 120 ? -4.377 254.346 181.662 1.00 2.00 120 HIS 2 CA 1
ATOM 2630 C C . HIS B 2 120 ? -3.525 253.211 182.215 1.00 2.49 120 HIS 2 C 1
ATOM 2631 O O . HIS B 2 120 ? -3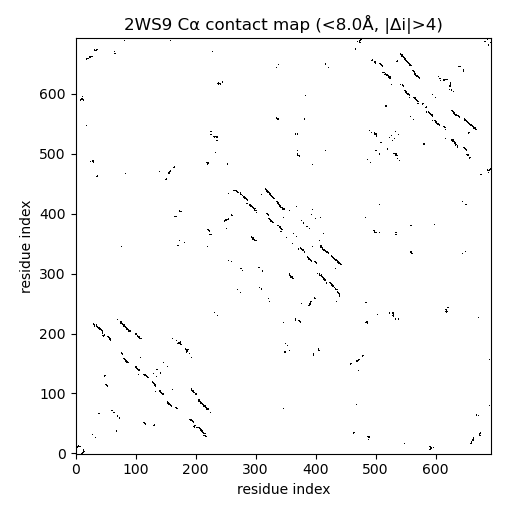.266 252.230 181.508 1.00 4.22 120 HIS 2 O 1
ATOM 2638 N N . SER B 2 121 ? -3.063 253.370 183.457 1.00 2.26 121 SER 2 N 1
ATOM 2639 C CA . SER B 2 121 ? -2.247 252.386 184.148 1.00 2.00 121 SER 2 CA 1
ATOM 2640 C C . SER B 2 121 ? -3.038 251.891 185.329 1.00 2.00 121 SER 2 C 1
ATOM 2641 O O . SER B 2 121 ? -3.868 252.615 185.834 1.00 2.00 121 SER 2 O 1
ATOM 2644 N N . GLY B 2 122 ? -2.812 250.656 185.752 1.00 2.00 122 GLY 2 N 1
ATOM 2645 C CA . GLY B 2 122 ? -3.538 250.136 186.895 1.00 2.00 122 GLY 2 CA 1
ATOM 2646 C C . GLY B 2 122 ? -3.851 248.672 186.743 1.00 2.00 122 GLY 2 C 1
ATOM 2647 O O . GLY B 2 122 ? -3.634 248.109 185.689 1.00 2.00 122 GLY 2 O 1
ATOM 2648 N N . ALA B 2 123 ? -4.368 248.049 187.783 1.00 2.00 123 ALA 2 N 1
ATOM 2649 C CA . ALA B 2 123 ? -4.683 246.645 187.698 1.00 2.00 123 ALA 2 CA 1
ATOM 2650 C C . ALA B 2 123 ? -5.608 246.260 188.812 1.00 2.00 123 ALA 2 C 1
ATOM 2651 O O . ALA B 2 123 ? -5.502 246.776 189.924 1.00 2.00 123 ALA 2 O 1
ATOM 2653 N N . LEU B 2 124 ? -6.520 245.355 188.492 1.00 2.00 124 LEU 2 N 1
ATOM 2654 C CA . LEU B 2 124 ? -7.485 244.831 189.431 1.00 2.00 124 LEU 2 CA 1
ATOM 2655 C C . LEU B 2 124 ? -7.277 243.335 189.534 1.00 2.00 124 LEU 2 C 1
ATOM 2656 O O . LEU B 2 124 ? -6.538 242.734 188.752 1.00 2.00 124 LEU 2 O 1
ATOM 2661 N N . CYS B 2 125 ? -7.926 242.739 190.513 1.00 2.00 125 CYS 2 N 1
ATOM 2662 C CA . CYS B 2 125 ? -7.892 241.311 190.676 1.00 2.00 125 CYS 2 CA 1
ATOM 2663 C C . CYS B 2 125 ? -9.347 241.024 190.854 1.00 2.00 125 CYS 2 C 1
ATOM 2664 O O . CYS B 2 125 ? -9.941 241.587 191.748 1.00 2.00 125 CYS 2 O 1
ATOM 2667 N N . VAL B 2 126 ? -9.968 240.297 189.942 1.00 2.00 126 VAL 2 N 1
ATOM 2668 C CA . VAL B 2 126 ? -11.367 240.000 190.143 1.00 2.00 126 VAL 2 CA 1
ATOM 2669 C C . VAL B 2 126 ? -11.484 238.519 190.450 1.00 2.00 126 VAL 2 C 1
ATOM 2670 O O . VAL B 2 126 ? -11.032 237.687 189.675 1.00 2.00 126 VAL 2 O 1
ATOM 2674 N N . ALA B 2 127 ? -11.986 238.219 191.650 1.00 2.00 127 ALA 2 N 1
ATOM 2675 C CA . ALA B 2 127 ? -12.112 236.860 192.146 1.00 2.00 127 ALA 2 CA 1
ATOM 2676 C C . ALA B 2 127 ? -13.535 236.412 192.414 1.00 2.00 127 ALA 2 C 1
ATOM 2677 O O . ALA B 2 127 ? -14.421 237.225 192.569 1.00 2.00 127 ALA 2 O 1
ATOM 2679 N N . ALA B 2 128 ? -13.749 235.107 192.472 1.00 2.00 128 ALA 2 N 1
ATOM 2680 C CA . ALA B 2 128 ? -15.058 234.554 192.756 1.00 2.00 128 ALA 2 CA 1
ATOM 2681 C C . ALA B 2 128 ? -14.833 233.860 194.083 1.00 2.00 128 ALA 2 C 1
ATOM 2682 O O . ALA B 2 128 ? -14.107 232.893 194.151 1.00 2.08 128 ALA 2 O 1
ATOM 2684 N N . VAL B 2 129 ? -15.449 234.360 195.138 1.00 2.00 129 VAL 2 N 1
ATOM 2685 C CA . VAL B 2 129 ? -15.250 233.823 196.466 1.00 2.00 129 VAL 2 CA 1
ATOM 2686 C C . VAL B 2 129 ? -16.450 233.064 197.022 1.00 2.00 129 VAL 2 C 1
ATOM 2687 O O . VAL B 2 129 ? -17.564 233.599 197.050 1.00 3.11 129 VAL 2 O 1
ATOM 2691 N N . PRO B 2 130 ? -16.255 231.807 197.476 1.00 2.00 130 PRO 2 N 1
ATOM 2692 C CA . PRO B 2 130 ? -17.371 231.035 198.035 1.00 2.00 130 PRO 2 CA 1
ATOM 2693 C C . PRO B 2 130 ? -17.501 231.519 199.453 1.00 2.43 130 PRO 2 C 1
ATOM 2694 O O . PRO B 2 130 ? -16.498 231.751 200.091 1.00 2.73 130 PRO 2 O 1
ATOM 2698 N N . GLU B 2 131 ? -18.717 231.682 199.946 1.00 3.19 131 GLU 2 N 1
ATOM 2699 C CA . GLU B 2 131 ? -18.949 232.133 201.314 1.00 2.64 131 GLU 2 CA 1
ATOM 2700 C C . GLU B 2 131 ? -18.162 233.362 201.720 1.00 4.75 131 GLU 2 C 1
ATOM 2701 O O . GLU B 2 131 ? -17.590 233.424 202.801 1.00 3.67 131 GLU 2 O 1
ATOM 2707 N N . TYR B 2 132 ? -18.131 234.364 200.871 1.00 8.39 132 TYR 2 N 1
ATOM 2708 C CA . TYR B 2 132 ? -17.415 235.551 201.268 1.00 12.51 132 TYR 2 CA 1
ATOM 2709 C C . TYR B 2 132 ? -18.120 236.217 202.436 1.00 16.61 132 TYR 2 C 1
ATOM 2710 O O . TYR B 2 132 ? -19.331 236.267 202.489 1.00 17.74 132 TYR 2 O 1
ATOM 2719 N N . GLU B 2 133 ? -17.368 236.721 203.389 1.00 25.40 133 GLU 2 N 1
ATOM 2720 C CA . GLU B 2 133 ? -17.972 237.459 204.489 1.00 33.17 133 GLU 2 CA 1
ATOM 2721 C C . GLU B 2 133 ? -16.946 238.452 204.988 1.00 39.87 133 GLU 2 C 1
ATOM 2722 O O . GLU B 2 133 ? -15.721 238.288 204.811 1.00 40.37 133 GLU 2 O 1
ATOM 2728 N N . HIS B 2 134 ? -17.488 239.532 205.521 1.00 49.79 134 HIS 2 N 1
ATOM 2729 C CA . HIS B 2 134 ? -16.748 240.673 206.049 1.00 59.13 134 HIS 2 CA 1
ATOM 2730 C C . HIS B 2 134 ? -17.980 241.539 206.223 1.00 64.18 134 HIS 2 C 1
ATOM 2731 O O . HIS B 2 134 ? -18.542 241.590 207.328 1.00 66.01 134 HIS 2 O 1
ATOM 2738 N N . THR B 2 135 ? -18.492 241.961 205.052 1.00 70.01 135 THR 2 N 1
ATOM 2739 C CA . THR B 2 135 ? -19.678 242.802 204.789 1.00 74.36 135 THR 2 CA 1
ATOM 2740 C C . THR B 2 135 ? -20.487 243.474 205.912 1.00 77.64 135 THR 2 C 1
ATOM 2741 O O . THR B 2 135 ? -21.484 244.120 205.603 1.00 79.01 135 THR 2 O 1
ATOM 27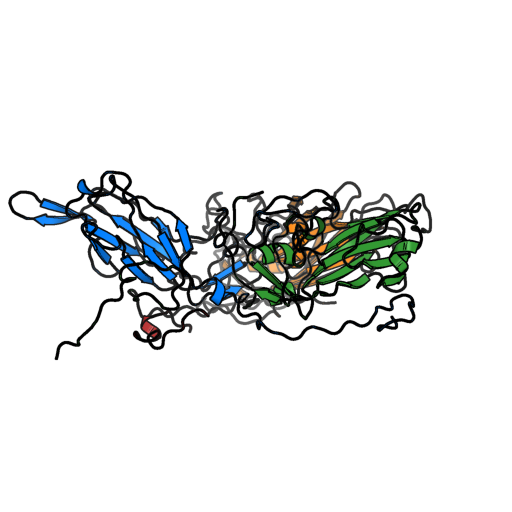45 N N . HIS B 2 136 ? -19.999 243.444 207.162 1.00 81.87 136 HIS 2 N 1
ATOM 2746 C CA . HIS B 2 136 ? -20.672 244.013 208.351 1.00 83.79 136 HIS 2 CA 1
ATOM 2747 C C . HIS B 2 136 ? -22.218 243.872 208.247 1.00 83.24 136 HIS 2 C 1
ATOM 2748 O O . HIS B 2 136 ? -22.969 244.837 208.484 1.00 83.67 136 HIS 2 O 1
ATOM 2755 N N . GLU B 2 137 ? -22.671 242.663 207.905 1.00 80.61 137 GLU 2 N 1
ATOM 2756 C CA . GLU B 2 137 ? -24.089 242.351 207.693 1.00 78.16 137 GLU 2 CA 1
ATOM 2757 C C . GLU B 2 137 ? -24.862 243.213 206.684 1.00 75.44 137 GLU 2 C 1
ATOM 2758 O O . GLU B 2 137 ? -26.102 243.172 206.681 1.00 75.22 137 GLU 2 O 1
ATOM 2764 N N . LYS B 2 138 ? -24.179 244.021 205.855 1.00 71.46 138 LYS 2 N 1
ATOM 2765 C CA . LYS B 2 138 ? -24.886 244.762 204.774 1.00 67.05 138 LYS 2 CA 1
ATOM 2766 C C . LYS B 2 138 ? -24.915 243.494 203.916 1.00 62.10 138 LYS 2 C 1
ATOM 2767 O O . LYS B 2 138 ? -24.190 243.334 202.911 1.00 62.10 138 LYS 2 O 1
ATOM 2773 N N . ALA B 2 139 ? -25.717 242.558 204.378 1.00 54.05 139 ALA 2 N 1
ATOM 2774 C CA . ALA B 2 139 ? -25.739 241.294 203.775 1.00 46.88 139 ALA 2 CA 1
ATOM 2775 C C . ALA B 2 139 ? -26.480 241.246 202.495 1.00 40.60 139 ALA 2 C 1
ATOM 2776 O O . ALA B 2 139 ? -27.601 241.764 202.346 1.00 40.48 139 ALA 2 O 1
ATOM 2778 N N . LEU B 2 140 ? -25.768 240.660 201.555 1.00 31.61 140 LEU 2 N 1
ATOM 2779 C CA . LEU B 2 140 ? -26.265 240.430 200.242 1.00 23.58 140 LEU 2 CA 1
ATOM 2780 C C . LEU B 2 140 ? -26.575 241.701 199.459 1.00 19.28 140 LEU 2 C 1
ATOM 2781 O O . LEU B 2 140 ? -27.419 241.704 198.577 1.00 19.17 140 LEU 2 O 1
ATOM 2786 N N . LYS B 2 141 ? -25.790 242.740 199.720 1.00 15.57 141 LYS 2 N 1
ATOM 2787 C CA . LYS B 2 141 ? -25.907 244.014 199.032 1.00 13.00 141 LYS 2 CA 1
ATOM 2788 C C . LYS B 2 141 ? -24.571 244.289 198.380 1.00 9.59 141 LYS 2 C 1
ATOM 2789 O O . LYS B 2 141 ? -23.513 244.077 198.992 1.00 8.78 141 LYS 2 O 1
ATOM 2795 N N . TRP B 2 142 ? -24.611 244.672 197.112 1.00 6.16 142 TRP 2 N 1
ATOM 2796 C CA . TRP B 2 142 ? -23.400 245.038 196.396 1.00 4.28 142 TRP 2 CA 1
ATOM 2797 C C . TRP B 2 142 ? -22.918 246.336 197.049 1.00 5.28 142 TRP 2 C 1
ATOM 2798 O O . TRP B 2 142 ? -23.695 247.290 197.135 1.00 7.22 142 TRP 2 O 1
ATOM 2809 N N . SER B 2 143 ? -21.667 246.372 197.513 1.00 5.50 143 SER 2 N 1
ATOM 2810 C CA . SER B 2 143 ? -21.093 247.555 198.142 1.00 5.14 143 SER 2 CA 1
ATOM 2811 C C . SER B 2 143 ? -19.616 247.727 197.810 1.00 5.78 143 SER 2 C 1
ATOM 2812 O O . SER B 2 143 ? -19.143 247.162 196.820 1.00 7.64 143 SER 2 O 1
ATOM 2815 N N . GLU B 2 144 ? -18.926 248.565 198.589 1.00 6.65 144 GLU 2 N 1
ATOM 2816 C CA . GLU B 2 144 ? -17.505 248.868 198.424 1.00 7.79 144 GLU 2 CA 1
ATOM 2817 C C . GLU B 2 144 ? -16.906 248.844 199.815 1.00 8.54 144 GLU 2 C 1
ATOM 2818 O O . GLU B 2 144 ? -17.524 249.334 200.755 1.00 10.44 144 GLU 2 O 1
ATOM 2824 N N . LEU B 2 145 ? -15.715 248.277 199.961 1.00 9.28 145 LEU 2 N 1
ATOM 2825 C CA . LEU B 2 145 ? -15.051 248.198 201.262 1.00 8.79 145 LEU 2 CA 1
ATOM 2826 C C . LEU B 2 145 ? -13.584 248.280 201.025 1.00 9.46 145 LEU 2 C 1
ATOM 2827 O O . LEU B 2 145 ? -13.126 248.250 199.885 1.00 9.24 145 LEU 2 O 1
ATOM 2832 N N . GLU B 2 146 ? -12.844 248.290 202.125 1.00 10.44 146 GLU 2 N 1
ATOM 2833 C CA . GLU B 2 146 ? -11.401 248.328 202.069 1.00 11.80 146 GLU 2 CA 1
ATOM 2834 C C . GLU B 2 146 ? -10.972 246.984 202.654 1.00 10.75 146 GLU 2 C 1
ATOM 2835 O O . GLU B 2 146 ? -11.325 246.666 203.788 1.00 11.24 146 GLU 2 O 1
ATOM 2841 N N . GLU B 2 147 ? -10.353 246.146 201.819 1.00 10.66 147 GLU 2 N 1
ATOM 2842 C CA . GLU B 2 147 ? -9.896 244.824 202.230 1.00 10.13 147 GLU 2 CA 1
ATOM 2843 C C . GLU B 2 147 ? -8.685 244.984 203.127 1.00 10.84 147 GLU 2 C 1
ATOM 2844 O O . GLU B 2 147 ? -7.866 245.891 202.948 1.00 12.73 147 GLU 2 O 1
ATOM 2850 N N . PRO B 2 148 ? -8.512 244.051 204.055 1.00 10.15 148 PRO 2 N 1
ATOM 2851 C CA . PRO B 2 148 ? -7.403 244.112 204.975 1.00 10.01 148 PRO 2 CA 1
ATOM 2852 C C . PRO B 2 148 ? -6.040 243.554 204.646 1.00 9.86 148 PRO 2 C 1
ATOM 2853 O O . PRO B 2 148 ? -5.568 242.696 205.345 1.00 17.32 148 PRO 2 O 1
ATOM 2857 N N . ALA B 2 149 ? -5.393 243.989 203.593 1.00 7.15 149 ALA 2 N 1
ATOM 2858 C CA . ALA B 2 149 ? -3.991 243.566 203.356 1.00 6.80 149 ALA 2 CA 1
ATOM 2859 C C . ALA B 2 149 ? -3.692 242.096 203.165 1.00 6.17 149 ALA 2 C 1
ATOM 2860 O O . ALA B 2 149 ? -3.404 241.669 202.050 1.00 9.31 149 ALA 2 O 1
ATOM 2862 N N . TYR B 2 150 ? -3.678 241.317 204.232 1.00 5.87 150 TYR 2 N 1
ATOM 2863 C CA . TYR B 2 150 ? -3.438 239.912 204.034 1.00 4.25 150 TYR 2 CA 1
ATOM 2864 C C . TYR B 2 150 ? -4.544 239.403 203.092 1.00 4.51 150 TYR 2 C 1
ATOM 2865 O O . TYR B 2 150 ? -4.325 238.448 202.359 1.00 4.64 150 TYR 2 O 1
ATOM 2874 N N . THR B 2 151 ? -5.698 240.082 203.031 1.00 3.31 151 THR 2 N 1
ATOM 2875 C CA . THR B 2 151 ? -6.725 239.609 202.122 1.00 2.37 151 THR 2 CA 1
ATOM 2876 C C . THR B 2 151 ? -6.459 240.045 200.698 1.00 2.00 151 THR 2 C 1
ATOM 2877 O O . THR B 2 151 ? -6.516 239.231 199.787 1.00 2.26 151 THR 2 O 1
ATOM 2881 N N . TYR B 2 152 ? -6.129 241.306 200.476 1.00 2.00 152 TYR 2 N 1
ATOM 2882 C CA . TYR B 2 152 ? -5.862 241.678 199.107 1.00 2.34 152 TYR 2 CA 1
ATOM 2883 C C . TYR B 2 152 ? -4.586 241.005 198.545 1.00 3.98 152 TYR 2 C 1
ATOM 2884 O O . TYR B 2 152 ? -4.522 240.628 197.353 1.00 5.77 152 TYR 2 O 1
ATOM 2893 N N . GLN B 2 153 ? -3.621 240.753 199.425 1.00 2.47 153 GLN 2 N 1
ATOM 2894 C CA . GLN B 2 153 ? -2.396 240.106 199.017 1.00 2.00 153 GLN 2 CA 1
ATOM 2895 C C . GLN B 2 153 ? -2.710 238.692 198.601 1.00 2.00 153 GLN 2 C 1
ATOM 2896 O O . GLN B 2 153 ? -2.204 238.209 197.594 1.00 4.44 153 GLN 2 O 1
ATOM 2902 N N . GLN B 2 154 ? -3.575 238.029 199.354 1.00 2.00 154 GLN 2 N 1
ATOM 2903 C CA . GLN B 2 154 ? -3.900 236.637 199.065 1.00 2.00 154 GLN 2 CA 1
ATOM 2904 C C . GLN B 2 154 ? -5.224 236.313 198.394 1.00 2.10 154 GLN 2 C 1
ATOM 2905 O O . GLN B 2 154 ? -5.590 235.137 198.330 1.00 2.85 154 GLN 2 O 1
ATOM 2911 N N . LEU B 2 155 ? -5.946 237.315 197.902 1.00 2.24 155 LEU 2 N 1
ATOM 2912 C CA . LEU B 2 155 ? -7.223 237.065 197.248 1.00 2.00 155 LEU 2 CA 1
ATOM 2913 C C . LEU B 2 155 ? -7.046 236.149 196.046 1.00 2.00 155 LEU 2 C 1
ATOM 2914 O O . LEU B 2 155 ? -7.983 235.477 195.648 1.00 2.00 155 LEU 2 O 1
ATOM 2919 N N . SER B 2 156 ? -5.828 236.092 195.510 1.00 2.00 156 SER 2 N 1
ATOM 2920 C CA . SER B 2 156 ? -5.480 235.273 194.355 1.00 2.00 156 SER 2 CA 1
ATOM 2921 C C . SER B 2 156 ? -5.547 233.785 194.641 1.00 3.14 156 SER 2 C 1
ATOM 2922 O O . SER B 2 156 ? -5.306 232.952 193.748 1.00 6.04 156 SER 2 O 1
ATOM 2925 N N . VAL B 2 157 ? -5.750 233.455 195.907 1.00 2.74 157 VAL 2 N 1
ATOM 2926 C CA . VAL B 2 157 ? -5.846 232.090 196.351 1.00 2.00 157 VAL 2 CA 1
ATOM 2927 C C . VAL B 2 157 ? -7.234 231.501 195.993 1.00 3.42 157 VAL 2 C 1
ATOM 2928 O O . VAL B 2 157 ? -7.459 230.285 196.083 1.00 6.04 157 VAL 2 O 1
ATOM 2932 N N . PHE B 2 158 ? -8.171 232.370 195.613 1.00 2.36 158 PHE 2 N 1
ATOM 2933 C CA . PHE B 2 158 ? -9.512 231.956 195.226 1.00 2.00 158 PHE 2 CA 1
ATOM 2934 C C . PHE B 2 158 ? -9.526 231.997 193.721 1.00 2.00 158 PHE 2 C 1
ATOM 2935 O O . PHE B 2 158 ? -8.691 232.672 193.129 1.00 2.00 158 PHE 2 O 1
ATOM 2943 N N . PRO B 2 159 ? -10.486 231.313 193.067 1.00 2.00 159 PRO 2 N 1
ATOM 2944 C CA . PRO B 2 159 ? -10.527 231.352 191.606 1.00 2.00 159 PRO 2 CA 1
ATOM 2945 C C . PRO B 2 159 ? -10.603 232.830 191.193 1.00 2.00 159 PRO 2 C 1
ATOM 2946 O O . PRO B 2 159 ? -11.439 233.564 191.690 1.00 2.12 159 PRO 2 O 1
ATOM 2950 N N . HIS B 2 160 ? -9.748 233.262 190.280 1.00 2.00 160 HIS 2 N 1
ATOM 2951 C CA . HIS B 2 160 ? -9.725 234.666 189.889 1.00 2.00 160 HIS 2 CA 1
ATOM 2952 C C . HIS B 2 160 ? -9.002 234.841 188.545 1.00 3.27 160 HIS 2 C 1
ATOM 2953 O O . HIS B 2 160 ? -8.527 233.872 187.944 1.00 6.18 160 HIS 2 O 1
ATOM 2960 N N . GLN B 2 161 ? -8.790 236.101 188.177 1.00 2.85 161 GLN 2 N 1
ATOM 2961 C CA . GLN B 2 161 ? -8.078 236.492 186.977 1.00 2.00 161 GLN 2 CA 1
ATOM 2962 C C . GLN B 2 161 ? -7.612 237.925 187.237 1.00 2.31 161 GLN 2 C 1
ATOM 2963 O O . GLN B 2 161 ? -8.300 238.682 187.918 1.00 2.47 161 GLN 2 O 1
ATOM 2969 N N . LEU B 2 162 ? -6.405 238.267 186.800 1.00 2.53 162 LEU 2 N 1
ATOM 2970 C CA . LEU B 2 162 ? -5.912 239.622 186.980 1.00 2.69 162 LEU 2 CA 1
ATOM 2971 C C . LEU B 2 162 ? -6.389 240.452 185.811 1.00 3.60 162 LEU 2 C 1
ATOM 2972 O O . LEU B 2 162 ? -6.364 239.974 184.681 1.00 5.38 162 LEU 2 O 1
ATOM 2977 N N . LEU B 2 163 ? -6.742 241.710 186.054 1.00 2.83 163 LEU 2 N 1
ATOM 2978 C CA . LEU B 2 163 ? -7.165 242.589 184.971 1.00 2.05 163 LEU 2 CA 1
ATOM 2979 C C . LEU B 2 163 ? -6.163 243.751 184.941 1.00 2.00 163 LEU 2 C 1
ATOM 2980 O O . LEU B 2 163 ? -6.337 244.757 185.599 1.00 2.01 163 LEU 2 O 1
ATOM 2985 N N . ASN B 2 164 ? -5.062 243.536 184.236 1.00 2.04 164 ASN 2 N 1
ATOM 2986 C CA . ASN B 2 164 ? -3.973 244.495 184.083 1.00 2.00 164 ASN 2 CA 1
ATOM 2987 C C . ASN B 2 164 ? -4.392 245.448 182.988 1.00 2.00 164 ASN 2 C 1
ATOM 2988 O O . ASN B 2 164 ? -4.674 244.998 181.886 1.00 4.14 164 ASN 2 O 1
ATOM 2993 N N . LEU B 2 165 ? -4.423 246.752 183.252 1.00 2.27 165 LEU 2 N 1
ATOM 2994 C CA . LEU B 2 165 ? -4.825 247.720 182.225 1.00 2.00 165 LEU 2 CA 1
ATOM 2995 C C . LEU B 2 165 ? -3.898 247.865 181.002 1.00 2.76 165 LEU 2 C 1
ATOM 2996 O O . LEU B 2 165 ? -4.273 248.523 180.010 1.00 5.35 165 LEU 2 O 1
ATOM 3001 N N . ARG B 2 166 ? -2.678 247.323 181.065 1.00 2.78 166 ARG 2 N 1
ATOM 3002 C CA . ARG B 2 166 ? -1.805 247.422 179.907 1.00 3.14 166 ARG 2 CA 1
ATOM 3003 C C . ARG B 2 166 ? -1.935 246.228 178.983 1.00 5.32 166 ARG 2 C 1
ATOM 3004 O O . ARG B 2 166 ? -1.519 246.291 177.834 1.00 8.85 166 ARG 2 O 1
ATOM 3012 N N . THR B 2 167 ? -2.606 245.177 179.442 1.00 7.61 167 THR 2 N 1
ATOM 3013 C CA . THR B 2 167 ? -2.772 243.980 178.641 1.00 7.44 167 THR 2 CA 1
ATOM 3014 C C . THR B 2 167 ? -4.183 243.605 178.270 1.00 7.39 167 THR 2 C 1
ATOM 3015 O O . THR B 2 167 ? -4.431 243.207 177.151 1.00 8.07 167 THR 2 O 1
ATOM 3019 N N . ASN B 2 168 ? -5.095 243.607 179.227 1.00 10.70 168 ASN 2 N 1
ATOM 3020 C CA . ASN B 2 168 ? -6.455 243.190 178.924 1.00 14.40 168 ASN 2 CA 1
ATOM 3021 C C . ASN B 2 168 ? -7.519 244.097 179.492 1.00 13.61 168 ASN 2 C 1
ATOM 3022 O O . ASN B 2 168 ? -7.210 245.034 180.216 1.00 12.86 168 ASN 2 O 1
ATOM 3027 N N . SER B 2 169 ? -8.765 243.834 179.094 1.00 14.43 169 SER 2 N 1
ATOM 3028 C CA . SER B 2 169 ? -9.936 244.605 179.517 1.00 13.00 169 SER 2 CA 1
ATOM 3029 C C . SER B 2 169 ? -11.068 243.762 180.087 1.00 10.03 169 SER 2 C 1
ATOM 3030 O O . SER B 2 169 ? -12.073 244.320 180.488 1.00 10.12 169 SER 2 O 1
ATOM 3033 N N . SER B 2 170 ? -10.913 242.435 180.120 1.00 7.77 170 SER 2 N 1
ATOM 3034 C CA . SER B 2 170 ? -11.967 241.543 180.593 1.00 4.42 170 SER 2 CA 1
ATOM 3035 C C . SER B 2 170 ? -11.477 240.401 181.452 1.00 4.73 170 SER 2 C 1
ATOM 3036 O O . SER B 2 170 ? -10.317 239.987 181.369 1.00 5.88 170 SER 2 O 1
ATOM 3039 N N . VAL B 2 171 ? -12.411 239.861 182.231 1.00 4.24 171 VAL 2 N 1
ATOM 3040 C CA . VAL B 2 171 ? -12.200 238.713 183.104 1.00 2.27 171 VAL 2 CA 1
ATOM 3041 C C . VAL B 2 171 ? -13.458 237.876 182.875 1.00 2.00 171 VAL 2 C 1
ATOM 3042 O O . VAL B 2 171 ? -14.551 238.416 182.775 1.00 2.00 171 VAL 2 O 1
ATOM 3046 N N . HIS B 2 172 ? -13.296 236.571 182.731 1.00 2.00 172 HIS 2 N 1
ATOM 3047 C CA . HIS B 2 172 ? -14.411 235.682 182.501 1.00 2.00 172 HIS 2 CA 1
ATOM 3048 C C . HIS B 2 172 ? -14.324 234.516 183.475 1.00 2.00 172 HIS 2 C 1
ATOM 3049 O O . HIS B 2 172 ? -13.401 233.723 183.412 1.00 2.00 172 HIS 2 O 1
ATOM 3056 N N . LEU B 2 173 ? -15.302 234.407 184.360 1.00 2.00 173 LEU 2 N 1
ATOM 3057 C CA . LEU B 2 173 ? -15.316 233.374 185.374 1.00 2.00 173 LEU 2 CA 1
ATOM 3058 C C . LEU B 2 173 ? -16.605 232.593 185.296 1.00 2.00 173 LEU 2 C 1
ATOM 3059 O O . LEU B 2 173 ? -17.653 233.166 185.155 1.00 2.00 173 LEU 2 O 1
ATOM 3064 N N . VAL B 2 174 ? -16.528 231.282 185.385 1.00 2.00 174 VAL 2 N 1
ATOM 3065 C CA . VAL B 2 174 ? -17.711 230.453 185.350 1.00 2.00 174 VAL 2 CA 1
ATOM 3066 C C . VAL B 2 174 ? -17.713 229.687 186.664 1.00 2.07 174 VAL 2 C 1
ATOM 3067 O O . VAL B 2 174 ? -16.740 229.020 186.986 1.00 2.00 174 VAL 2 O 1
ATOM 3071 N N . MET B 2 175 ? -18.781 229.786 187.446 1.00 2.27 175 MET 2 N 1
ATOM 3072 C CA . MET B 2 175 ? -18.786 229.093 188.720 1.00 2.00 175 MET 2 CA 1
ATOM 3073 C C . MET B 2 175 ? -19.925 228.111 188.891 1.00 2.00 175 MET 2 C 1
ATOM 3074 O O . MET B 2 175 ? -21.054 228.387 188.494 1.00 2.00 175 MET 2 O 1
ATOM 3079 N N . PRO B 2 176 ? -19.626 226.928 189.472 1.00 2.00 176 PRO 2 N 1
ATOM 3080 C CA . PRO B 2 176 ? -20.575 225.851 189.724 1.00 2.00 176 PRO 2 CA 1
ATOM 3081 C C . PRO B 2 176 ? -21.391 226.162 190.975 1.00 2.21 176 PRO 2 C 1
ATOM 3082 O O . PRO B 2 176 ? -21.069 227.098 191.685 1.00 3.39 176 PRO 2 O 1
ATOM 3086 N N . TYR B 2 177 ? -22.488 225.445 191.211 1.00 3.34 177 TYR 2 N 1
ATOM 3087 C CA . TYR B 2 177 ? -23.243 225.683 192.439 1.00 2.53 177 TYR 2 CA 1
ATOM 3088 C C . TYR B 2 177 ? -22.330 225.203 193.572 1.00 3.00 177 TYR 2 C 1
ATOM 3089 O O . TYR B 2 177 ? -21.655 224.183 193.426 1.00 5.80 177 TYR 2 O 1
ATOM 3098 N N . ILE B 2 178 ? -22.319 225.913 194.693 1.00 2.34 178 ILE 2 N 1
ATOM 3099 C CA . ILE B 2 178 ? -21.507 225.517 195.825 1.00 2.00 178 ILE 2 CA 1
ATOM 3100 C C . ILE B 2 178 ? -22.244 225.898 197.092 1.00 2.00 178 ILE 2 C 1
ATOM 3101 O O . ILE B 2 178 ? -23.000 226.853 197.093 1.00 2.71 178 ILE 2 O 1
ATOM 3106 N N . GLY B 2 179 ? -22.096 225.108 198.143 1.00 2.00 179 GLY 2 N 1
ATOM 3107 C CA . GLY B 2 179 ? -22.759 225.421 199.391 1.00 2.00 179 GLY 2 CA 1
ATOM 3108 C C . GLY B 2 179 ? -22.665 224.258 200.347 1.00 2.00 179 GLY 2 C 1
ATOM 3109 O O . GLY B 2 179 ? -22.274 223.175 199.924 1.00 2.00 179 GLY 2 O 1
ATOM 3110 N N . PRO B 2 180 ? -23.024 224.440 201.633 1.00 2.00 180 PRO 2 N 1
ATOM 3111 C CA . PRO B 2 180 ? -22.956 223.349 202.599 1.00 2.00 180 PRO 2 CA 1
ATOM 3112 C C . PRO B 2 180 ? -23.962 222.238 202.308 1.00 2.00 180 PRO 2 C 1
ATOM 3113 O O . PRO B 2 180 ? -23.742 221.093 202.659 1.00 2.00 180 PRO 2 O 1
ATOM 3117 N N . GLY B 2 181 ? -25.063 222.568 201.653 1.00 2.21 181 GLY 2 N 1
ATOM 3118 C CA . GLY B 2 181 ? -26.037 221.546 201.312 1.00 2.81 181 GLY 2 CA 1
ATOM 3119 C C . GLY B 2 181 ? -26.244 221.583 199.807 1.00 3.37 181 GLY 2 C 1
ATOM 3120 O O . GLY B 2 181 ? -25.841 222.573 199.184 1.00 5.07 181 GLY 2 O 1
ATOM 3121 N N . PRO B 2 182 ? -26.922 220.581 199.197 1.00 2.57 182 PRO 2 N 1
ATOM 3122 C CA . PRO B 2 182 ? -27.214 220.444 197.759 1.00 2.00 182 PRO 2 CA 1
ATOM 3123 C C . PRO B 2 182 ? -28.008 221.549 197.057 1.00 2.00 182 PRO 2 C 1
ATOM 3124 O O . PRO B 2 182 ? -28.184 221.471 195.848 1.00 2.00 182 PRO 2 O 1
ATOM 3128 N N . THR B 2 183 ? -28.505 222.537 197.800 1.00 2.00 183 THR 2 N 1
ATOM 3129 C CA . THR B 2 183 ? -29.290 223.646 197.252 1.00 2.00 183 THR 2 CA 1
ATOM 3130 C C . THR B 2 183 ? -29.462 224.682 198.374 1.00 2.00 183 THR 2 C 1
ATOM 3131 O O . THR B 2 183 ? -29.008 224.424 199.500 1.00 2.00 183 THR 2 O 1
ATOM 3135 N N . THR B 2 184 ? -29.952 225.882 198.045 1.00 2.00 184 THR 2 N 1
ATOM 3136 C CA . THR B 2 184 ? -30.208 226.926 199.042 1.00 2.00 184 THR 2 CA 1
ATOM 3137 C C . THR B 2 184 ? -31.363 227.793 198.700 1.00 2.00 184 THR 2 C 1
ATOM 3138 O O . THR B 2 184 ? -32.015 227.629 197.684 1.00 3.22 184 THR 2 O 1
ATOM 3142 N N . ASN B 2 185 ? -31.574 228.764 199.568 1.00 2.00 185 ASN 2 N 1
ATOM 3143 C CA . ASN B 2 185 ? -32.631 229.724 199.432 1.00 2.32 185 ASN 2 CA 1
ATOM 3144 C C . ASN B 2 185 ? -31.869 230.999 199.163 1.00 2.00 185 ASN 2 C 1
ATOM 3145 O O . ASN B 2 185 ? -31.169 231.485 200.039 1.00 2.00 185 ASN 2 O 1
ATOM 3150 N N . LEU B 2 186 ? -31.947 231.514 197.947 1.00 2.00 186 LEU 2 N 1
ATOM 3151 C CA . LEU B 2 186 ? -31.185 232.714 197.627 1.00 2.49 186 LEU 2 CA 1
ATOM 3152 C C . LEU B 2 186 ? -31.528 233.962 198.450 1.00 3.73 186 LEU 2 C 1
ATOM 3153 O O . LEU B 2 186 ? -30.798 234.950 198.426 1.00 4.29 186 LEU 2 O 1
ATOM 3158 N N . THR B 2 187 ? -32.653 233.922 199.152 1.00 4.32 187 THR 2 N 1
ATOM 3159 C CA . THR B 2 187 ? -33.076 235.034 199.977 1.00 4.48 187 THR 2 CA 1
ATOM 3160 C C . THR B 2 187 ? -32.191 235.083 201.218 1.00 4.48 187 THR 2 C 1
ATOM 3161 O O . THR B 2 187 ? -31.869 236.151 201.696 1.00 7.94 187 THR 2 O 1
ATOM 3165 N N . LEU B 2 188 ? -31.741 233.931 201.693 1.00 2.48 188 LEU 2 N 1
ATOM 3166 C CA . LEU B 2 188 ? -30.938 233.863 202.888 1.00 2.00 188 LEU 2 CA 1
ATOM 3167 C C . LEU B 2 188 ? -29.489 233.520 202.674 1.00 2.00 188 LEU 2 C 1
ATOM 3168 O O . LEU B 2 188 ? -28.718 233.549 203.617 1.00 2.00 188 LEU 2 O 1
ATOM 3173 N N . HIS B 2 189 ? -29.103 233.139 201.467 1.00 2.00 189 HIS 2 N 1
ATOM 3174 C CA . HIS B 2 189 ? -27.727 232.758 201.246 1.00 2.00 189 HIS 2 CA 1
ATOM 3175 C C . HIS B 2 189 ? -27.268 233.054 199.835 1.00 2.00 189 HIS 2 C 1
ATOM 3176 O O . HIS B 2 189 ? -27.989 232.785 198.904 1.00 2.88 189 HIS 2 O 1
ATOM 3183 N N . ASN B 2 190 ? -26.059 233.595 199.691 1.00 2.00 190 ASN 2 N 1
ATOM 3184 C CA . ASN B 2 190 ? -25.446 233.895 198.393 1.00 2.00 190 ASN 2 CA 1
ATOM 3185 C C . ASN B 2 190 ? -24.078 233.236 198.482 1.00 2.00 190 ASN 2 C 1
ATOM 3186 O O . ASN B 2 190 ? -23.145 233.843 198.995 1.00 2.00 190 ASN 2 O 1
ATOM 3191 N N . PRO B 2 191 ? -23.925 231.999 197.958 1.00 2.00 191 PRO 2 N 1
ATOM 3192 C CA . PRO B 2 191 ? -22.647 231.277 198.011 1.00 2.00 191 PRO 2 CA 1
ATOM 3193 C C . PRO B 2 191 ? -21.512 232.033 197.391 1.00 2.00 191 PRO 2 C 1
ATOM 3194 O O . PRO B 2 191 ? -20.495 232.298 198.028 1.00 2.32 191 PRO 2 O 1
ATOM 3198 N N . TRP B 2 192 ? -21.736 232.433 196.152 1.00 2.20 192 TRP 2 N 1
ATOM 3199 C CA . TRP B 2 192 ? -20.750 233.150 195.367 1.00 2.32 192 TRP 2 CA 1
ATOM 3200 C C . TRP B 2 192 ? -20.871 234.647 195.433 1.00 2.00 192 TRP 2 C 1
ATOM 3201 O O . TRP B 2 192 ? -21.955 235.196 195.361 1.00 2.79 192 TRP 2 O 1
ATOM 3212 N N . THR B 2 193 ? -19.747 235.312 195.586 1.00 2.00 193 THR 2 N 1
ATOM 3213 C CA . THR B 2 193 ? -19.746 236.748 195.613 1.00 2.00 193 THR 2 CA 1
ATOM 3214 C C . THR B 2 193 ? -18.505 237.143 194.830 1.00 2.00 193 THR 2 C 1
ATOM 3215 O O . THR B 2 193 ? -17.489 236.460 194.910 1.00 2.00 193 THR 2 O 1
ATOM 3219 N N . ILE B 2 194 ? -18.668 238.089 193.904 1.00 2.77 194 ILE 2 N 1
ATOM 3220 C CA . ILE B 2 194 ? -17.562 238.551 193.076 1.00 2.62 194 ILE 2 CA 1
ATOM 3221 C C . ILE B 2 194 ? -16.908 239.764 193.647 1.00 2.00 194 ILE 2 C 1
ATOM 3222 O O . ILE B 2 194 ? -17.567 240.741 193.912 1.00 2.00 194 ILE 2 O 1
ATOM 3227 N N . VAL B 2 195 ? -15.612 239.654 193.876 1.00 2.00 195 VAL 2 N 1
ATOM 3228 C CA . VAL B 2 195 ? -14.804 240.709 194.449 1.00 2.00 195 VAL 2 CA 1
ATOM 3229 C C . VAL B 2 195 ? -13.888 241.301 193.389 1.00 2.00 195 VAL 2 C 1
ATOM 3230 O O . VAL B 2 195 ? -13.052 240.599 192.838 1.00 2.00 195 VAL 2 O 1
ATOM 3234 N N . ILE B 2 196 ? -14.055 242.584 193.105 1.00 2.00 196 ILE 2 N 1
ATOM 3235 C CA . ILE B 2 196 ? -13.240 243.286 192.119 1.00 2.00 196 ILE 2 CA 1
ATOM 3236 C C . ILE B 2 196 ? -12.362 244.193 192.975 1.00 2.00 196 ILE 2 C 1
ATOM 3237 O O . ILE B 2 196 ? -12.841 245.172 193.539 1.00 2.00 196 ILE 2 O 1
ATOM 3242 N N . LEU B 2 197 ? -11.078 243.865 193.057 1.00 2.00 197 LEU 2 N 1
ATOM 3243 C CA . LEU B 2 197 ? -10.142 244.569 193.913 1.00 2.00 197 LEU 2 CA 1
ATOM 3244 C C . LEU B 2 197 ? -8.990 245.285 193.251 1.00 2.00 197 LEU 2 C 1
ATOM 3245 O O . LEU B 2 197 ? -8.319 244.724 192.391 1.00 2.28 197 LEU 2 O 1
ATOM 3250 N N . ILE B 2 198 ? -8.719 246.500 193.721 1.00 2.00 198 ILE 2 N 1
ATOM 3251 C CA . ILE B 2 198 ? -7.662 247.347 193.189 1.00 2.00 198 ILE 2 CA 1
ATOM 3252 C C . ILE B 2 198 ? -6.304 246.959 193.717 1.00 2.00 198 ILE 2 C 1
ATOM 3253 O O . ILE B 2 198 ? -6.062 247.092 194.892 1.00 2.00 198 ILE 2 O 1
ATOM 3258 N N . LEU B 2 199 ? -5.404 246.503 192.859 1.00 2.05 199 LEU 2 N 1
ATOM 3259 C CA . LEU B 2 199 ? -4.058 246.145 193.304 1.00 2.00 199 LEU 2 CA 1
ATOM 3260 C C . LEU B 2 199 ? -3.098 247.277 192.970 1.00 2.61 199 LEU 2 C 1
ATOM 3261 O O . LEU B 2 199 ? -2.232 247.635 193.768 1.00 3.77 199 LEU 2 O 1
ATOM 3266 N N . SER B 2 200 ? -3.256 247.849 191.789 1.00 2.00 200 SER 2 N 1
ATOM 3267 C CA . SER B 2 200 ? -2.413 248.945 191.366 1.00 2.00 200 SER 2 CA 1
ATOM 3268 C C . SER B 2 200 ? -3.363 250.067 190.991 1.00 2.00 200 SER 2 C 1
ATOM 3269 O O . SER B 2 200 ? -4.201 249.909 190.090 1.00 2.88 200 SER 2 O 1
ATOM 3272 N N . GLU B 2 201 ? -3.252 251.184 191.701 1.00 2.00 201 GLU 2 N 1
ATOM 3273 C CA . GLU B 2 201 ? -4.117 252.354 191.502 1.00 2.00 201 GLU 2 CA 1
ATOM 3274 C C . GLU B 2 201 ? -4.176 252.889 190.084 1.00 2.26 201 GLU 2 C 1
ATOM 3275 O O . GLU B 2 201 ? -3.214 252.736 189.324 1.00 3.76 201 GLU 2 O 1
ATOM 3281 N N . LEU B 2 202 ? -5.274 253.575 189.759 1.00 2.00 202 LEU 2 N 1
ATOM 3282 C CA . LEU B 2 202 ? -5.463 254.137 188.431 1.00 2.00 202 LEU 2 CA 1
ATOM 3283 C C . LEU B 2 202 ? -4.672 255.431 188.259 1.00 2.00 202 LEU 2 C 1
ATOM 3284 O O . LEU B 2 202 ? -4.774 256.343 189.080 1.00 4.49 202 LEU 2 O 1
ATOM 3289 N N . THR B 2 203 ? -3.838 255.492 187.229 1.00 2.00 203 THR 2 N 1
ATOM 3290 C CA . THR B 2 203 ? -3.025 256.673 186.925 1.00 2.00 203 THR 2 CA 1
ATOM 3291 C C . THR B 2 203 ? -3.185 256.881 185.418 1.00 2.00 203 THR 2 C 1
ATOM 3292 O O . THR B 2 203 ? -3.678 256.001 184.736 1.00 2.00 203 THR 2 O 1
ATOM 3296 N N . GLY B 2 204 ? -2.778 258.027 184.896 1.00 2.00 204 GLY 2 N 1
ATOM 3297 C CA . GLY B 2 204 ? -2.934 258.270 183.479 1.00 2.00 204 GLY 2 CA 1
ATOM 3298 C C . GLY B 2 204 ? -4.022 259.314 183.314 1.00 2.02 204 GLY 2 C 1
ATOM 3299 O O . GLY B 2 204 ? -4.292 260.039 184.272 1.00 3.34 204 GLY 2 O 1
ATOM 3300 N N . PRO B 2 205 ? -4.677 259.418 182.141 1.00 2.00 205 PRO 2 N 1
ATOM 3301 C CA . PRO B 2 205 ? -5.742 260.400 181.901 1.00 2.55 205 PRO 2 CA 1
ATOM 3302 C C . PRO B 2 205 ? -6.704 260.560 183.083 1.00 3.93 205 PRO 2 C 1
ATOM 3303 O O . PRO B 2 205 ? -7.141 259.577 183.668 1.00 4.75 205 PRO 2 O 1
ATOM 3307 N N . GLY B 2 206 ? -7.054 261.804 183.393 1.00 5.67 206 GLY 2 N 1
ATOM 3308 C CA . GLY B 2 206 ? -7.917 262.104 184.518 1.00 8.11 206 GLY 2 CA 1
ATOM 3309 C C . GLY B 2 206 ? -9.252 261.401 184.707 1.00 10.56 206 GLY 2 C 1
ATOM 3310 O O . GLY B 2 206 ? -9.698 261.232 185.857 1.00 13.75 206 GLY 2 O 1
ATOM 3311 N N . GLN B 2 207 ? -9.903 260.999 183.621 1.00 11.00 207 GLN 2 N 1
ATOM 3312 C CA . GLN B 2 207 ? -11.211 260.343 183.721 1.00 11.80 207 GLN 2 CA 1
ATOM 3313 C C . GLN B 2 207 ? -11.205 258.978 184.420 1.00 10.40 207 GLN 2 C 1
ATOM 3314 O O . GLN B 2 207 ? -10.179 258.281 184.457 1.00 10.81 207 GLN 2 O 1
ATOM 3320 N N . THR B 2 208 ? -12.369 258.569 184.913 1.00 7.50 208 THR 2 N 1
ATOM 3321 C CA . THR B 2 208 ? -12.475 257.303 185.610 1.00 4.56 208 THR 2 CA 1
ATOM 3322 C C . THR B 2 208 ? -12.641 256.133 184.655 1.00 4.66 208 THR 2 C 1
ATOM 3323 O O . THR B 2 208 ? -12.855 256.322 183.453 1.00 8.53 208 THR 2 O 1
ATOM 3327 N N . VAL B 2 209 ? -12.479 254.923 185.164 1.00 2.58 209 VAL 2 N 1
ATOM 3328 C CA . VAL B 2 209 ? -12.635 253.734 184.343 1.00 2.21 209 VAL 2 CA 1
ATOM 3329 C C . VAL B 2 209 ? -13.884 252.968 184.802 1.00 2.00 209 VAL 2 C 1
ATOM 3330 O O . VAL B 2 209 ? -13.931 252.458 185.916 1.00 4.06 209 VAL 2 O 1
ATOM 3334 N N . PRO B 2 210 ? -14.958 252.977 184.004 1.00 2.00 210 PRO 2 N 1
ATOM 3335 C CA . PRO B 2 210 ? -16.129 252.233 184.460 1.00 2.00 210 PRO 2 CA 1
ATOM 3336 C C . PRO B 2 210 ? -15.957 250.716 184.478 1.00 2.00 210 PRO 2 C 1
ATOM 3337 O O . PRO B 2 210 ? -15.413 250.132 183.541 1.00 2.39 210 PRO 2 O 1
ATOM 3341 N N . VAL B 2 211 ? -16.408 250.096 185.566 1.00 2.00 211 VAL 2 N 1
ATOM 3342 C CA . VAL B 2 211 ? -16.348 248.654 185.738 1.00 2.00 211 VAL 2 CA 1
ATOM 3343 C C . VAL B 2 211 ? -17.736 248.127 185.390 1.00 2.00 211 VAL 2 C 1
ATOM 3344 O O . VAL B 2 211 ? -18.736 248.578 185.931 1.00 2.00 211 VAL 2 O 1
ATOM 3348 N N . THR B 2 212 ? -17.764 247.139 184.505 1.00 2.00 212 THR 2 N 1
ATOM 3349 C CA . THR B 2 212 ? -18.974 246.562 183.956 1.00 2.00 212 THR 2 CA 1
ATOM 3350 C C . THR B 2 212 ? -19.076 245.077 184.200 1.00 2.00 212 THR 2 C 1
ATOM 3351 O O . THR B 2 212 ? -18.054 244.429 184.329 1.00 4.27 212 THR 2 O 1
ATOM 3355 N N . MET B 2 213 ? -20.288 244.526 184.270 1.00 2.26 213 MET 2 N 1
ATOM 3356 C CA . MET B 2 213 ? -20.459 243.089 184.540 1.00 2.00 213 MET 2 CA 1
ATOM 3357 C C . MET B 2 213 ? -21.711 242.438 183.971 1.00 2.00 213 MET 2 C 1
ATOM 3358 O O . MET B 2 213 ? -22.796 242.962 184.154 1.00 2.00 213 MET 2 O 1
ATOM 3363 N N . SER B 2 214 ? -21.552 241.306 183.279 1.00 2.00 214 SER 2 N 1
ATOM 3364 C CA . SER B 2 214 ? -22.679 240.559 182.727 1.00 2.00 214 SER 2 CA 1
ATOM 3365 C C . SER B 2 214 ? -22.806 239.306 183.603 1.00 2.31 214 SER 2 C 1
ATOM 3366 O O . SER B 2 214 ? -21.793 238.708 183.955 1.00 4.69 214 SER 2 O 1
ATOM 3369 N N . VAL B 2 215 ? -24.017 238.954 184.021 1.00 2.00 215 VAL 2 N 1
ATOM 3370 C CA . VAL B 2 215 ? -24.237 237.795 184.877 1.00 2.00 215 VAL 2 CA 1
ATOM 3371 C C . VAL B 2 215 ? -25.280 236.914 184.241 1.00 2.00 215 VAL 2 C 1
ATOM 3372 O O . VAL B 2 215 ? -26.342 237.389 183.865 1.00 2.90 215 VAL 2 O 1
ATOM 3376 N N . ALA B 2 216 ? -25.016 235.627 184.124 1.00 2.00 216 ALA 2 N 1
ATOM 3377 C CA . ALA B 2 216 ? -26.014 234.755 183.528 1.00 2.00 216 ALA 2 CA 1
ATOM 3378 C C . ALA B 2 216 ? -26.133 233.555 184.408 1.00 2.00 216 ALA 2 C 1
ATOM 3379 O O . ALA B 2 216 ? -25.123 232.950 184.735 1.00 2.27 216 ALA 2 O 1
ATOM 3381 N N . PRO B 2 217 ? -27.338 233.280 184.929 1.00 2.00 217 PRO 2 N 1
ATOM 3382 C CA . PRO B 2 217 ? -27.571 232.124 185.793 1.00 2.00 217 PRO 2 CA 1
ATOM 3383 C C . PRO B 2 217 ? -27.360 230.912 184.897 1.00 2.01 217 PRO 2 C 1
ATOM 3384 O O . PRO B 2 217 ? -27.779 230.913 183.741 1.00 3.64 217 PRO 2 O 1
ATOM 3388 N N . ILE B 2 218 ? -26.770 229.857 185.432 1.00 2.13 218 ILE 2 N 1
ATOM 3389 C CA . ILE B 2 218 ? -26.469 228.674 184.643 1.00 2.00 218 ILE 2 CA 1
ATOM 3390 C C . ILE B 2 218 ? -26.922 227.371 185.298 1.00 2.00 218 ILE 2 C 1
ATOM 3391 O O . ILE B 2 218 ? -26.603 227.120 186.432 1.00 2.00 218 ILE 2 O 1
ATOM 3396 N N . ASP B 2 219 ? -27.622 226.522 184.559 1.00 3.82 219 ASP 2 N 1
ATOM 3397 C CA . ASP B 2 219 ? -28.124 225.257 185.091 1.00 3.46 219 ASP 2 CA 1
ATOM 3398 C C . ASP B 2 219 ? -28.959 225.499 186.328 1.00 3.00 219 ASP 2 C 1
ATOM 3399 O O . ASP B 2 219 ? -28.776 224.850 187.344 1.00 5.36 219 ASP 2 O 1
ATOM 3404 N N . ALA B 2 220 ? -29.858 226.465 186.246 1.00 2.27 220 ALA 2 N 1
ATOM 3405 C CA . ALA B 2 220 ? -30.724 226.795 187.362 1.00 2.00 220 ALA 2 CA 1
ATOM 3406 C C . ALA B 2 220 ? -31.834 225.750 187.546 1.00 2.00 220 ALA 2 C 1
ATOM 3407 O O . ALA B 2 220 ? -32.457 225.312 186.571 1.00 2.00 220 ALA 2 O 1
ATOM 3409 N N . MET B 2 221 ? -32.075 225.356 188.797 1.00 2.00 221 MET 2 N 1
ATOM 3410 C CA . MET B 2 221 ? -33.102 224.384 189.148 1.00 2.00 221 MET 2 CA 1
ATOM 3411 C C . MET B 2 221 ? -33.828 224.935 190.321 1.00 2.00 221 MET 2 C 1
ATOM 3412 O O . MET B 2 221 ? -33.235 225.263 191.349 1.00 3.26 221 MET 2 O 1
ATOM 3417 N N . VAL B 2 222 ? -35.137 224.905 190.200 1.00 2.35 222 VAL 2 N 1
ATOM 3418 C CA . VAL B 2 222 ? -36.003 225.497 191.167 1.00 2.09 222 VAL 2 CA 1
ATOM 3419 C C . VAL B 2 222 ? -36.971 224.492 191.865 1.00 3.85 222 VAL 2 C 1
ATOM 3420 O O . VAL B 2 222 ? -37.406 223.500 191.276 1.00 4.61 222 VAL 2 O 1
ATOM 3424 N N . ASN B 2 223 ? -37.312 224.782 193.120 1.00 5.67 223 ASN 2 N 1
ATOM 3425 C CA . ASN B 2 223 ? -38.120 223.911 193.984 1.00 6.00 223 ASN 2 CA 1
ATOM 3426 C C . ASN B 2 223 ? -39.269 224.543 194.682 1.00 7.58 223 ASN 2 C 1
ATOM 3427 O O . ASN B 2 223 ? -39.146 225.665 195.180 1.00 7.68 223 ASN 2 O 1
ATOM 3432 N N . GLY B 2 224 ? -40.219 223.683 195.036 1.00 7.56 224 GLY 2 N 1
ATOM 3433 C CA . GLY B 2 224 ? -41.366 224.121 195.811 1.00 4.61 224 GLY 2 CA 1
ATOM 3434 C C . GLY B 2 224 ? -41.959 225.511 195.626 1.00 2.95 224 GLY 2 C 1
ATOM 3435 O O . GLY B 2 224 ? -41.505 226.526 196.180 1.00 2.00 224 GLY 2 O 1
ATOM 3436 N N . PRO B 2 225 ? -43.031 225.557 194.845 1.00 2.00 225 PRO 2 N 1
ATOM 3437 C CA . PRO B 2 225 ? -43.749 226.778 194.542 1.00 2.00 225 PRO 2 CA 1
ATOM 3438 C C . PRO B 2 225 ? -44.386 227.356 195.791 1.00 2.00 225 PRO 2 C 1
ATOM 3439 O O . PRO B 2 225 ? -44.880 226.610 196.641 1.00 3.03 225 PRO 2 O 1
ATOM 3443 N N . LEU B 2 226 ? -44.327 228.682 195.898 1.00 2.00 226 LEU 2 N 1
ATOM 3444 C CA . LEU B 2 226 ? -44.879 229.447 197.013 1.00 2.00 226 LEU 2 CA 1
ATOM 3445 C C . LEU B 2 226 ? -46.290 229.904 196.660 1.00 3.08 226 LEU 2 C 1
ATOM 3446 O O . LEU B 2 226 ? -46.657 229.948 195.479 1.00 5.98 226 LEU 2 O 1
ATOM 3451 N N . PRO B 2 227 ? -47.076 230.321 197.666 1.00 3.08 227 PRO 2 N 1
ATOM 3452 C CA . PRO B 2 227 ? -48.454 230.775 197.498 1.00 4.24 227 PRO 2 CA 1
ATOM 3453 C C . PRO B 2 227 ? -48.613 231.948 196.580 1.00 7.83 227 PRO 2 C 1
ATOM 3454 O O . PRO B 2 227 ? -47.639 232.588 196.194 1.00 11.04 227 PRO 2 O 1
ATOM 3458 N N . ASN B 2 228 ? -49.866 232.264 196.288 1.00 12.29 228 ASN 2 N 1
ATOM 3459 C CA . ASN B 2 228 ? -50.205 233.403 195.459 1.00 17.32 228 ASN 2 CA 1
ATOM 3460 C C . ASN B 2 228 ? -50.053 234.629 196.350 1.00 24.53 228 ASN 2 C 1
ATOM 3461 O O . ASN B 2 228 ? -50.358 234.597 197.544 1.00 26.10 228 ASN 2 O 1
ATOM 3466 N N . PRO B 2 229 ? -49.537 235.717 195.793 1.00 32.33 229 PRO 2 N 1
ATOM 3467 C CA . PRO B 2 229 ? -49.343 236.930 196.572 1.00 38.9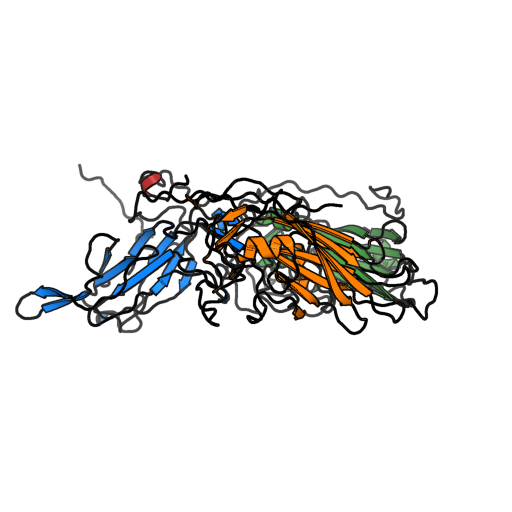2 229 PRO 2 CA 1
ATOM 3468 C C . PRO B 2 229 ? -50.532 237.847 196.868 1.00 45.01 229 PRO 2 C 1
ATOM 3469 O O . PRO B 2 229 ? -50.482 239.043 196.564 1.00 48.55 229 PRO 2 O 1
ATOM 3473 N N . GLU B 2 230 ? -51.582 237.314 197.485 1.00 52.25 230 GLU 2 N 1
ATOM 3474 C CA . GLU B 2 230 ? -52.741 238.148 197.848 1.00 59.87 230 GLU 2 CA 1
ATOM 3475 C C . GLU B 2 230 ? -52.666 238.736 199.271 1.00 61.07 230 GLU 2 C 1
ATOM 3476 O O . GLU B 2 230 ? -52.008 238.116 200.147 1.00 62.61 230 GLU 2 O 1
ATOM 3482 N N . ALA C 3 1 ? -3.947 181.200 233.107 1.00 2.00 1 ALA 3 N 1
ATOM 3483 C CA . ALA C 3 1 ? -4.641 181.926 232.037 1.00 2.00 1 ALA 3 CA 1
ATOM 3484 C C . ALA C 3 1 ? -4.483 183.440 232.059 1.00 2.70 1 ALA 3 C 1
ATOM 3485 O O . ALA C 3 1 ? -4.554 184.044 230.997 1.00 6.24 1 ALA 3 O 1
ATOM 3487 N N . PRO C 3 2 ? -4.363 184.099 233.241 1.00 2.00 2 PRO 3 N 1
ATOM 3488 C CA . PRO C 3 2 ? -4.192 185.557 233.102 1.00 2.00 2 PRO 3 CA 1
ATOM 3489 C C . PRO C 3 2 ? -2.791 185.838 232.565 1.00 2.00 2 PRO 3 C 1
ATOM 3490 O O . PRO C 3 2 ? -1.825 185.187 232.960 1.00 2.00 2 PRO 3 O 1
ATOM 3494 N N . ILE C 3 3 ? -2.717 186.726 231.585 1.00 2.00 3 ILE 3 N 1
ATOM 3495 C CA . ILE C 3 3 ? -1.479 187.074 230.894 1.00 2.00 3 ILE 3 CA 1
ATOM 3496 C C . ILE C 3 3 ? -0.502 187.938 231.693 1.00 2.00 3 ILE 3 C 1
ATOM 3497 O O . ILE C 3 3 ? -0.875 188.983 232.181 1.00 2.71 3 ILE 3 O 1
ATOM 3502 N N . ARG C 3 4 ? 0.754 187.510 231.808 1.00 2.55 4 ARG 3 N 1
ATOM 3503 C CA . ARG C 3 4 ? 1.756 188.248 232.563 1.00 2.00 4 ARG 3 CA 1
ATOM 3504 C C . ARG C 3 4 ? 2.110 189.494 231.796 1.00 2.42 4 ARG 3 C 1
ATOM 3505 O O . ARG C 3 4 ? 2.650 189.431 230.693 1.00 4.94 4 ARG 3 O 1
ATOM 3513 N N . VAL C 3 5 ? 1.862 190.628 232.424 1.00 2.00 5 VAL 3 N 1
ATOM 3514 C CA . VAL C 3 5 ? 2.055 191.909 231.800 1.00 2.00 5 VAL 3 CA 1
ATOM 3515 C C . VAL C 3 5 ? 2.919 192.832 232.691 1.00 2.00 5 VAL 3 C 1
ATOM 3516 O O . VAL C 3 5 ? 2.862 192.727 233.892 1.00 2.21 5 VAL 3 O 1
ATOM 3520 N N . VAL C 3 6 ? 3.800 193.650 232.119 1.00 2.00 6 VAL 3 N 1
ATOM 3521 C CA . VAL C 3 6 ? 4.646 194.560 232.910 1.00 2.00 6 VAL 3 CA 1
ATOM 3522 C C . VAL C 3 6 ? 4.361 196.013 232.513 1.00 2.00 6 VAL 3 C 1
ATOM 3523 O O . VAL C 3 6 ? 4.475 196.401 231.356 1.00 2.00 6 VAL 3 O 1
ATOM 3527 N N . SER C 3 7 ? 3.940 196.810 233.475 1.00 2.00 7 SER 3 N 1
ATOM 3528 C CA . SER C 3 7 ? 3.597 198.187 233.204 1.00 2.00 7 SER 3 CA 1
ATOM 3529 C C . SER C 3 7 ? 4.806 199.083 233.084 1.00 2.00 7 SER 3 C 1
ATOM 3530 O O . SER C 3 7 ? 5.581 199.274 234.008 1.00 2.63 7 SER 3 O 1
ATOM 3533 N N . VAL C 3 8 ? 4.946 199.634 231.901 1.00 2.75 8 VAL 3 N 1
ATOM 3534 C CA . VAL C 3 8 ? 6.016 200.523 231.532 1.00 2.00 8 VAL 3 CA 1
ATOM 3535 C C . VAL C 3 8 ? 6.017 201.761 232.462 1.00 2.00 8 VAL 3 C 1
ATOM 3536 O O . VAL C 3 8 ? 4.974 202.181 232.942 1.00 2.00 8 VAL 3 O 1
ATOM 3540 N N . PRO C 3 9 ? 7.186 202.368 232.732 1.00 2.00 9 PRO 3 N 1
ATOM 3541 C CA . PRO C 3 9 ? 7.099 203.513 233.630 1.00 2.00 9 PRO 3 CA 1
ATOM 3542 C C . PRO C 3 9 ? 6.342 204.722 233.165 1.00 2.00 9 PRO 3 C 1
ATOM 3543 O O . PRO C 3 9 ? 5.731 205.393 233.975 1.00 2.00 9 PRO 3 O 1
ATOM 3547 N N . GLU C 3 10 ? 6.341 204.979 231.862 1.00 2.00 10 GLU 3 N 1
ATOM 3548 C CA . GLU C 3 10 ? 5.635 206.124 231.285 1.00 2.00 10 GLU 3 CA 1
ATOM 3549 C C . GLU C 3 10 ? 4.145 205.856 231.252 1.00 2.33 10 GLU 3 C 1
ATOM 3550 O O . GLU C 3 10 ? 3.405 206.607 230.617 1.00 2.00 10 GLU 3 O 1
ATOM 3556 N N . SER C 3 11 ? 3.718 204.874 232.049 1.00 3.13 11 SER 3 N 1
ATOM 3557 C CA . SER C 3 11 ? 2.356 204.422 232.097 1.00 2.62 11 SER 3 CA 1
ATOM 3558 C C . SER C 3 11 ? 1.244 205.333 232.023 1.00 4.40 11 SER 3 C 1
ATOM 3559 O O . SER C 3 11 ? 0.805 205.582 230.932 1.00 13.36 11 SER 3 O 1
ATOM 3562 N N . ASP C 3 12 ? 0.752 205.873 233.118 1.00 2.63 12 ASP 3 N 1
ATOM 3563 C CA . ASP C 3 12 ? -0.474 206.642 232.924 1.00 2.00 12 ASP 3 CA 1
ATOM 3564 C C . ASP C 3 12 ? -0.443 208.043 232.292 1.00 2.83 12 ASP 3 C 1
ATOM 3565 O O . ASP C 3 12 ? -1.424 208.788 232.426 1.00 2.00 12 ASP 3 O 1
ATOM 3570 N N . SER C 3 13 ? 0.633 208.370 231.557 1.00 3.29 13 SER 3 N 1
ATOM 3571 C CA . SER C 3 13 ? 0.832 209.690 230.940 1.00 2.00 13 SER 3 CA 1
ATOM 3572 C C . SER C 3 13 ? -0.021 210.030 229.731 1.00 2.00 13 SER 3 C 1
ATOM 3573 O O . SER C 3 13 ? -0.629 209.163 229.135 1.00 2.00 13 SER 3 O 1
ATOM 3576 N N . PHE C 3 14 ? -0.028 211.304 229.360 1.00 2.00 14 PHE 3 N 1
ATOM 3577 C CA . PHE C 3 14 ? -0.814 211.769 228.250 1.00 2.00 14 PHE 3 CA 1
ATOM 3578 C C . PHE C 3 14 ? -0.244 211.660 226.810 1.00 4.61 14 PHE 3 C 1
ATOM 3579 O O . PHE C 3 14 ? -0.851 210.973 225.920 1.00 8.54 14 PHE 3 O 1
ATOM 3587 N N . MET C 3 15 ? 0.904 212.266 226.531 1.00 2.00 15 MET 3 N 1
ATOM 3588 C CA . MET C 3 15 ? 1.421 212.180 225.135 1.00 3.00 15 MET 3 CA 1
ATOM 3589 C C . MET C 3 15 ? 0.353 212.478 224.080 1.00 2.00 15 MET 3 C 1
ATOM 3590 O O . MET C 3 15 ? -0.315 211.584 223.568 1.00 2.00 15 MET 3 O 1
ATOM 3595 N N . SER C 3 16 ? 0.327 213.757 223.710 1.00 2.00 16 SER 3 N 1
ATOM 3596 C CA . SER C 3 16 ? -0.622 214.361 222.796 1.00 2.23 16 SER 3 CA 1
ATOM 3597 C C . SER C 3 16 ? -0.742 213.861 221.367 1.00 3.78 16 SER 3 C 1
ATOM 3598 O O . SER C 3 16 ? -1.837 213.833 220.814 1.00 5.88 16 SER 3 O 1
ATOM 3601 N N . SER C 3 17 ? 0.370 213.493 220.755 1.00 3.69 17 SER 3 N 1
ATOM 3602 C CA . SER C 3 17 ? 0.355 213.051 219.386 1.00 2.00 17 SER 3 CA 1
ATOM 3603 C C . SER C 3 17 ? 0.525 211.563 219.173 1.00 2.00 17 SER 3 C 1
ATOM 3604 O O . SER C 3 17 ? 1.041 211.166 218.145 1.00 3.61 17 SER 3 O 1
ATOM 3607 N N . VAL C 3 18 ? 0.087 210.728 220.109 1.00 2.04 18 VAL 3 N 1
ATOM 3608 C CA . VAL C 3 18 ? 0.218 209.270 219.940 1.00 2.34 18 VAL 3 CA 1
ATOM 3609 C C . VAL C 3 18 ? -0.344 208.821 218.614 1.00 3.18 18 VAL 3 C 1
ATOM 3610 O O . VAL C 3 18 ? -1.442 209.236 218.257 1.00 6.45 18 VAL 3 O 1
ATOM 3614 N N . PRO C 3 19 ? 0.326 207.887 217.917 1.00 2.00 19 PRO 3 N 1
ATOM 3615 C CA . PRO C 3 19 ? -0.208 207.429 216.628 1.00 2.37 19 PRO 3 CA 1
ATOM 3616 C C . PRO C 3 19 ? -1.323 206.387 216.820 1.00 2.48 19 PRO 3 C 1
ATOM 3617 O O . PRO C 3 19 ? -1.273 205.318 216.230 1.00 4.67 19 PRO 3 O 1
ATOM 3621 N N . ASP C 3 20 ? -2.364 206.713 217.572 1.00 2.00 20 ASP 3 N 1
ATOM 3622 C CA . ASP C 3 20 ? -3.412 205.753 217.810 1.00 2.00 20 ASP 3 CA 1
ATOM 3623 C C . ASP C 3 20 ? -4.679 206.439 218.247 1.00 2.79 20 ASP 3 C 1
ATOM 3624 O O . ASP C 3 20 ? -4.628 207.496 218.871 1.00 5.75 20 ASP 3 O 1
ATOM 3629 N N . ASN C 3 21 ? -5.811 205.785 218.015 1.00 2.02 21 ASN 3 N 1
ATOM 3630 C CA . ASN C 3 21 ? -7.100 206.357 218.350 1.00 2.00 21 ASN 3 CA 1
ATOM 3631 C C . ASN C 3 21 ? -7.702 205.990 219.699 1.00 2.35 21 ASN 3 C 1
ATOM 3632 O O . ASN C 3 21 ? -7.306 205.020 220.321 1.00 3.42 21 ASN 3 O 1
ATOM 3637 N N . SER C 3 22 ? -8.655 206.799 220.157 1.00 3.72 22 SER 3 N 1
ATOM 3638 C CA . SER C 3 22 ? -9.346 206.576 221.409 1.00 2.00 22 SER 3 CA 1
ATOM 3639 C C . SER C 3 22 ? -10.497 205.614 221.159 1.00 2.00 22 SER 3 C 1
ATOM 3640 O O . SER C 3 22 ? -10.819 205.258 220.033 1.00 2.00 22 SER 3 O 1
ATOM 3643 N N . THR C 3 23 ? -11.131 205.191 222.225 1.00 2.05 23 THR 3 N 1
ATOM 3644 C CA . THR C 3 23 ? -12.204 204.229 222.103 1.00 2.00 23 THR 3 CA 1
ATOM 3645 C C . THR C 3 23 ? -13.508 204.900 221.622 1.00 2.00 23 THR 3 C 1
ATOM 3646 O O . THR C 3 23 ? -13.830 205.973 222.074 1.00 2.00 23 THR 3 O 1
ATOM 3650 N N . PRO C 3 24 ? -14.206 204.335 220.618 1.00 2.00 24 PRO 3 N 1
ATOM 3651 C CA . PRO C 3 24 ? -15.451 204.922 220.096 1.00 2.00 24 PRO 3 CA 1
ATOM 3652 C C . PRO C 3 24 ? -16.677 204.630 220.919 1.00 2.22 24 PRO 3 C 1
ATOM 3653 O O . PRO C 3 24 ? -16.926 203.491 221.247 1.00 3.55 24 PRO 3 O 1
ATOM 3657 N N . LEU C 3 25 ? -17.496 205.642 221.170 1.00 2.00 25 LEU 3 N 1
ATOM 3658 C CA . LEU C 3 25 ? -18.682 205.464 221.983 1.00 2.00 25 LEU 3 CA 1
ATOM 3659 C C . LEU C 3 25 ? -19.987 205.720 221.248 1.00 2.00 25 LEU 3 C 1
ATOM 3660 O O . LEU C 3 25 ? -21.044 205.550 221.813 1.00 2.19 25 LEU 3 O 1
ATOM 3665 N N . TYR C 3 26 ? -19.939 206.128 219.990 1.00 2.53 26 TYR 3 N 1
ATOM 3666 C CA . TYR C 3 26 ? -21.181 206.391 219.260 1.00 2.61 26 TYR 3 CA 1
ATOM 3667 C C . TYR C 3 26 ? -21.018 205.833 217.859 1.00 3.02 26 TYR 3 C 1
ATOM 3668 O O . TYR C 3 26 ? -20.890 206.578 216.908 1.00 6.22 26 TYR 3 O 1
ATOM 3677 N N . PRO C 3 27 ? -21.074 204.504 217.717 1.00 2.49 27 PRO 3 N 1
ATOM 3678 C CA . PRO C 3 27 ? -20.919 203.784 216.470 1.00 2.01 27 PRO 3 CA 1
ATOM 3679 C C . PRO C 3 27 ? -21.975 203.958 215.432 1.00 3.07 27 PRO 3 C 1
ATOM 3680 O O . PRO C 3 27 ? -23.001 204.612 215.648 1.00 5.32 27 PRO 3 O 1
ATOM 3684 N N . LYS C 3 28 ? -21.672 203.310 214.309 1.00 3.85 28 LYS 3 N 1
ATOM 3685 C CA . LYS C 3 28 ? -22.488 203.187 213.126 1.00 3.97 28 LYS 3 CA 1
ATOM 3686 C C . LYS C 3 28 ? -23.152 204.405 212.494 1.00 4.45 28 LYS 3 C 1
ATOM 3687 O O . LYS C 3 28 ? -24.300 204.314 212.012 1.00 6.52 28 LYS 3 O 1
ATOM 3693 N N . VAL C 3 29 ? -22.447 205.532 212.436 1.00 3.49 29 VAL 3 N 1
ATOM 3694 C CA . VAL C 3 29 ? -23.045 206.715 211.814 1.00 3.69 29 VAL 3 CA 1
ATOM 3695 C C . VAL C 3 29 ? -22.589 206.848 210.356 1.00 3.61 29 VAL 3 C 1
ATOM 3696 O O . VAL C 3 29 ? -21.395 206.991 210.087 1.00 2.00 29 VAL 3 O 1
ATOM 3700 N N . VAL C 3 30 ? -23.513 206.667 209.410 1.00 4.39 30 VAL 3 N 1
ATOM 3701 C CA . VAL C 3 30 ? -23.149 206.834 208.008 1.00 2.31 30 VAL 3 CA 1
ATOM 3702 C C . VAL C 3 30 ? -23.418 208.295 207.710 1.00 2.34 30 VAL 3 C 1
ATOM 3703 O O . VAL C 3 30 ? -24.515 208.840 207.996 1.00 2.00 30 VAL 3 O 1
ATOM 3707 N N . VAL C 3 31 ? -22.361 208.918 207.209 1.00 2.03 31 VAL 3 N 1
ATOM 3708 C CA . VAL C 3 31 ? -22.294 210.319 206.870 1.00 2.00 31 VAL 3 CA 1
ATOM 3709 C C . VAL C 3 31 ? -22.799 210.612 205.436 1.00 2.75 31 VAL 3 C 1
ATOM 3710 O O . VAL C 3 31 ? -22.579 209.809 204.518 1.00 3.54 31 VAL 3 O 1
ATOM 3714 N N . PRO C 3 32 ? -23.552 211.727 205.240 1.00 2.35 32 PRO 3 N 1
ATOM 3715 C CA . PRO C 3 32 ? -24.059 212.036 203.901 1.00 2.90 32 PRO 3 CA 1
ATOM 3716 C C . PRO C 3 32 ? -22.974 212.311 202.886 1.00 3.04 32 PRO 3 C 1
ATOM 3717 O O . PRO C 3 32 ? -21.886 212.766 203.230 1.00 4.64 32 PRO 3 O 1
ATOM 3721 N N . PRO C 3 33 ? -23.236 211.958 201.616 1.00 4.49 33 PRO 3 N 1
ATOM 3722 C CA . PRO C 3 33 ? -22.273 212.167 200.532 1.00 5.41 33 PRO 3 CA 1
ATOM 3723 C C . PRO C 3 33 ? -21.928 213.621 200.400 1.00 6.74 33 PRO 3 C 1
ATOM 3724 O O . PRO C 3 33 ? -22.809 214.504 200.282 1.00 10.71 33 PRO 3 O 1
ATOM 3728 N N . ARG C 3 34 ? -20.637 213.884 200.434 1.00 6.77 34 ARG 3 N 1
ATOM 3729 C CA . ARG C 3 34 ? -20.235 215.244 200.316 1.00 6.53 34 ARG 3 CA 1
ATOM 3730 C C . ARG C 3 34 ? -19.592 215.488 198.982 1.00 8.58 34 ARG 3 C 1
ATOM 3731 O O . ARG C 3 34 ? -18.439 215.140 198.766 1.00 7.72 34 ARG 3 O 1
ATOM 3739 N N . GLN C 3 35 ? -20.442 215.890 198.030 1.00 12.45 35 GLN 3 N 1
ATOM 3740 C CA . GLN C 3 35 ? -19.990 216.218 196.696 1.00 14.41 35 GLN 3 CA 1
ATOM 3741 C C . GLN C 3 35 ? -19.078 217.428 196.836 1.00 13.43 35 GLN 3 C 1
ATOM 3742 O O . GLN C 3 35 ? -17.905 217.239 197.065 1.00 19.30 35 GLN 3 O 1
ATOM 3748 N N . VAL C 3 36 ? -19.576 218.654 196.790 1.00 8.43 36 VAL 3 N 1
ATOM 3749 C CA . VAL C 3 36 ? -18.685 219.835 196.960 1.00 5.02 36 VAL 3 CA 1
ATOM 3750 C C . VAL C 3 36 ? -17.272 219.922 196.299 1.00 2.94 36 VAL 3 C 1
ATOM 3751 O O . VAL C 3 36 ? -16.318 219.264 196.687 1.00 2.60 36 VAL 3 O 1
ATOM 3755 N N . PRO C 3 37 ? -17.114 220.870 195.368 1.00 2.00 37 PRO 3 N 1
ATOM 3756 C CA . PRO C 3 37 ? -15.892 221.132 194.620 1.00 2.00 37 PRO 3 CA 1
ATOM 3757 C C . PRO C 3 37 ? -14.731 221.710 195.424 1.00 2.00 37 PRO 3 C 1
ATOM 3758 O O . PRO C 3 37 ? -14.904 222.224 196.507 1.00 2.00 37 PRO 3 O 1
ATOM 3762 N N . GLY C 3 38 ? -13.529 221.579 194.887 1.00 2.53 38 GLY 3 N 1
ATOM 3763 C CA . GLY C 3 38 ? -12.380 222.195 195.510 1.00 2.00 38 GLY 3 CA 1
ATOM 3764 C C . GLY C 3 38 ? -11.766 221.653 196.753 1.00 2.00 38 GLY 3 C 1
ATOM 3765 O O . GLY C 3 38 ? -11.238 222.407 197.535 1.00 2.00 38 GLY 3 O 1
ATOM 3766 N N . ARG C 3 39 ? -11.824 220.354 196.940 1.00 2.00 39 ARG 3 N 1
ATOM 3767 C CA . ARG C 3 39 ? -11.193 219.743 198.089 1.00 2.00 39 ARG 3 CA 1
ATOM 3768 C C . ARG C 3 39 ? -9.697 219.780 197.865 1.00 2.00 39 ARG 3 C 1
ATOM 3769 O O . ARG C 3 39 ? -9.250 219.662 196.731 1.00 3.67 39 ARG 3 O 1
ATOM 3777 N N . PHE C 3 40 ? -8.927 220.028 198.917 1.00 2.21 40 PHE 3 N 1
ATOM 3778 C CA . PHE C 3 40 ? -7.477 219.997 198.811 1.00 2.00 40 PHE 3 CA 1
ATOM 3779 C C . PHE C 3 40 ? -6.932 219.061 199.882 1.00 2.00 40 PHE 3 C 1
ATOM 3780 O O . PHE C 3 40 ? -7.516 218.907 200.952 1.00 2.00 40 PHE 3 O 1
ATOM 3788 N N . THR C 3 41 ? -5.890 218.325 199.551 1.00 2.00 41 THR 3 N 1
ATOM 3789 C CA . THR C 3 41 ? -5.364 217.382 200.512 1.00 2.00 41 THR 3 CA 1
ATOM 3790 C C . THR C 3 41 ? -4.016 217.728 201.094 1.00 2.00 41 THR 3 C 1
ATOM 3791 O O . THR C 3 41 ? -3.646 217.204 202.132 1.00 3.50 41 THR 3 O 1
ATOM 3795 N N . ASN C 3 42 ? -3.298 218.641 200.470 1.00 2.00 42 ASN 3 N 1
ATOM 3796 C CA . ASN C 3 42 ? -1.989 218.986 200.960 1.00 2.00 42 ASN 3 CA 1
ATOM 3797 C C . ASN C 3 42 ? -1.767 220.473 200.778 1.00 2.00 42 ASN 3 C 1
ATOM 3798 O O . ASN C 3 42 ? -1.946 221.001 199.696 1.00 2.00 42 ASN 3 O 1
ATOM 3803 N N . PHE C 3 43 ? -1.382 221.160 201.832 1.00 2.00 43 PHE 3 N 1
ATOM 3804 C CA . PHE C 3 43 ? -1.155 222.580 201.722 1.00 2.00 43 PHE 3 CA 1
ATOM 3805 C C . PHE C 3 43 ? -0.077 223.000 200.728 1.00 2.00 43 PHE 3 C 1
ATOM 3806 O O . PHE C 3 43 ? -0.122 224.089 200.179 1.00 2.00 43 PHE 3 O 1
ATOM 3814 N N . ILE C 3 44 ? 0.891 222.134 200.476 1.00 2.00 44 ILE 3 N 1
ATOM 3815 C CA . ILE C 3 44 ? 1.964 222.489 199.562 1.00 2.00 44 ILE 3 CA 1
ATOM 3816 C C . ILE C 3 44 ? 1.470 222.671 198.133 1.00 3.12 44 ILE 3 C 1
ATOM 3817 O O . ILE C 3 44 ? 2.042 223.447 197.372 1.00 3.41 44 ILE 3 O 1
ATOM 3822 N N . ASP C 3 45 ? 0.406 221.961 197.775 1.00 3.06 45 ASP 3 N 1
ATOM 3823 C CA . ASP C 3 45 ? -0.178 222.062 196.444 1.00 3.20 45 ASP 3 CA 1
ATOM 3824 C C . ASP C 3 45 ? -0.845 223.415 196.253 1.00 2.42 45 ASP 3 C 1
ATOM 3825 O O . ASP C 3 45 ? -0.694 224.050 195.224 1.00 2.00 45 ASP 3 O 1
ATOM 3830 N N . VAL C 3 46 ? -1.579 223.886 197.245 1.00 2.00 46 VAL 3 N 1
ATOM 3831 C CA . VAL C 3 46 ? -2.190 225.176 197.056 1.00 2.00 46 VAL 3 CA 1
ATOM 3832 C C . VAL C 3 46 ? -1.134 226.257 197.113 1.00 2.00 46 VAL 3 C 1
ATOM 3833 O O . VAL C 3 46 ? -1.313 227.301 196.528 1.00 2.00 46 VAL 3 O 1
ATOM 3837 N N . ALA C 3 47 ? 0.000 225.983 197.745 1.00 2.00 47 ALA 3 N 1
ATOM 3838 C CA . ALA C 3 47 ? 1.065 226.981 197.825 1.00 2.00 47 ALA 3 CA 1
ATOM 3839 C C . ALA C 3 47 ? 1.788 227.112 196.498 1.00 2.00 47 ALA 3 C 1
ATOM 3840 O O . ALA C 3 47 ? 2.238 228.192 196.146 1.00 2.00 47 ALA 3 O 1
ATOM 3842 N N . LYS C 3 48 ? 1.880 225.995 195.775 1.00 3.18 48 LYS 3 N 1
ATOM 3843 C CA . LYS C 3 48 ? 2.528 225.908 194.462 1.00 2.54 48 LYS 3 CA 1
ATOM 3844 C C . LYS C 3 48 ? 1.629 226.346 193.324 1.00 3.39 48 LYS 3 C 1
ATOM 3845 O O . LYS C 3 48 ? 2.116 226.924 192.368 1.00 7.64 48 LYS 3 O 1
ATOM 3851 N N . GLN C 3 49 ? 0.330 226.071 193.402 1.00 4.75 49 GLN 3 N 1
ATOM 3852 C CA . GLN C 3 49 ? -0.598 226.431 192.324 1.00 6.30 49 GLN 3 CA 1
ATOM 3853 C C . GLN C 3 49 ? -1.246 227.777 192.456 1.00 6.68 49 GLN 3 C 1
ATOM 3854 O O . GLN C 3 49 ? -2.057 228.160 191.620 1.00 8.23 49 GLN 3 O 1
ATOM 3860 N N . THR C 3 50 ? -0.748 228.563 193.388 1.00 7.32 50 THR 3 N 1
ATOM 3861 C CA . THR C 3 50 ? -1.342 229.830 193.732 1.00 6.00 50 THR 3 CA 1
ATOM 3862 C C . THR C 3 50 ? -0.267 230.881 193.969 1.00 6.24 50 THR 3 C 1
ATOM 3863 O O . THR C 3 50 ? 0.836 230.529 194.397 1.00 7.68 50 THR 3 O 1
ATOM 3867 N N . TYR C 3 51 ? -0.593 232.155 193.718 1.00 4.17 51 TYR 3 N 1
ATOM 3868 C CA . TYR C 3 51 ? 0.341 233.233 193.992 1.00 2.64 51 TYR 3 CA 1
ATOM 3869 C C . TYR C 3 51 ? -0.275 234.307 194.912 1.00 2.00 51 TYR 3 C 1
ATOM 3870 O O . TYR C 3 51 ? -1.478 234.452 194.988 1.00 2.00 51 TYR 3 O 1
ATOM 3879 N N . SER C 3 52 ? 0.555 234.991 195.683 1.00 2.48 52 SER 3 N 1
ATOM 3880 C CA . SER C 3 52 ? 0.115 236.047 196.588 1.00 2.00 52 SER 3 CA 1
ATOM 3881 C C . SER C 3 52 ? 0.968 237.228 196.210 1.00 2.00 52 SER 3 C 1
ATOM 3882 O O . SER C 3 52 ? 2.042 237.046 195.647 1.00 2.00 52 SER 3 O 1
ATOM 3885 N N . PHE C 3 53 ? 0.568 238.422 196.624 1.00 2.00 53 PHE 3 N 1
ATOM 3886 C CA . PHE C 3 53 ? 1.369 239.590 196.348 1.00 2.00 53 PHE 3 CA 1
ATOM 3887 C C . PHE C 3 53 ? 2.209 239.931 197.550 1.00 2.00 53 PHE 3 C 1
ATOM 3888 O O . PHE C 3 53 ? 1.817 239.680 198.691 1.00 2.00 53 PHE 3 O 1
ATOM 3896 N N . CYS C 3 54 ? 3.420 240.394 197.281 1.00 2.00 54 CYS 3 N 1
ATOM 3897 C CA . CYS C 3 54 ? 4.345 240.771 198.324 1.00 2.00 54 CYS 3 CA 1
ATOM 3898 C C . CYS C 3 54 ? 3.903 242.056 198.986 1.00 2.00 54 CYS 3 C 1
ATOM 3899 O O . CYS C 3 54 ? 2.914 242.677 198.592 1.00 2.00 54 CYS 3 O 1
ATOM 3902 N N . SER C 3 55 ? 4.627 242.440 200.023 1.00 2.00 55 SER 3 N 1
ATOM 3903 C CA . SER C 3 55 ? 4.298 243.632 200.766 1.00 2.00 55 SER 3 CA 1
ATOM 3904 C C . SER C 3 55 ? 5.502 244.538 200.688 1.00 2.28 55 SER 3 C 1
ATOM 3905 O O . SER C 3 55 ? 6.372 244.465 201.539 1.00 5.09 55 SER 3 O 1
ATOM 3908 N N . ILE C 3 56 ? 5.602 245.328 199.624 1.00 2.50 56 ILE 3 N 1
ATOM 3909 C CA . ILE C 3 56 ? 6.728 246.245 199.462 1.00 3.42 56 ILE 3 CA 1
ATOM 3910 C C . ILE C 3 56 ? 6.237 247.568 200.054 1.00 6.32 56 ILE 3 C 1
ATOM 3911 O O . ILE C 3 56 ? 5.391 248.245 199.466 1.00 7.63 56 ILE 3 O 1
ATOM 3916 N N . SER C 3 57 ? 6.759 247.928 201.220 1.00 8.78 57 SER 3 N 1
ATOM 3917 C CA . SER C 3 57 ? 6.355 249.150 201.913 1.00 9.48 57 SER 3 CA 1
ATOM 3918 C C . SER C 3 57 ? 4.868 249.237 202.150 1.00 9.75 57 SER 3 C 1
ATOM 3919 O O . SER C 3 57 ? 4.317 250.326 202.206 1.00 12.48 57 SER 3 O 1
ATOM 3922 N N . GLY C 3 58 ? 4.221 248.092 202.320 1.00 9.56 58 GLY 3 N 1
ATOM 3923 C CA . GLY C 3 58 ? 2.791 248.084 202.551 1.00 9.92 58 GLY 3 CA 1
ATOM 3924 C C . GLY C 3 58 ? 1.919 248.025 201.301 1.00 10.39 58 GLY 3 C 1
ATOM 3925 O O . GLY C 3 58 ? 0.687 247.966 201.423 1.00 14.47 58 GLY 3 O 1
ATOM 3926 N N . LYS C 3 59 ? 2.520 248.107 200.113 1.00 7.76 59 LYS 3 N 1
ATOM 3927 C CA . LYS C 3 59 ? 1.759 248.039 198.872 1.00 6.22 59 LYS 3 CA 1
ATOM 3928 C C . LYS C 3 59 ? 2.191 246.763 198.157 1.00 4.34 59 LYS 3 C 1
ATOM 3929 O O . LYS C 3 59 ? 3.262 246.250 198.442 1.00 5.06 59 LYS 3 O 1
ATOM 3935 N N . PRO C 3 60 ? 1.362 246.207 197.255 1.00 2.00 60 PRO 3 N 1
ATOM 3936 C CA . PRO C 3 60 ? 1.797 244.985 196.580 1.00 2.00 60 PRO 3 CA 1
ATOM 3937 C C . PRO C 3 60 ? 2.676 245.213 195.343 1.00 2.00 60 PRO 3 C 1
ATOM 3938 O O . PRO C 3 60 ? 2.703 244.378 194.458 1.00 2.00 60 PRO 3 O 1
ATOM 3942 N N . TYR C 3 61 ? 3.484 246.264 195.324 1.00 2.00 61 TYR 3 N 1
ATOM 3943 C CA . TYR C 3 61 ? 4.271 246.563 194.135 1.00 2.00 61 TYR 3 CA 1
ATOM 3944 C C . TYR C 3 61 ? 5.361 247.592 194.385 1.00 2.45 61 TYR 3 C 1
ATOM 3945 O O . TYR C 3 61 ? 5.294 248.332 195.370 1.00 2.72 61 TYR 3 O 1
ATOM 3954 N N . PHE C 3 62 ? 6.326 247.681 193.470 1.00 2.00 62 PHE 3 N 1
ATOM 3955 C CA . PHE C 3 62 ? 7.349 248.719 193.556 1.00 2.00 62 PHE 3 CA 1
ATOM 3956 C C . PHE C 3 62 ? 7.127 249.671 192.347 1.00 2.02 62 PHE 3 C 1
ATOM 3957 O O . PHE C 3 62 ? 6.365 249.341 191.436 1.00 2.00 62 PHE 3 O 1
ATOM 3965 N N . GLU C 3 63 ? 7.686 250.879 192.365 1.00 3.34 63 GLU 3 N 1
ATOM 3966 C CA . GLU C 3 63 ? 7.471 251.804 191.244 1.00 4.13 63 GLU 3 CA 1
ATOM 3967 C C . GLU C 3 63 ? 8.738 252.155 190.497 1.00 3.77 63 GLU 3 C 1
ATOM 3968 O O . GLU C 3 63 ? 9.820 252.116 191.084 1.00 5.37 63 GLU 3 O 1
ATOM 3974 N N . VAL C 3 64 ? 8.609 252.456 189.205 1.00 2.52 64 VAL 3 N 1
ATOM 3975 C CA . VAL C 3 64 ? 9.735 252.936 188.406 1.00 2.42 64 VAL 3 CA 1
ATOM 3976 C C . VAL C 3 64 ? 9.198 254.305 188.048 1.00 4.55 64 VAL 3 C 1
ATOM 3977 O O . VAL C 3 64 ? 7.983 254.471 187.892 1.00 4.60 64 VAL 3 O 1
ATOM 3981 N N . THR C 3 65 ? 10.073 255.289 187.928 1.00 5.98 65 THR 3 N 1
ATOM 3982 C CA . THR C 3 65 ? 9.636 256.616 187.525 1.00 5.81 65 THR 3 CA 1
ATOM 3983 C C . THR C 3 65 ? 10.575 257.019 186.401 1.00 5.85 65 THR 3 C 1
ATOM 3984 O O . THR C 3 65 ? 11.466 256.244 186.024 1.00 5.77 65 THR 3 O 1
ATOM 3988 N N . ASN C 3 66 ? 10.364 258.194 185.835 1.00 5.37 66 ASN 3 N 1
ATOM 3989 C CA . ASN C 3 66 ? 11.208 258.656 184.753 1.00 5.61 66 ASN 3 CA 1
ATOM 3990 C C . ASN C 3 66 ? 12.574 259.118 185.259 1.00 7.28 66 ASN 3 C 1
ATOM 3991 O O . ASN C 3 66 ? 13.394 259.581 184.481 1.00 8.40 66 ASN 3 O 1
ATOM 3996 N N . THR C 3 67 ? 12.853 258.881 186.538 1.00 9.48 67 THR 3 N 1
ATOM 3997 C CA . THR C 3 67 ? 14.110 259.277 187.175 1.00 12.91 67 THR 3 CA 1
ATOM 3998 C C . THR C 3 67 ? 14.609 258.093 187.992 1.00 14.48 67 THR 3 C 1
ATOM 3999 O O . THR C 3 67 ? 14.356 258.074 189.196 1.00 21.31 67 THR 3 O 1
ATOM 4003 N N . SER C 3 68 ? 15.375 257.155 187.448 1.00 13.06 68 SER 3 N 1
ATOM 4004 C CA . SER C 3 68 ? 15.703 256.049 188.319 1.00 11.85 68 SER 3 CA 1
ATOM 4005 C C . SER C 3 68 ? 17.135 255.507 188.425 1.00 15.85 68 SER 3 C 1
ATOM 4006 O O . SER C 3 68 ? 17.823 255.649 189.453 1.00 16.26 68 SER 3 O 1
ATOM 4009 N N . GLY C 3 69 ? 17.575 254.811 187.396 1.00 20.60 69 GLY 3 N 1
ATOM 4010 C CA . GLY C 3 69 ? 18.910 254.245 187.452 1.00 24.15 69 GLY 3 CA 1
ATOM 4011 C C . GLY C 3 69 ? 19.349 253.392 188.654 1.00 23.75 69 GLY 3 C 1
ATOM 4012 O O . GLY C 3 69 ? 18.591 252.623 189.269 1.00 25.13 69 GLY 3 O 1
ATOM 4013 N N . ASP C 3 70 ? 20.647 253.520 188.894 1.00 23.35 70 ASP 3 N 1
ATOM 4014 C CA . ASP C 3 70 ? 21.442 252.828 189.877 1.00 20.99 70 ASP 3 CA 1
ATOM 4015 C C . ASP C 3 70 ? 20.964 251.989 191.007 1.00 18.03 70 ASP 3 C 1
ATOM 4016 O O . ASP C 3 70 ? 21.311 250.827 191.082 1.00 16.85 70 ASP 3 O 1
ATOM 4021 N N . GLU C 3 71 ? 20.382 252.661 191.981 1.00 16.15 71 GLU 3 N 1
ATOM 4022 C CA . GLU C 3 71 ? 19.878 252.087 193.210 1.00 14.06 71 GLU 3 CA 1
ATOM 4023 C C . GLU C 3 71 ? 18.846 250.994 193.009 1.00 8.39 71 GLU 3 C 1
ATOM 4024 O O . GLU C 3 71 ? 18.198 250.931 191.967 1.00 6.38 71 GLU 3 O 1
ATOM 4030 N N . PRO C 3 72 ? 18.774 250.038 193.952 1.00 4.52 72 PRO 3 N 1
ATOM 4031 C CA . PRO C 3 72 ? 17.789 248.964 193.833 1.00 3.55 72 PRO 3 CA 1
ATOM 4032 C C . PRO C 3 72 ? 16.378 249.454 194.144 1.00 2.00 72 PRO 3 C 1
ATOM 4033 O O . PRO C 3 72 ? 16.184 250.224 195.081 1.00 3.47 72 PRO 3 O 1
ATOM 4037 N N . LEU C 3 73 ? 15.414 249.052 193.319 1.00 2.00 73 LEU 3 N 1
ATOM 4038 C CA . LEU C 3 73 ? 14.005 249.438 193.479 1.00 2.61 73 LEU 3 CA 1
ATOM 4039 C C . LEU C 3 73 ? 13.283 248.549 194.492 1.00 2.83 73 LEU 3 C 1
ATOM 4040 O O . LEU C 3 73 ? 12.346 248.983 195.182 1.00 3.30 73 LEU 3 O 1
ATOM 4045 N N . PHE C 3 74 ? 13.740 247.300 194.557 1.00 2.84 74 PHE 3 N 1
ATOM 4046 C CA . PHE C 3 74 ? 13.189 246.268 195.413 1.00 2.00 74 PHE 3 CA 1
ATOM 4047 C C . PHE C 3 74 ? 14.358 245.466 195.932 1.00 2.00 74 PHE 3 C 1
ATOM 4048 O O . PHE C 3 74 ? 15.280 245.165 195.196 1.00 2.00 74 PHE 3 O 1
ATOM 4056 N N . GLN C 3 75 ? 14.352 245.186 197.224 1.00 2.30 75 GLN 3 N 1
ATOM 4057 C CA . GLN C 3 75 ? 15.393 244.373 197.823 1.00 2.00 75 GLN 3 CA 1
ATOM 4058 C C . GLN C 3 75 ? 14.776 243.626 198.986 1.00 2.00 75 GLN 3 C 1
ATOM 4059 O O . GLN C 3 75 ? 14.031 244.226 199.744 1.00 3.00 75 GLN 3 O 1
ATOM 4065 N N . MET C 3 76 ? 15.000 242.319 199.075 1.00 2.00 76 MET 3 N 1
ATOM 4066 C CA . MET C 3 76 ? 14.460 241.523 200.175 1.00 2.00 76 MET 3 CA 1
ATOM 4067 C C . MET C 3 76 ? 15.430 240.398 200.504 1.00 2.71 76 MET 3 C 1
ATOM 4068 O O . MET C 3 76 ? 16.047 239.845 199.592 1.00 2.00 76 MET 3 O 1
ATOM 4073 N N . ASP C 3 77 ? 15.685 240.118 201.782 1.00 3.35 77 ASP 3 N 1
ATOM 4074 C CA . ASP C 3 77 ? 16.596 239.018 201.977 1.00 3.93 77 ASP 3 CA 1
ATOM 4075 C C . ASP C 3 77 ? 15.881 237.702 201.876 1.00 2.68 77 ASP 3 C 1
ATOM 4076 O O . ASP C 3 77 ? 14.706 237.615 202.191 1.00 2.00 77 ASP 3 O 1
ATOM 4081 N N . VAL C 3 78 ? 16.546 236.736 201.256 1.00 2.00 78 VAL 3 N 1
ATOM 4082 C CA . VAL C 3 78 ? 15.961 235.428 201.051 1.00 2.00 78 VAL 3 CA 1
ATOM 4083 C C . VAL C 3 78 ? 15.814 234.657 202.356 1.00 2.00 78 VAL 3 C 1
ATOM 4084 O O . VAL C 3 78 ? 16.737 234.003 202.824 1.00 2.00 78 VAL 3 O 1
ATOM 4088 N N . SER C 3 79 ? 14.649 234.801 202.964 1.00 2.00 79 SER 3 N 1
ATOM 4089 C CA . SER C 3 79 ? 14.303 234.131 204.206 1.00 2.00 79 SER 3 CA 1
ATOM 4090 C C . SER C 3 79 ? 12.812 234.243 204.260 1.00 2.00 79 SER 3 C 1
ATOM 4091 O O . SER C 3 79 ? 12.274 235.278 203.907 1.00 3.19 79 SER 3 O 1
ATOM 4094 N N . LEU C 3 80 ? 12.132 233.206 204.714 1.00 2.00 80 LEU 3 N 1
ATOM 4095 C CA . LEU C 3 80 ? 10.698 233.287 204.777 1.00 2.00 80 LEU 3 CA 1
ATOM 4096 C C . LEU C 3 80 ? 10.278 234.318 205.821 1.00 2.00 80 LEU 3 C 1
ATOM 4097 O O . LEU C 3 80 ? 9.142 234.755 205.837 1.00 5.54 80 LEU 3 O 1
ATOM 4102 N N . SER C 3 81 ? 11.199 234.730 206.679 1.00 2.00 81 SER 3 N 1
ATOM 4103 C CA . SER C 3 81 ? 10.887 235.737 207.680 1.00 2.40 81 SER 3 CA 1
ATOM 4104 C C . SER C 3 81 ? 11.040 237.148 207.145 1.00 2.72 81 SER 3 C 1
ATOM 4105 O O . SER C 3 81 ? 10.940 238.097 207.915 1.00 3.01 81 SER 3 O 1
ATOM 4108 N N . ALA C 3 82 ? 11.379 237.286 205.862 1.00 3.44 82 ALA 3 N 1
ATOM 4109 C CA . ALA C 3 82 ? 11.583 238.594 205.244 1.00 2.00 82 ALA 3 CA 1
ATOM 4110 C C . ALA C 3 82 ? 10.325 239.417 205.355 1.00 2.83 82 ALA 3 C 1
ATOM 4111 O O . ALA C 3 82 ? 9.221 238.870 205.462 1.00 6.44 82 ALA 3 O 1
ATOM 4113 N N . ALA C 3 83 ? 10.484 240.733 205.338 1.00 2.00 83 ALA 3 N 1
ATOM 4114 C CA . ALA C 3 83 ? 9.346 241.623 205.456 1.00 2.00 83 ALA 3 CA 1
ATOM 4115 C C . ALA C 3 83 ? 8.464 241.613 204.239 1.00 2.00 83 ALA 3 C 1
ATOM 4116 O O . ALA C 3 83 ? 7.256 241.469 204.362 1.00 2.00 83 ALA 3 O 1
ATOM 4118 N N . GLU C 3 84 ? 9.057 241.722 203.057 1.00 2.00 84 GLU 3 N 1
ATOM 4119 C CA . GLU C 3 84 ? 8.247 241.779 201.855 1.00 2.00 84 GLU 3 CA 1
ATOM 4120 C C . GLU C 3 84 ? 7.509 240.519 201.537 1.00 2.00 84 GLU 3 C 1
ATOM 4121 O O . GLU C 3 84 ? 6.653 240.528 200.674 1.00 2.26 84 GLU 3 O 1
ATOM 4127 N N . LEU C 3 85 ? 7.797 239.444 202.263 1.00 2.00 85 LEU 3 N 1
ATOM 4128 C CA . LEU C 3 85 ? 7.085 238.184 202.065 1.00 2.00 85 LEU 3 CA 1
ATOM 4129 C C . LEU C 3 85 ? 5.971 238.108 203.088 1.00 2.56 85 LEU 3 C 1
ATOM 4130 O O . LEU C 3 85 ? 5.205 237.159 203.075 1.00 3.76 85 LEU 3 O 1
ATOM 4135 N N . HIS C 3 86 ? 5.808 239.160 203.885 1.00 2.67 86 HIS 3 N 1
ATOM 4136 C CA . HIS C 3 86 ? 4.819 239.177 204.947 1.00 2.96 86 HIS 3 CA 1
ATOM 4137 C C . HIS C 3 86 ? 3.386 238.751 204.695 1.00 4.49 86 HIS 3 C 1
ATOM 4138 O O . HIS C 3 86 ? 2.899 237.761 205.294 1.00 8.48 86 HIS 3 O 1
ATOM 4145 N N . GLY C 3 87 ? 2.646 239.477 203.887 1.00 2.78 87 GLY 3 N 1
ATOM 4146 C CA . GLY C 3 87 ? 1.275 239.008 203.763 1.00 2.49 87 GLY 3 CA 1
ATOM 4147 C C . GLY C 3 87 ? 1.027 237.781 202.904 1.00 2.00 87 GLY 3 C 1
ATOM 4148 O O . GLY C 3 87 ? -0.098 237.350 202.814 1.00 2.00 87 GLY 3 O 1
ATOM 4149 N N . THR C 3 88 ? 2.063 237.166 202.350 1.00 2.00 88 THR 3 N 1
ATOM 4150 C CA . THR C 3 88 ? 1.882 236.065 201.419 1.00 2.00 88 THR 3 CA 1
ATOM 4151 C C . THR C 3 88 ? 1.378 234.720 201.949 1.00 2.41 88 THR 3 C 1
ATOM 4152 O O . THR C 3 88 ? 1.456 234.426 203.139 1.00 3.38 88 THR 3 O 1
ATOM 4156 N N . TYR C 3 89 ? 0.828 233.906 201.058 1.00 2.00 89 TYR 3 N 1
ATOM 4157 C CA . TYR C 3 89 ? 0.330 232.595 201.447 1.00 2.00 89 TYR 3 CA 1
ATOM 4158 C C . TYR C 3 89 ? 1.527 231.726 201.853 1.00 2.00 89 TYR 3 C 1
ATOM 4159 O O . TYR C 3 89 ? 1.541 231.136 202.927 1.00 2.00 89 TYR 3 O 1
ATOM 4168 N N . VAL C 3 90 ? 2.550 231.668 201.004 1.00 2.14 90 VAL 3 N 1
ATOM 4169 C CA . VAL C 3 90 ? 3.711 230.839 201.288 1.00 2.00 90 VAL 3 CA 1
ATOM 4170 C C . VAL C 3 90 ? 4.383 231.204 202.630 1.00 2.00 90 VAL 3 C 1
ATOM 4171 O O . VAL C 3 90 ? 4.619 230.332 203.460 1.00 2.00 90 VAL 3 O 1
ATOM 4175 N N . ALA C 3 91 ? 4.571 232.490 202.901 1.00 2.00 91 ALA 3 N 1
ATOM 4176 C CA . ALA C 3 91 ? 5.188 232.887 204.154 1.00 2.00 91 ALA 3 CA 1
ATOM 4177 C C . ALA C 3 91 ? 4.311 232.461 205.304 1.00 2.00 91 ALA 3 C 1
ATOM 4178 O O . ALA C 3 91 ? 4.779 231.789 206.202 1.00 3.27 91 ALA 3 O 1
ATOM 4180 N N . SER C 3 92 ? 3.025 232.795 205.249 1.00 2.21 92 SER 3 N 1
ATOM 4181 C CA . SER C 3 92 ? 2.067 232.452 206.308 1.00 2.00 92 SER 3 CA 1
ATOM 4182 C C . SER C 3 92 ? 1.875 230.974 206.570 1.00 2.00 92 SER 3 C 1
ATOM 4183 O O . SER C 3 92 ? 1.714 230.587 207.700 1.00 2.00 92 SER 3 O 1
ATOM 4186 N N . LEU C 3 93 ? 1.881 230.154 205.523 1.00 2.93 93 LEU 3 N 1
ATOM 4187 C CA . LEU C 3 93 ? 1.762 228.705 205.640 1.00 2.00 93 LEU 3 CA 1
ATOM 4188 C C . LEU C 3 93 ? 3.005 228.216 206.382 1.00 2.00 93 LEU 3 C 1
ATOM 4189 O O . LEU C 3 93 ? 2.920 227.394 207.270 1.00 2.00 93 LEU 3 O 1
ATOM 4194 N N . SER C 3 94 ? 4.157 228.765 206.025 1.00 2.00 94 SER 3 N 1
ATOM 4195 C CA . SER C 3 94 ? 5.427 228.417 206.631 1.00 2.00 94 SER 3 CA 1
ATOM 4196 C C . SER C 3 94 ? 5.505 228.509 208.123 1.00 2.00 94 SER 3 C 1
ATOM 4197 O O . SER C 3 94 ? 6.192 227.705 208.725 1.00 4.14 94 SER 3 O 1
ATOM 4200 N N . SER C 3 95 ? 4.843 229.484 208.737 1.00 2.00 95 SER 3 N 1
ATOM 4201 C CA . SER C 3 95 ? 4.911 229.618 210.184 1.00 2.00 95 SER 3 CA 1
ATOM 4202 C C . SER C 3 95 ? 4.419 228.382 210.940 1.00 2.89 95 SER 3 C 1
ATOM 4203 O O . SER C 3 95 ? 4.567 228.283 212.169 1.00 5.65 95 SER 3 O 1
ATOM 4206 N N . PHE C 3 96 ? 3.811 227.438 210.226 1.00 2.23 96 PHE 3 N 1
ATOM 4207 C CA . PHE C 3 96 ? 3.349 226.230 210.873 1.00 2.00 96 PHE 3 CA 1
ATOM 4208 C C . PHE C 3 96 ? 4.475 225.235 210.928 1.00 2.00 96 PHE 3 C 1
ATOM 4209 O O . PHE C 3 96 ? 4.318 224.203 211.550 1.00 2.00 96 PHE 3 O 1
ATOM 4217 N N . PHE C 3 97 ? 5.583 225.506 210.251 1.00 2.00 97 PHE 3 N 1
ATOM 4218 C CA . PHE C 3 97 ? 6.681 224.562 210.204 1.00 2.00 97 PHE 3 CA 1
ATOM 4219 C C . PHE C 3 97 ? 8.003 225.148 210.589 1.00 2.00 97 PHE 3 C 1
ATOM 4220 O O . PHE C 3 97 ? 8.177 226.338 210.539 1.00 2.00 97 PHE 3 O 1
ATOM 4228 N N . ALA C 3 98 ? 8.945 224.288 210.952 1.00 2.00 98 ALA 3 N 1
ATOM 4229 C CA . ALA C 3 98 ? 10.269 224.700 211.375 1.00 2.00 98 ALA 3 CA 1
ATOM 4230 C C . ALA C 3 98 ? 11.280 224.868 210.257 1.00 2.19 98 ALA 3 C 1
ATOM 4231 O O . ALA C 3 98 ? 12.111 225.792 210.314 1.00 4.44 98 ALA 3 O 1
ATOM 4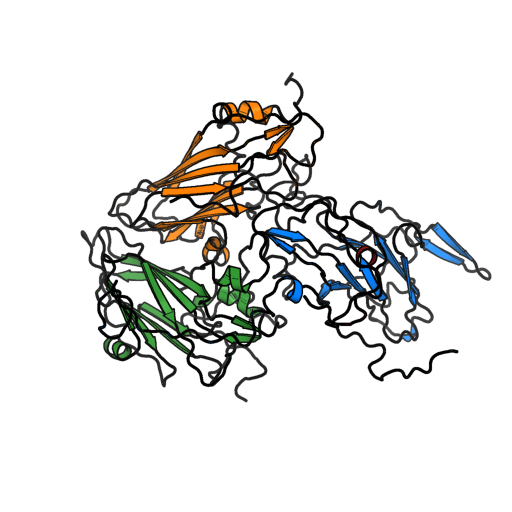233 N N . GLN C 3 99 ? 11.198 224.007 209.236 1.00 2.04 99 GLN 3 N 1
ATOM 4234 C CA . GLN C 3 99 ? 12.128 224.016 208.112 1.00 2.00 99 GLN 3 CA 1
ATOM 4235 C C . GLN C 3 99 ? 11.510 223.968 206.721 1.00 2.00 99 GLN 3 C 1
ATOM 4236 O O . GLN C 3 99 ? 10.444 223.390 206.524 1.00 2.31 99 GLN 3 O 1
ATOM 4242 N N . TYR C 3 100 ? 12.233 224.518 205.750 1.00 2.00 100 TYR 3 N 1
ATOM 4243 C CA . TYR C 3 100 ? 11.789 224.571 204.368 1.00 2.00 100 TYR 3 CA 1
ATOM 4244 C C . TYR C 3 100 ? 12.933 224.162 203.466 1.00 2.00 100 TYR 3 C 1
ATOM 4245 O O . TYR C 3 100 ? 14.097 224.224 203.862 1.00 2.04 100 TYR 3 O 1
ATOM 4254 N N . ARG C 3 101 ? 12.611 223.833 202.223 1.00 2.00 101 ARG 3 N 1
ATOM 4255 C CA . ARG C 3 101 ? 13.603 223.414 201.236 1.00 2.00 101 ARG 3 CA 1
ATOM 4256 C C . ARG C 3 101 ? 13.067 223.786 199.881 1.00 2.00 101 ARG 3 C 1
ATOM 4257 O O . ARG C 3 101 ? 11.871 223.748 199.676 1.00 2.00 101 ARG 3 O 1
ATOM 4265 N N . GLY C 3 102 ? 13.930 224.198 198.965 1.00 2.00 102 GLY 3 N 1
ATOM 4266 C CA . GLY C 3 102 ? 13.443 224.530 197.646 1.00 2.00 102 GLY 3 CA 1
ATOM 4267 C C . GLY C 3 102 ? 13.470 225.973 197.223 1.00 2.00 102 GLY 3 C 1
ATOM 4268 O O . GLY C 3 102 ? 13.910 226.842 197.959 1.00 2.25 102 GLY 3 O 1
ATOM 4269 N N . SER C 3 103 ? 12.925 226.222 196.041 1.00 2.00 103 SER 3 N 1
ATOM 4270 C CA . SER C 3 103 ? 12.917 227.535 195.444 1.00 2.00 103 SER 3 CA 1
ATOM 4271 C C . SER C 3 103 ? 11.620 228.271 195.542 1.00 2.00 103 SER 3 C 1
ATOM 4272 O O . SER C 3 103 ? 10.591 227.688 195.830 1.00 2.00 103 SER 3 O 1
ATOM 4275 N N . LEU C 3 104 ? 11.697 229.574 195.327 1.00 2.00 104 LEU 3 N 1
ATOM 4276 C CA . LEU C 3 104 ? 10.540 230.433 195.337 1.00 2.00 104 LEU 3 CA 1
ATOM 4277 C C . LEU C 3 104 ? 10.466 231.032 193.941 1.00 2.00 104 LEU 3 C 1
ATOM 4278 O O . LEU C 3 104 ? 11.486 231.354 193.350 1.00 2.00 104 LEU 3 O 1
ATOM 4283 N N . ASN C 3 105 ? 9.259 231.161 193.416 1.00 2.00 105 ASN 3 N 1
ATOM 4284 C CA . ASN C 3 105 ? 9.068 231.740 192.114 1.00 3.34 105 ASN 3 CA 1
ATOM 4285 C C . ASN C 3 105 ? 8.419 233.087 192.280 1.00 4.84 105 ASN 3 C 1
ATOM 4286 O O . ASN C 3 105 ? 7.340 233.189 192.893 1.00 6.28 105 ASN 3 O 1
ATOM 4291 N N . PHE C 3 106 ? 9.065 234.115 191.738 1.00 3.75 106 PHE 3 N 1
ATOM 4292 C CA . PHE C 3 106 ? 8.544 235.463 191.804 1.00 3.42 106 PHE 3 CA 1
ATOM 4293 C C . PHE C 3 106 ? 8.096 235.932 190.455 1.00 4.73 106 PHE 3 C 1
ATOM 4294 O O . PHE C 3 106 ? 8.806 235.703 189.486 1.00 6.90 106 PHE 3 O 1
ATOM 4302 N N . ASN C 3 107 ? 6.885 236.449 190.317 1.00 5.57 107 ASN 3 N 1
ATOM 4303 C CA . ASN C 3 107 ? 6.631 237.039 189.030 1.00 7.06 107 ASN 3 CA 1
ATOM 4304 C C . ASN C 3 107 ? 6.127 238.431 189.090 1.00 3.97 107 ASN 3 C 1
ATOM 4305 O O . ASN C 3 107 ? 5.390 238.794 189.986 1.00 2.00 107 ASN 3 O 1
ATOM 4310 N N . PHE C 3 108 ? 6.833 239.247 188.325 1.00 2.00 108 PHE 3 N 1
ATOM 4311 C CA . PHE C 3 108 ? 6.602 240.654 188.252 1.00 2.00 108 PHE 3 CA 1
ATOM 4312 C C . PHE C 3 108 ? 5.661 240.954 187.121 1.00 2.00 108 PHE 3 C 1
ATOM 4313 O O . PHE C 3 108 ? 5.770 240.378 186.054 1.00 2.00 108 PHE 3 O 1
ATOM 4321 N N . ILE C 3 109 ? 4.694 241.816 187.390 1.00 2.00 109 ILE 3 N 1
ATOM 4322 C CA . ILE C 3 109 ? 3.714 242.193 186.399 1.00 2.00 109 ILE 3 CA 1
ATOM 4323 C C . ILE C 3 109 ? 3.750 243.705 186.278 1.00 2.44 109 ILE 3 C 1
ATOM 4324 O O . ILE C 3 109 ? 3.527 244.418 187.260 1.00 2.00 109 ILE 3 O 1
ATOM 4329 N N . PHE C 3 110 ? 4.131 244.189 185.101 1.00 2.00 110 PHE 3 N 1
ATOM 4330 C CA . PHE C 3 110 ? 4.210 245.606 184.881 1.00 2.00 110 PHE 3 CA 1
ATOM 4331 C C . PHE C 3 110 ? 2.819 246.120 184.580 1.00 2.88 110 PHE 3 C 1
ATOM 4332 O O . PHE C 3 110 ? 2.202 245.665 183.619 1.00 3.13 110 PHE 3 O 1
ATOM 4340 N N . THR C 3 111 ? 2.303 247.030 185.403 1.00 2.00 111 THR 3 N 1
ATOM 4341 C CA . THR C 3 111 ? 0.966 247.552 185.180 1.00 2.00 111 THR 3 CA 1
ATOM 4342 C C . THR C 3 111 ? 0.961 248.985 184.679 1.00 2.00 111 THR 3 C 1
ATOM 4343 O O . THR C 3 111 ? -0.046 249.693 184.764 1.00 2.00 111 THR 3 O 1
ATOM 4347 N N . GLY C 3 112 ? 2.106 249.433 184.190 1.00 2.00 112 GLY 3 N 1
ATOM 4348 C CA . GLY C 3 112 ? 2.176 250.777 183.659 1.00 2.00 112 GLY 3 CA 1
ATOM 4349 C C . GLY C 3 112 ? 1.393 250.719 182.369 1.00 2.66 112 GLY 3 C 1
ATOM 4350 O O . GLY C 3 112 ? 1.248 249.634 181.802 1.00 3.33 112 GLY 3 O 1
ATOM 4351 N N . ALA C 3 113 ? 0.893 251.857 181.900 1.00 2.82 113 ALA 3 N 1
ATOM 4352 C CA . ALA C 3 113 ? 0.101 251.914 180.675 1.00 2.00 113 ALA 3 CA 1
ATOM 4353 C C . ALA C 3 113 ? 0.800 251.317 179.475 1.00 2.00 113 ALA 3 C 1
ATOM 4354 O O . ALA C 3 113 ? 2.006 251.090 179.495 1.00 2.00 113 ALA 3 O 1
ATOM 4356 N N . ALA C 3 114 ? 0.034 251.081 178.416 1.00 2.29 114 ALA 3 N 1
ATOM 4357 C CA . ALA C 3 114 ? 0.582 250.536 177.175 1.00 2.00 114 ALA 3 CA 1
ATOM 4358 C C . ALA C 3 114 ? 1.520 251.526 176.484 1.00 2.00 114 ALA 3 C 1
ATOM 4359 O O . ALA C 3 114 ? 2.319 251.156 175.642 1.00 2.20 114 ALA 3 O 1
ATOM 4361 N N . ALA C 3 115 ? 1.357 252.800 176.803 1.00 2.00 115 ALA 3 N 1
ATOM 4362 C CA . ALA C 3 115 ? 2.163 253.868 176.248 1.00 2.00 115 ALA 3 CA 1
ATOM 4363 C C . ALA C 3 115 ? 3.453 254.064 177.041 1.00 3.70 115 ALA 3 C 1
ATOM 4364 O O . ALA C 3 115 ? 4.236 254.965 176.738 1.00 6.10 115 ALA 3 O 1
ATOM 4366 N N . THR C 3 116 ? 3.718 253.153 177.971 1.00 3.07 116 THR 3 N 1
ATOM 4367 C CA . THR C 3 116 ? 4.838 253.227 178.887 1.00 2.00 116 THR 3 CA 1
ATOM 4368 C C . THR C 3 116 ? 5.812 252.065 178.700 1.00 2.00 116 THR 3 C 1
ATOM 4369 O O . THR C 3 116 ? 5.384 251.012 178.270 1.00 5.72 116 THR 3 O 1
ATOM 4373 N N . LYS C 3 117 ? 7.100 252.218 179.030 1.00 2.00 117 LYS 3 N 1
ATOM 4374 C CA . LYS C 3 117 ? 8.088 251.133 178.817 1.00 2.00 117 LYS 3 CA 1
ATOM 4375 C C . LYS C 3 117 ? 9.271 251.357 179.750 1.00 2.00 117 LYS 3 C 1
ATOM 4376 O O . LYS C 3 117 ? 9.605 252.486 180.074 1.00 2.29 117 LYS 3 O 1
ATOM 4382 N N . ALA C 3 118 ? 9.930 250.288 180.161 1.00 2.00 118 ALA 3 N 1
ATOM 4383 C CA . ALA C 3 118 ? 11.089 250.390 181.034 1.00 2.00 118 ALA 3 CA 1
ATOM 4384 C C . ALA C 3 118 ? 11.761 249.036 181.020 1.00 2.00 118 ALA 3 C 1
ATOM 4385 O O . ALA C 3 118 ? 11.154 248.061 180.589 1.00 2.00 118 ALA 3 O 1
ATOM 4387 N N . LYS C 3 119 ? 13.009 248.952 181.457 1.00 2.00 119 LYS 3 N 1
ATOM 4388 C CA . LYS C 3 119 ? 13.688 247.665 181.469 1.00 2.00 119 LYS 3 CA 1
ATOM 4389 C C . LYS C 3 119 ? 14.250 247.430 182.851 1.00 2.00 119 LYS 3 C 1
ATOM 4390 O O . LYS C 3 119 ? 14.686 248.362 183.494 1.00 2.00 119 LYS 3 O 1
ATOM 4396 N N . PHE C 3 120 ? 14.134 246.202 183.343 1.00 2.00 120 PHE 3 N 1
ATOM 4397 C CA . PHE C 3 120 ? 14.602 245.851 184.675 1.00 2.00 120 PHE 3 CA 1
ATOM 4398 C C . PHE C 3 120 ? 15.659 244.786 184.660 1.00 2.00 120 PHE 3 C 1
ATOM 4399 O O . PHE C 3 120 ? 15.727 243.992 183.734 1.00 2.00 120 PHE 3 O 1
ATOM 4407 N N . LEU C 3 121 ? 16.512 244.795 185.669 1.00 2.00 121 LEU 3 N 1
ATOM 4408 C CA . LEU C 3 121 ? 17.538 243.798 185.780 1.00 2.00 121 LEU 3 CA 1
ATOM 4409 C C . LEU C 3 121 ? 17.237 243.196 187.129 1.00 2.00 121 LEU 3 C 1
ATOM 4410 O O . LEU C 3 121 ? 17.161 243.921 188.097 1.00 2.00 121 LEU 3 O 1
ATOM 4415 N N . VAL C 3 122 ? 16.967 241.900 187.195 1.00 2.00 122 VAL 3 N 1
ATOM 4416 C CA . VAL C 3 122 ? 16.663 241.273 188.477 1.00 2.00 122 VAL 3 CA 1
ATOM 4417 C C . VAL C 3 122 ? 17.761 240.289 188.828 1.00 2.00 122 VAL 3 C 1
ATOM 4418 O O . VAL C 3 122 ? 18.107 239.446 188.025 1.00 2.00 122 VAL 3 O 1
ATOM 4422 N N . ALA C 3 123 ? 18.335 240.427 190.016 1.00 2.00 123 ALA 3 N 1
ATOM 4423 C CA . ALA C 3 123 ? 19.461 239.611 190.421 1.00 2.00 123 ALA 3 CA 1
ATOM 4424 C C . ALA C 3 123 ? 19.269 238.850 191.687 1.00 2.00 123 ALA 3 C 1
ATOM 4425 O O . ALA C 3 123 ? 18.600 239.330 192.586 1.00 2.00 123 ALA 3 O 1
ATOM 4427 N N . PHE C 3 124 ? 19.849 237.654 191.751 1.00 2.00 124 PHE 3 N 1
ATOM 4428 C CA . PHE C 3 124 ? 19.841 236.851 192.966 1.00 2.00 124 PHE 3 CA 1
ATOM 4429 C C . PHE C 3 124 ? 21.272 236.963 193.485 1.00 2.00 124 PHE 3 C 1
ATOM 4430 O O . PHE C 3 124 ? 22.193 236.428 192.853 1.00 2.00 124 PHE 3 O 1
ATOM 4438 N N . VAL C 3 125 ? 21.466 237.654 194.607 1.00 2.00 125 VAL 3 N 1
ATOM 4439 C CA . VAL C 3 125 ? 22.792 237.852 195.200 1.00 2.00 125 VAL 3 CA 1
ATOM 4440 C C . VAL C 3 125 ? 23.015 236.873 196.368 1.00 2.00 125 VAL 3 C 1
ATOM 4441 O O . VAL C 3 125 ? 22.237 236.891 197.320 1.00 2.93 125 VAL 3 O 1
ATOM 4445 N N . PRO C 3 126 ? 24.043 235.991 196.306 1.00 2.00 126 PRO 3 N 1
ATOM 4446 C CA . PRO C 3 126 ? 24.280 235.048 197.407 1.00 2.18 126 PRO 3 CA 1
ATOM 4447 C C . PRO C 3 126 ? 24.795 235.713 198.668 1.00 4.04 126 PRO 3 C 1
ATOM 4448 O O . PRO C 3 126 ? 25.137 236.886 198.634 1.00 4.74 126 PRO 3 O 1
ATOM 4452 N N . PRO C 3 127 ? 24.726 235.025 199.834 1.00 6.51 127 PRO 3 N 1
ATOM 4453 C CA . PRO C 3 127 ? 25.214 235.613 201.101 1.00 9.43 127 PRO 3 CA 1
ATOM 4454 C C . PRO C 3 127 ? 26.589 236.251 200.934 1.00 12.77 127 PRO 3 C 1
ATOM 4455 O O . PRO C 3 127 ? 27.508 235.698 200.310 1.00 15.06 127 PRO 3 O 1
ATOM 4459 N N . HIS C 3 128 ? 26.741 237.443 201.491 1.00 19.06 128 HIS 3 N 1
ATOM 4460 C CA . HIS C 3 128 ? 27.983 238.189 201.303 1.00 23.89 128 HIS 3 CA 1
ATOM 4461 C C . HIS C 3 128 ? 28.169 239.248 202.367 1.00 24.98 128 HIS 3 C 1
ATOM 4462 O O . HIS C 3 128 ? 27.315 239.520 203.176 1.00 24.55 128 HIS 3 O 1
ATOM 4469 N N . SER C 3 129 ? 29.344 239.835 202.410 1.00 27.94 129 SER 3 N 1
ATOM 4470 C CA . SER C 3 129 ? 29.598 240.870 203.393 1.00 30.02 129 SER 3 CA 1
ATOM 4471 C C . SER C 3 129 ? 28.445 241.845 203.546 1.00 28.71 129 SER 3 C 1
ATOM 4472 O O . SER C 3 129 ? 27.954 242.095 204.653 1.00 29.39 129 SER 3 O 1
ATOM 4475 N N . ALA C 3 130 ? 28.011 242.376 202.404 1.00 27.96 130 ALA 3 N 1
ATOM 4476 C CA . ALA C 3 130 ? 26.978 243.367 202.515 1.00 26.11 130 ALA 3 CA 1
ATOM 4477 C C . ALA C 3 130 ? 25.961 243.836 201.472 1.00 24.61 130 ALA 3 C 1
ATOM 4478 O O . ALA C 3 130 ? 25.316 244.846 201.738 1.00 30.17 130 ALA 3 O 1
ATOM 4480 N N . ALA C 3 131 ? 25.619 243.073 200.437 1.00 20.39 131 ALA 3 N 1
ATOM 4481 C CA . ALA C 3 131 ? 24.593 243.571 199.482 1.00 17.07 131 ALA 3 CA 1
ATOM 4482 C C . ALA C 3 131 ? 25.008 244.718 198.626 1.00 14.52 131 ALA 3 C 1
ATOM 4483 O O . ALA C 3 131 ? 25.427 245.771 199.102 1.00 17.29 131 ALA 3 O 1
ATOM 4485 N N . PRO C 3 132 ? 24.908 244.532 197.318 1.00 11.60 132 PRO 3 N 1
ATOM 4486 C CA . PRO C 3 132 ? 25.301 245.554 196.384 1.00 9.46 132 PRO 3 CA 1
ATOM 4487 C C . PRO C 3 132 ? 24.394 246.788 196.444 1.00 8.84 132 PRO 3 C 1
ATOM 4488 O O . PRO C 3 132 ? 23.246 246.711 196.888 1.00 8.49 132 PRO 3 O 1
ATOM 4492 N N . LYS C 3 133 ? 25.003 247.944 196.179 1.00 9.32 133 LYS 3 N 1
ATOM 4493 C CA . LYS C 3 133 ? 24.274 249.203 196.226 1.00 9.61 133 LYS 3 CA 1
ATOM 4494 C C . LYS C 3 133 ? 23.892 249.749 194.849 1.00 7.21 133 LYS 3 C 1
ATOM 4495 O O . LYS C 3 133 ? 22.971 250.555 194.748 1.00 7.78 133 LYS 3 O 1
ATOM 4501 N N . THR C 3 134 ? 24.566 249.288 193.797 1.00 4.58 134 THR 3 N 1
ATOM 4502 C CA . THR C 3 134 ? 24.286 249.747 192.445 1.00 3.17 134 THR 3 CA 1
ATOM 4503 C C . THR C 3 134 ? 24.151 248.562 191.507 1.00 2.00 134 THR 3 C 1
ATOM 4504 O O . THR C 3 134 ? 24.658 247.497 191.827 1.00 2.00 134 THR 3 O 1
ATOM 4508 N N . ARG C 3 135 ? 23.505 248.717 190.349 1.00 2.00 135 ARG 3 N 1
ATOM 4509 C CA . ARG C 3 135 ? 23.428 247.540 189.496 1.00 2.00 135 ARG 3 CA 1
ATOM 4510 C C . ARG C 3 135 ? 24.660 247.051 188.818 1.00 3.36 135 ARG 3 C 1
ATOM 4511 O O . ARG C 3 135 ? 24.758 245.847 188.557 1.00 4.51 135 ARG 3 O 1
ATOM 4519 N N . ASP C 3 136 ? 25.622 247.936 188.554 1.00 4.70 136 ASP 3 N 1
ATOM 4520 C CA . ASP C 3 136 ? 26.864 247.489 187.914 1.00 3.52 136 ASP 3 CA 1
ATOM 4521 C C . ASP C 3 136 ? 27.568 246.475 188.840 1.00 3.82 136 ASP 3 C 1
ATOM 4522 O O . ASP C 3 136 ? 28.268 245.580 188.374 1.00 3.27 136 ASP 3 O 1
ATOM 4527 N N . GLU C 3 137 ? 27.305 246.581 190.144 1.00 3.73 137 GLU 3 N 1
ATOM 4528 C CA . GLU C 3 137 ? 27.862 245.684 191.159 1.00 4.40 137 GLU 3 CA 1
ATOM 4529 C C . GLU C 3 137 ? 27.153 244.336 191.170 1.00 3.46 137 GLU 3 C 1
ATOM 4530 O O . GLU C 3 137 ? 27.762 243.300 191.360 1.00 3.04 137 GLU 3 O 1
ATOM 4536 N N . ALA C 3 138 ? 25.836 244.372 191.086 1.00 2.90 138 ALA 3 N 1
ATOM 4537 C CA . ALA C 3 138 ? 25.050 243.172 191.173 1.00 2.00 138 ALA 3 CA 1
ATOM 4538 C C . ALA C 3 138 ? 25.041 242.368 189.921 1.00 2.00 138 ALA 3 C 1
ATOM 4539 O O . ALA C 3 138 ? 24.869 241.166 189.948 1.00 3.86 138 ALA 3 O 1
ATOM 4541 N N . MET C 3 139 ? 25.214 243.036 188.806 1.00 2.58 139 MET 3 N 1
ATOM 4542 C CA . MET C 3 139 ? 25.176 242.369 187.529 1.00 2.00 139 MET 3 CA 1
ATOM 4543 C C . MET C 3 139 ? 26.247 241.290 187.339 1.00 2.46 139 MET 3 C 1
ATOM 4544 O O . MET C 3 139 ? 26.205 240.520 186.382 1.00 6.22 139 MET 3 O 1
ATOM 4549 N N . ALA C 3 140 ? 27.146 241.150 188.302 1.00 2.00 140 ALA 3 N 1
ATOM 4550 C CA . ALA C 3 140 ? 28.169 240.114 188.227 1.00 2.00 140 ALA 3 CA 1
ATOM 4551 C C . ALA C 3 140 ? 27.562 238.767 188.624 1.00 2.61 140 ALA 3 C 1
ATOM 4552 O O . ALA C 3 140 ? 28.126 237.711 188.310 1.00 5.05 140 ALA 3 O 1
ATOM 4554 N N . CYS C 3 141 ? 26.423 238.840 189.320 1.00 2.00 141 CYS 3 N 1
ATOM 4555 C CA . CYS C 3 141 ? 25.653 237.714 189.830 1.00 2.00 141 CYS 3 CA 1
ATOM 4556 C C . CYS C 3 141 ? 24.655 237.164 188.848 1.00 2.00 141 CYS 3 C 1
ATOM 4557 O O . CYS C 3 141 ? 24.502 237.672 187.745 1.00 4.54 141 CYS 3 O 1
ATOM 4560 N N . ILE C 3 142 ? 23.906 236.169 189.306 1.00 2.00 142 ILE 3 N 1
ATOM 4561 C CA . ILE C 3 142 ? 22.876 235.552 188.501 1.00 2.00 142 ILE 3 CA 1
ATOM 4562 C C . ILE C 3 142 ? 21.846 236.622 188.275 1.00 2.00 142 ILE 3 C 1
ATOM 4563 O O . ILE C 3 142 ? 21.357 237.180 189.227 1.00 3.61 142 ILE 3 O 1
ATOM 4568 N N . HIS C 3 143 ? 21.529 236.936 187.032 1.00 2.00 143 HIS 3 N 1
ATOM 4569 C CA . HIS C 3 143 ? 20.545 237.967 186.760 1.00 2.00 143 HIS 3 CA 1
ATOM 4570 C C . HIS C 3 143 ? 19.840 237.772 185.422 1.00 2.00 143 HIS 3 C 1
ATOM 4571 O O . HIS C 3 143 ? 20.270 236.980 184.571 1.00 2.18 143 HIS 3 O 1
ATOM 4578 N N . ALA C 3 144 ? 18.730 238.468 185.245 1.00 2.00 144 ALA 3 N 1
ATOM 4579 C CA . ALA C 3 144 ? 17.979 238.362 184.005 1.00 2.00 144 ALA 3 CA 1
ATOM 4580 C C . ALA C 3 144 ? 17.582 239.747 183.586 1.00 2.00 144 ALA 3 C 1
ATOM 4581 O O . ALA C 3 144 ? 17.388 240.612 184.436 1.00 2.00 144 ALA 3 O 1
ATOM 4583 N N . VAL C 3 145 ? 17.528 239.981 182.282 1.00 2.19 145 VAL 3 N 1
ATOM 4584 C CA . VAL C 3 145 ? 17.121 241.289 181.819 1.00 2.16 145 VAL 3 CA 1
ATOM 4585 C C . VAL C 3 145 ? 15.665 241.233 181.367 1.00 2.15 145 VAL 3 C 1
ATOM 4586 O O . VAL C 3 145 ? 15.293 240.433 180.507 1.00 2.00 145 VAL 3 O 1
ATOM 4590 N N . TRP C 3 146 ? 14.823 242.019 182.017 1.00 2.00 146 TRP 3 N 1
ATOM 4591 C CA . TRP C 3 146 ? 13.421 242.049 181.676 1.00 2.00 146 TRP 3 CA 1
ATOM 4592 C C . TRP C 3 146 ? 13.111 243.313 180.893 1.00 2.00 146 TRP 3 C 1
ATOM 4593 O O . TRP C 3 146 ? 13.259 244.420 181.400 1.00 2.00 146 TRP 3 O 1
ATOM 4604 N N . ASP C 3 147 ? 12.793 243.151 179.617 1.00 2.00 147 ASP 3 N 1
ATOM 4605 C CA . ASP C 3 147 ? 12.415 244.293 178.815 1.00 2.00 147 ASP 3 CA 1
ATOM 4606 C C . ASP C 3 147 ? 10.910 244.184 178.767 1.00 4.01 147 ASP 3 C 1
ATOM 4607 O O . ASP C 3 147 ? 10.378 243.171 178.307 1.00 5.40 147 ASP 3 O 1
ATOM 4612 N N . VAL C 3 148 ? 10.225 245.151 179.369 1.00 5.57 148 VAL 3 N 1
ATOM 4613 C CA . VAL C 3 148 ? 8.767 245.188 179.348 1.00 5.42 148 VAL 3 CA 1
ATOM 4614 C C . VAL C 3 148 ? 8.514 245.489 177.866 1.00 8.74 148 VAL 3 C 1
ATOM 4615 O O . VAL C 3 148 ? 9.447 245.803 177.114 1.00 10.81 148 VAL 3 O 1
ATOM 4619 N N . GLY C 3 149 ? 7.305 245.406 177.370 1.00 10.06 149 GLY 3 N 1
ATOM 4620 C CA . GLY C 3 149 ? 7.252 245.697 175.946 1.00 13.81 149 GLY 3 CA 1
ATOM 4621 C C . GLY C 3 149 ? 7.788 244.548 175.085 1.00 13.07 149 GLY 3 C 1
ATOM 4622 O O . GLY C 3 149 ? 7.981 244.707 173.890 1.00 14.46 149 GLY 3 O 1
ATOM 4623 N N . LEU C 3 150 ? 8.123 243.433 175.733 1.00 13.49 150 LEU 3 N 1
ATOM 4624 C CA . LEU C 3 150 ? 8.520 242.194 175.081 1.00 11.97 150 LEU 3 CA 1
ATOM 4625 C C . LEU C 3 150 ? 7.511 241.230 175.726 1.00 12.70 150 LEU 3 C 1
ATOM 4626 O O . LEU C 3 150 ? 6.792 240.527 175.026 1.00 14.38 150 LEU 3 O 1
ATOM 4631 N N . ASN C 3 151 ? 7.449 241.242 177.063 1.00 13.30 151 ASN 3 N 1
ATOM 4632 C CA . ASN C 3 151 ? 6.488 240.472 177.869 1.00 15.51 151 ASN 3 CA 1
ATOM 4633 C C . ASN C 3 151 ? 6.204 241.444 179.015 1.00 13.29 151 ASN 3 C 1
ATOM 4634 O O . ASN C 3 151 ? 7.119 242.092 179.520 1.00 12.82 151 ASN 3 O 1
ATOM 4639 N N . SER C 3 152 ? 4.936 241.594 179.381 1.00 10.77 152 SER 3 N 1
ATOM 4640 C CA . SER C 3 152 ? 4.541 242.496 180.460 1.00 7.30 152 SER 3 CA 1
ATOM 4641 C C . SER C 3 152 ? 4.711 241.863 181.826 1.00 5.44 152 SER 3 C 1
ATOM 4642 O O . SER C 3 152 ? 4.648 242.539 182.851 1.00 7.33 152 SER 3 O 1
ATOM 4645 N N . ALA C 3 153 ? 4.909 240.554 181.835 1.00 4.54 153 ALA 3 N 1
ATOM 4646 C CA . ALA C 3 153 ? 5.084 239.789 183.055 1.00 2.00 153 ALA 3 CA 1
ATOM 4647 C C . ALA C 3 153 ? 6.383 239.032 182.922 1.00 2.50 153 ALA 3 C 1
ATOM 4648 O O . ALA C 3 153 ? 6.777 238.677 181.809 1.00 4.21 153 ALA 3 O 1
ATOM 4650 N N . PHE C 3 154 ? 7.047 238.773 184.041 1.00 2.00 154 PHE 3 N 1
ATOM 4651 C CA . PHE C 3 154 ? 8.319 238.077 184.011 1.00 2.00 154 PHE 3 CA 1
ATOM 4652 C C . PHE C 3 154 ? 8.480 237.239 185.251 1.00 2.00 154 PHE 3 C 1
ATOM 4653 O O . PHE C 3 154 ? 8.337 237.732 186.347 1.00 4.82 154 PHE 3 O 1
ATOM 4661 N N . SER C 3 155 ? 8.811 235.974 185.084 1.00 2.59 155 SER 3 N 1
ATOM 4662 C CA . SER C 3 155 ? 8.973 235.070 186.204 1.00 3.76 155 SER 3 CA 1
ATOM 4663 C C . SER C 3 155 ? 10.463 234.880 186.473 1.00 3.77 155 SER 3 C 1
ATOM 4664 O O . SER C 3 155 ? 11.230 234.743 185.520 1.00 7.03 155 SER 3 O 1
ATOM 4667 N N . PHE C 3 156 ? 10.873 234.893 187.741 1.00 2.00 156 PHE 3 N 1
ATOM 4668 C CA . PHE C 3 156 ? 12.270 234.708 188.132 1.00 2.00 156 PHE 3 CA 1
ATOM 4669 C C . PHE C 3 156 ? 12.266 233.723 189.295 1.00 2.00 156 PHE 3 C 1
ATOM 4670 O O . PHE C 3 156 ? 11.472 233.851 190.204 1.00 2.00 156 PHE 3 O 1
ATOM 4678 N N . ASN C 3 157 ? 13.139 232.729 189.256 1.00 2.00 157 ASN 3 N 1
ATOM 4679 C CA . ASN C 3 157 ? 13.213 231.730 190.309 1.00 2.00 157 ASN 3 CA 1
ATOM 4680 C C . ASN C 3 157 ? 14.397 232.014 191.244 1.00 2.00 157 ASN 3 C 1
ATOM 4681 O O . ASN C 3 157 ? 15.527 232.151 190.790 1.00 2.00 157 ASN 3 O 1
ATOM 4686 N N . VAL C 3 158 ? 14.131 232.187 192.528 1.00 2.00 158 VAL 3 N 1
ATOM 4687 C CA . VAL C 3 158 ? 15.178 232.402 193.515 1.00 2.00 158 VAL 3 CA 1
ATOM 4688 C C . VAL C 3 158 ? 15.591 230.970 193.854 1.00 2.32 158 VAL 3 C 1
ATOM 4689 O O . VAL C 3 158 ? 14.781 230.217 194.370 1.00 3.97 158 VAL 3 O 1
ATOM 4693 N N . PRO C 3 159 ? 16.845 230.560 193.564 1.00 2.72 159 PRO 3 N 1
ATOM 4694 C CA . PRO C 3 159 ? 17.220 229.177 193.881 1.00 2.49 159 PRO 3 CA 1
ATOM 4695 C C . PRO C 3 159 ? 17.510 228.844 195.335 1.00 2.58 159 PRO 3 C 1
ATOM 4696 O O . PRO C 3 159 ? 17.527 229.717 196.202 1.00 5.66 159 PRO 3 O 1
ATOM 4700 N N . TYR C 3 160 ? 17.687 227.557 195.604 1.00 2.00 160 TYR 3 N 1
ATOM 4701 C CA . TYR C 3 160 ? 18.043 227.105 196.938 1.00 2.00 160 TYR 3 CA 1
ATOM 4702 C C . TYR C 3 160 ? 19.546 226.801 196.859 1.00 2.67 160 TYR 3 C 1
ATOM 4703 O O . TYR C 3 160 ? 19.959 225.979 196.054 1.00 4.23 160 TYR 3 O 1
ATOM 4712 N N . SER C 3 161 ? 20.374 227.516 197.610 1.00 3.00 161 SER 3 N 1
ATOM 4713 C CA . SER C 3 161 ? 21.822 227.264 197.595 1.00 2.00 161 SER 3 CA 1
ATOM 4714 C C . SER C 3 161 ? 22.295 227.229 199.008 1.00 2.00 161 SER 3 C 1
ATOM 4715 O O . SER C 3 161 ? 22.425 228.279 199.656 1.00 4.40 161 SER 3 O 1
ATOM 4718 N N . SER C 3 162 ? 22.630 226.040 199.472 1.00 2.00 162 SER 3 N 1
ATOM 4719 C CA . SER C 3 162 ? 23.078 225.899 200.832 1.00 2.00 162 SER 3 CA 1
ATOM 4720 C C . SER C 3 162 ? 23.744 224.577 201.097 1.00 2.00 162 SER 3 C 1
ATOM 4721 O O . SER C 3 162 ? 23.559 223.612 200.366 1.00 2.00 162 SER 3 O 1
ATOM 4724 N N . PRO C 3 163 ? 24.635 224.546 202.081 1.00 2.00 163 PRO 3 N 1
ATOM 4725 C CA . PRO C 3 163 ? 25.283 223.277 202.392 1.00 2.00 163 PRO 3 CA 1
ATOM 4726 C C . PRO C 3 163 ? 24.306 222.377 203.185 1.00 2.00 163 PRO 3 C 1
ATOM 4727 O O . PRO C 3 163 ? 24.499 221.185 203.261 1.00 2.66 163 PRO 3 O 1
ATOM 4731 N N . ALA C 3 164 ? 23.246 222.950 203.752 1.00 2.00 164 ALA 3 N 1
ATOM 4732 C CA . ALA C 3 164 ? 22.272 222.200 204.532 1.00 2.00 164 ALA 3 CA 1
ATOM 4733 C C . ALA C 3 164 ? 21.139 221.781 203.635 1.00 2.00 164 ALA 3 C 1
ATOM 4734 O O . ALA C 3 164 ? 20.813 222.493 202.703 1.00 2.00 164 ALA 3 O 1
ATOM 4736 N N . ASP C 3 165 ? 20.523 220.640 203.928 1.00 2.20 165 ASP 3 N 1
ATOM 4737 C CA . ASP C 3 165 ? 19.404 220.142 203.127 1.00 2.00 165 ASP 3 CA 1
ATOM 4738 C C . ASP C 3 165 ? 18.104 220.914 203.345 1.00 2.00 165 ASP 3 C 1
ATOM 4739 O O . ASP C 3 165 ? 17.175 220.789 202.559 1.00 2.85 165 ASP 3 O 1
ATOM 4744 N N . PHE C 3 166 ? 18.016 221.675 204.426 1.00 2.00 166 PHE 3 N 1
ATOM 4745 C CA . PHE C 3 166 ? 16.826 222.467 204.726 1.00 2.00 166 PHE 3 CA 1
ATOM 4746 C C . PHE C 3 166 ? 17.323 223.692 205.444 1.00 2.00 166 PHE 3 C 1
ATOM 4747 O O . PHE C 3 166 ? 18.382 223.664 206.067 1.00 2.00 166 PHE 3 O 1
ATOM 4755 N N . MET C 3 167 ? 16.549 224.759 205.406 1.00 2.00 167 MET 3 N 1
ATOM 4756 C CA . MET C 3 167 ? 16.944 225.963 206.100 1.00 2.00 167 MET 3 CA 1
ATOM 4757 C C . MET C 3 167 ? 15.829 226.307 207.055 1.00 2.00 167 MET 3 C 1
ATOM 4758 O O . MET C 3 167 ? 14.762 225.736 206.995 1.00 2.00 167 MET 3 O 1
ATOM 4763 N N . ALA C 3 168 ? 16.079 227.255 207.928 1.00 2.00 168 ALA 3 N 1
ATOM 4764 C CA . ALA C 3 168 ? 15.110 227.653 208.899 1.00 2.00 168 ALA 3 CA 1
ATOM 4765 C C . ALA C 3 168 ? 14.048 228.603 208.385 1.00 2.00 168 ALA 3 C 1
ATOM 4766 O O . ALA C 3 168 ? 14.336 229.558 207.623 1.00 2.00 168 ALA 3 O 1
ATOM 4768 N N . VAL C 3 169 ? 12.821 228.346 208.840 1.00 2.00 169 VAL 3 N 1
ATOM 4769 C CA . VAL C 3 169 ? 11.670 229.167 208.503 1.00 2.00 169 VAL 3 CA 1
ATOM 4770 C C . VAL C 3 169 ? 11.782 230.417 209.377 1.00 2.39 169 VAL 3 C 1
ATOM 4771 O O . VAL C 3 169 ? 11.702 231.538 208.889 1.00 3.89 169 VAL 3 O 1
ATOM 4775 N N . TYR C 3 170 ? 12.021 230.203 210.672 1.00 3.37 170 TYR 3 N 1
ATOM 4776 C CA . TYR C 3 170 ? 12.146 231.284 211.645 1.00 2.00 170 TYR 3 CA 1
ATOM 4777 C C . TYR C 3 170 ? 13.576 231.795 211.731 1.00 2.81 170 TYR 3 C 1
ATOM 4778 O O . TYR C 3 170 ? 14.447 231.159 212.339 1.00 3.06 170 TYR 3 O 1
ATOM 4787 N N . SER C 3 171 ? 13.826 232.925 211.081 1.00 2.00 171 SER 3 N 1
ATOM 4788 C CA . SER C 3 171 ? 15.149 233.500 211.077 1.00 2.00 171 SER 3 CA 1
ATOM 4789 C C . SER C 3 171 ? 15.493 234.214 212.371 1.00 2.96 171 SER 3 C 1
ATOM 4790 O O . SER C 3 171 ? 14.673 234.286 213.290 1.00 2.02 171 SER 3 O 1
ATOM 4793 N N . ALA C 3 172 ? 16.702 234.761 212.433 1.00 3.96 172 ALA 3 N 1
ATOM 4794 C CA . ALA C 3 172 ? 17.194 235.450 213.620 1.00 4.80 172 ALA 3 CA 1
ATOM 4795 C C . ALA C 3 172 ? 18.520 236.080 213.225 1.00 6.58 172 ALA 3 C 1
ATOM 4796 O O . ALA C 3 172 ? 18.739 236.284 212.044 1.00 4.39 172 ALA 3 O 1
ATOM 4798 N N . GLU C 3 173 ? 19.395 236.422 214.181 1.00 11.52 173 GLU 3 N 1
ATOM 4799 C CA . GLU C 3 173 ? 20.697 237.016 213.804 1.00 13.03 173 GLU 3 CA 1
ATOM 4800 C C . GLU C 3 173 ? 21.345 236.010 212.859 1.00 9.43 173 GLU 3 C 1
ATOM 4801 O O . GLU C 3 173 ? 21.387 234.818 213.156 1.00 6.34 173 GLU 3 O 1
ATOM 4807 N N . ALA C 3 174 ? 21.850 236.510 211.738 1.00 7.22 174 ALA 3 N 1
ATOM 4808 C CA . ALA C 3 174 ? 22.436 235.682 210.689 1.00 4.71 174 ALA 3 CA 1
ATOM 4809 C C . ALA C 3 174 ? 23.289 234.497 211.062 1.00 3.82 174 ALA 3 C 1
ATOM 4810 O O . ALA C 3 174 ? 24.368 234.636 211.627 1.00 4.09 174 ALA 3 O 1
ATOM 4812 N N . THR C 3 175 ? 22.819 233.340 210.611 1.00 4.24 175 THR 3 N 1
ATOM 4813 C CA . THR C 3 175 ? 23.444 232.043 210.818 1.00 2.00 175 THR 3 CA 1
ATOM 4814 C C . THR C 3 175 ? 23.620 231.397 209.434 1.00 2.00 175 THR 3 C 1
ATOM 4815 O O . THR C 3 175 ? 23.190 231.943 208.423 1.00 2.52 175 THR 3 O 1
ATOM 4819 N N . VAL C 3 176 ? 24.274 230.258 209.366 1.00 2.00 176 VAL 3 N 1
ATOM 4820 C CA . VAL C 3 176 ? 24.500 229.605 208.086 1.00 2.00 176 VAL 3 CA 1
ATOM 4821 C C . VAL C 3 176 ? 23.269 228.909 207.453 1.00 2.00 176 VAL 3 C 1
ATOM 4822 O O . VAL C 3 176 ? 23.269 228.601 206.259 1.00 2.41 176 VAL 3 O 1
ATOM 4826 N N . VAL C 3 177 ? 22.203 228.750 208.248 1.00 2.00 177 VAL 3 N 1
ATOM 4827 C CA . VAL C 3 177 ? 20.935 228.121 207.850 1.00 2.00 177 VAL 3 CA 1
ATOM 4828 C C . VAL C 3 177 ? 19.737 229.074 208.064 1.00 2.00 177 VAL 3 C 1
ATOM 4829 O O . VAL C 3 177 ? 18.608 228.655 208.072 1.00 2.00 177 VAL 3 O 1
ATOM 4833 N N . ASN C 3 178 ? 20.006 230.365 208.183 1.00 2.98 178 ASN 3 N 1
ATOM 4834 C CA . ASN C 3 178 ? 19.016 231.431 208.433 1.00 2.76 178 ASN 3 CA 1
ATOM 4835 C C . ASN C 3 178 ? 18.564 232.196 207.228 1.00 4.37 178 ASN 3 C 1
ATOM 4836 O O . ASN C 3 178 ? 17.427 232.634 207.163 1.00 6.16 178 ASN 3 O 1
ATOM 4841 N N . VAL C 3 179 ? 19.581 232.608 206.468 1.00 4.59 179 VAL 3 N 1
ATOM 4842 C CA . VAL C 3 179 ? 19.469 233.423 205.274 1.00 3.56 179 VAL 3 CA 1
ATOM 4843 C C . VAL C 3 179 ? 20.240 232.808 204.137 1.00 5.51 179 VAL 3 C 1
ATOM 4844 O O . VAL C 3 179 ? 21.347 232.282 204.340 1.00 6.32 179 VAL 3 O 1
ATOM 4848 N N . SER C 3 180 ? 19.691 232.999 202.935 1.00 6.92 180 SER 3 N 1
ATOM 4849 C CA . SER C 3 180 ? 20.221 232.471 201.690 1.00 7.56 180 SER 3 CA 1
ATOM 4850 C C . SER C 3 180 ? 20.668 233.578 200.715 1.00 6.40 180 SER 3 C 1
ATOM 4851 O O . SER C 3 180 ? 20.983 233.273 199.569 1.00 9.63 180 SER 3 O 1
ATOM 4854 N N . GLY C 3 181 ? 20.721 234.839 201.147 1.00 3.62 181 GLY 3 N 1
ATOM 4855 C CA . GLY C 3 181 ? 21.136 235.918 200.254 1.00 2.00 181 GLY 3 CA 1
ATOM 4856 C C . GLY C 3 181 ? 20.102 237.008 200.054 1.00 2.00 181 GLY 3 C 1
ATOM 4857 O O . GLY C 3 181 ? 19.331 237.249 200.961 1.00 2.00 181 GLY 3 O 1
ATOM 4858 N N . TRP C 3 182 ? 20.072 237.666 198.894 1.00 2.00 182 TRP 3 N 1
ATOM 4859 C CA . TRP C 3 182 ? 19.094 238.734 198.615 1.00 2.00 182 TRP 3 CA 1
ATOM 4860 C C . TRP C 3 182 ? 18.542 238.632 197.206 1.00 2.00 182 TRP 3 C 1
ATOM 4861 O O . TRP C 3 182 ? 19.248 238.190 196.310 1.00 2.00 182 TRP 3 O 1
ATOM 4872 N N . LEU C 3 183 ? 17.333 239.160 197.007 1.00 2.00 183 LEU 3 N 1
ATOM 4873 C CA . LEU C 3 183 ? 16.690 239.229 195.699 1.00 2.00 183 LEU 3 CA 1
ATOM 4874 C C . LEU C 3 183 ? 16.610 240.728 195.484 1.00 2.00 183 LEU 3 C 1
ATOM 4875 O O . LEU C 3 183 ? 16.134 241.415 196.374 1.00 2.00 183 LEU 3 O 1
ATOM 4880 N N . GLN C 3 184 ? 17.137 241.249 194.372 1.00 2.00 184 GLN 3 N 1
ATOM 4881 C CA . GLN C 3 184 ? 17.055 242.683 194.086 1.00 2.00 184 GLN 3 CA 1
ATOM 4882 C C . GLN C 3 184 ? 16.536 242.932 192.681 1.00 2.00 184 GLN 3 C 1
ATOM 4883 O O . GLN C 3 184 ? 16.692 242.095 191.822 1.00 2.54 184 GLN 3 O 1
ATOM 4889 N N . VAL C 3 185 ? 15.915 244.082 192.451 1.00 2.00 185 VAL 3 N 1
ATOM 4890 C CA . VAL C 3 185 ? 15.405 244.458 191.131 1.00 2.00 185 VAL 3 CA 1
ATOM 4891 C C . VAL C 3 185 ? 15.868 245.889 190.903 1.00 2.00 185 VAL 3 C 1
ATOM 4892 O O . VAL C 3 185 ? 15.708 246.749 191.761 1.00 2.00 185 VAL 3 O 1
ATOM 4896 N N . TYR C 3 186 ? 16.503 246.124 189.769 1.00 2.00 186 TYR 3 N 1
ATOM 4897 C CA . TYR C 3 186 ? 17.019 247.435 189.442 1.00 2.00 186 TYR 3 CA 1
ATOM 4898 C C . TYR C 3 186 ? 16.356 247.929 188.192 1.00 2.44 186 TYR 3 C 1
ATOM 4899 O O . TYR C 3 186 ? 15.804 247.139 187.434 1.00 2.92 186 TYR 3 O 1
ATOM 4908 N N . ALA C 3 187 ? 16.445 249.227 187.942 1.00 2.14 187 ALA 3 N 1
ATOM 4909 C CA . ALA C 3 187 ? 15.878 249.742 186.715 1.00 2.00 187 ALA 3 CA 1
ATOM 4910 C C . ALA C 3 187 ? 17.049 249.840 185.759 1.00 2.00 187 ALA 3 C 1
ATOM 4911 O O . ALA C 3 187 ? 18.038 250.500 186.075 1.00 3.96 187 ALA 3 O 1
ATOM 4913 N N . LEU C 3 188 ? 16.989 249.106 184.654 1.00 2.00 188 LEU 3 N 1
ATOM 4914 C CA . LEU C 3 188 ? 18.040 249.166 183.637 1.00 2.00 188 LEU 3 CA 1
ATOM 4915 C C . LEU C 3 188 ? 17.870 250.487 182.925 1.00 2.00 188 LEU 3 C 1
ATOM 4916 O O . LEU C 3 188 ? 18.820 251.031 182.395 1.00 4.38 188 LEU 3 O 1
ATOM 4921 N N . THR C 3 189 ? 16.628 250.943 182.806 1.00 2.93 189 THR 3 N 1
ATOM 4922 C CA . THR C 3 189 ? 16.325 252.236 182.205 1.00 2.00 189 THR 3 CA 1
ATOM 4923 C C . THR C 3 189 ? 15.151 252.795 182.994 1.00 2.00 189 THR 3 C 1
ATOM 4924 O O . THR C 3 189 ? 14.386 252.050 183.610 1.00 2.00 189 THR 3 O 1
ATOM 4928 N N . ALA C 3 190 ? 15.039 254.114 183.015 1.00 2.00 190 ALA 3 N 1
ATOM 4929 C CA . ALA C 3 190 ? 13.927 254.734 183.701 1.00 2.00 190 ALA 3 CA 1
ATOM 4930 C C . ALA C 3 190 ? 12.691 254.604 182.825 1.00 2.67 190 ALA 3 C 1
ATOM 4931 O O . ALA C 3 190 ? 12.788 254.335 181.627 1.00 6.18 190 ALA 3 O 1
ATOM 4933 N N . LEU C 3 191 ? 11.534 254.850 183.414 1.00 2.32 191 LEU 3 N 1
ATOM 4934 C CA . LEU C 3 191 ? 10.270 254.787 182.703 1.00 2.28 191 LEU 3 CA 1
ATOM 4935 C C . LEU C 3 191 ? 10.250 255.835 181.580 1.00 3.74 191 LEU 3 C 1
ATOM 4936 O O . LEU C 3 191 ? 10.686 256.976 181.785 1.00 5.65 191 LEU 3 O 1
ATOM 4941 N N . THR C 3 192 ? 9.849 255.426 180.379 1.00 4.92 192 THR 3 N 1
ATOM 4942 C CA . THR C 3 192 ? 9.715 256.344 179.238 1.00 5.89 192 THR 3 CA 1
ATOM 4943 C C . THR C 3 192 ? 8.218 256.296 179.013 1.00 6.39 192 THR 3 C 1
ATOM 4944 O O . THR C 3 192 ? 7.571 255.271 179.270 1.00 7.76 192 THR 3 O 1
ATOM 4948 N N . SER C 3 193 ? 7.675 257.387 178.505 1.00 5.77 193 SER 3 N 1
ATOM 4949 C CA . SER C 3 193 ? 6.261 257.492 178.277 1.00 4.55 193 SER 3 CA 1
ATOM 4950 C C . SER C 3 193 ? 6.081 258.364 177.066 1.00 5.26 193 SER 3 C 1
ATOM 4951 O O . SER C 3 193 ? 6.993 259.055 176.634 1.00 5.92 193 SER 3 O 1
ATOM 4954 N N . THR C 3 194 ? 4.876 258.323 176.536 1.00 7.13 194 THR 3 N 1
ATOM 4955 C CA . THR C 3 194 ? 4.449 259.082 175.383 1.00 5.64 194 THR 3 CA 1
ATOM 4956 C C . THR C 3 194 ? 4.265 260.566 175.754 1.00 5.94 194 THR 3 C 1
ATOM 4957 O O . THR C 3 194 ? 4.356 261.447 174.900 1.00 6.95 194 THR 3 O 1
ATOM 4961 N N . ASP C 3 195 ? 4.006 260.819 177.034 1.00 7.45 195 ASP 3 N 1
ATOM 4962 C CA . ASP C 3 195 ? 3.800 262.156 177.589 1.00 9.53 195 ASP 3 CA 1
ATOM 4963 C C . ASP C 3 195 ? 4.106 261.979 179.072 1.00 10.20 195 ASP 3 C 1
ATOM 4964 O O . ASP C 3 195 ? 3.376 261.281 179.775 1.00 11.06 195 ASP 3 O 1
ATOM 4969 N N . ILE C 3 196 ? 5.174 262.609 179.551 1.00 10.31 196 ILE 3 N 1
ATOM 4970 C CA . ILE C 3 196 ? 5.572 262.462 180.954 1.00 8.94 196 ILE 3 CA 1
ATOM 4971 C C . ILE C 3 196 ? 4.595 263.117 181.924 1.00 8.34 196 ILE 3 C 1
ATOM 4972 O O . ILE C 3 196 ? 4.594 262.830 183.123 1.00 9.63 196 ILE 3 O 1
ATOM 4977 N N . ALA C 3 197 ? 3.767 264.013 181.404 1.00 8.15 197 ALA 3 N 1
ATOM 4978 C CA . ALA C 3 197 ? 2.785 264.689 182.232 1.00 7.68 197 ALA 3 CA 1
ATOM 4979 C C . ALA C 3 197 ? 1.616 263.751 182.493 1.00 8.78 197 ALA 3 C 1
ATOM 4980 O O . ALA C 3 197 ? 0.954 263.860 183.519 1.00 12.91 197 ALA 3 O 1
ATOM 4982 N N . VAL C 3 198 ? 1.348 262.834 181.566 1.00 7.26 198 VAL 3 N 1
ATOM 4983 C CA . VAL C 3 198 ? 0.256 261.898 181.763 1.00 4.33 198 VAL 3 CA 1
ATOM 4984 C C . VAL C 3 198 ? 0.734 260.654 182.513 1.00 3.94 198 VAL 3 C 1
ATOM 4985 O O . VAL C 3 198 ? 0.111 260.237 183.479 1.00 5.81 198 VAL 3 O 1
ATOM 4989 N N . ASN C 3 199 ? 1.838 260.064 182.073 1.00 4.76 199 ASN 3 N 1
ATOM 4990 C CA . ASN C 3 199 ? 2.406 258.886 182.736 1.00 5.11 199 ASN 3 CA 1
ATOM 4991 C C . ASN C 3 199 ? 3.849 259.146 183.110 1.00 6.54 199 ASN 3 C 1
ATOM 4992 O O . ASN C 3 199 ? 4.741 259.204 182.263 1.00 6.78 199 ASN 3 O 1
ATOM 4997 N N . SER C 3 200 ? 4.056 259.302 184.406 1.00 8.43 200 SER 3 N 1
ATOM 4998 C CA . SER C 3 200 ? 5.347 259.636 184.945 1.00 8.67 200 SER 3 CA 1
ATOM 4999 C C . SER C 3 200 ? 5.943 258.459 185.703 1.00 8.46 200 SER 3 C 1
ATOM 5000 O O . SER C 3 200 ? 7.152 258.390 185.905 1.00 8.25 200 SER 3 O 1
ATOM 5003 N N . LYS C 3 201 ? 5.086 257.528 186.114 1.00 9.45 201 LYS 3 N 1
ATOM 5004 C CA . LYS C 3 201 ? 5.505 256.349 186.859 1.00 9.49 201 LYS 3 CA 1
ATOM 5005 C C . LYS C 3 201 ? 4.626 255.153 186.514 1.00 7.93 201 LYS 3 C 1
ATOM 5006 O O . LYS C 3 201 ? 3.460 255.310 186.098 1.00 9.37 201 LYS 3 O 1
ATOM 5012 N N . GLY C 3 202 ? 5.193 253.967 186.716 1.00 5.85 202 GLY 3 N 1
ATOM 5013 C CA . GLY C 3 202 ? 4.515 252.712 186.452 1.00 2.62 202 GLY 3 CA 1
ATOM 5014 C C . GLY C 3 202 ? 4.808 251.747 187.587 1.00 2.00 202 GLY 3 C 1
ATOM 5015 O O . GLY C 3 202 ? 5.924 251.721 188.092 1.00 2.00 202 GLY 3 O 1
ATOM 5016 N N . ARG C 3 203 ? 3.835 250.921 187.957 1.00 2.00 203 ARG 3 N 1
ATOM 5017 C CA . ARG C 3 203 ? 4.007 249.997 189.062 1.00 2.00 203 ARG 3 CA 1
ATOM 5018 C C . ARG C 3 203 ? 4.154 248.543 188.700 1.00 2.00 203 ARG 3 C 1
ATOM 5019 O O . ARG C 3 203 ? 3.379 248.023 187.925 1.00 3.45 203 ARG 3 O 1
ATOM 5027 N N . VAL C 3 204 ? 5.127 247.871 189.289 1.00 2.00 204 VAL 3 N 1
ATOM 5028 C CA . VAL C 3 204 ? 5.345 246.473 189.000 1.00 2.00 204 VAL 3 CA 1
ATOM 5029 C C . VAL C 3 204 ? 4.834 245.673 190.168 1.00 2.00 204 VAL 3 C 1
ATOM 5030 O O . VAL C 3 204 ? 5.335 245.824 191.267 1.00 2.00 204 VAL 3 O 1
ATOM 5034 N N . LEU C 3 205 ? 3.805 244.859 189.961 1.00 2.00 205 LEU 3 N 1
ATOM 5035 C CA . LEU C 3 205 ? 3.267 244.036 191.044 1.00 2.00 205 LEU 3 CA 1
ATOM 5036 C C . LEU C 3 205 ? 4.219 242.866 191.239 1.00 2.00 205 LEU 3 C 1
ATOM 5037 O O . LEU C 3 205 ? 4.750 242.352 190.263 1.00 3.71 205 LEU 3 O 1
ATOM 5042 N N . VAL C 3 206 ? 4.505 242.469 192.471 1.00 2.00 206 VAL 3 N 1
ATOM 5043 C CA . VAL C 3 206 ? 5.376 241.321 192.634 1.00 2.00 206 VAL 3 CA 1
ATOM 5044 C C . VAL C 3 206 ? 4.643 240.251 193.422 1.00 2.00 206 VAL 3 C 1
ATOM 5045 O O . VAL C 3 206 ? 4.108 240.540 194.476 1.00 2.00 206 VAL 3 O 1
ATOM 5049 N N . ALA C 3 207 ? 4.516 239.062 192.814 1.00 2.00 207 ALA 3 N 1
ATOM 5050 C CA . ALA C 3 207 ? 3.829 237.903 193.374 1.00 2.00 207 ALA 3 CA 1
ATOM 5051 C C . ALA C 3 207 ? 4.780 236.731 193.608 1.00 2.70 207 ALA 3 C 1
ATOM 5052 O O . ALA C 3 207 ? 5.762 236.595 192.888 1.00 5.25 207 ALA 3 O 1
ATOM 5054 N N . VAL C 3 208 ? 4.487 235.892 194.608 1.00 2.68 208 VAL 3 N 1
ATOM 5055 C CA . VAL C 3 208 ? 5.314 234.736 194.953 1.00 2.00 208 VAL 3 CA 1
ATOM 5056 C C . VAL C 3 208 ? 4.481 233.484 194.972 1.00 2.47 208 VAL 3 C 1
ATOM 5057 O O . VAL C 3 208 ? 3.368 233.467 195.516 1.00 2.00 208 VAL 3 O 1
ATOM 5061 N N . SER C 3 209 ? 5.136 232.406 194.562 1.00 3.19 209 SER 3 N 1
ATOM 5062 C CA . SER C 3 209 ? 4.582 231.059 194.515 1.00 2.90 209 SER 3 CA 1
ATOM 5063 C C . SER C 3 209 ? 5.654 230.157 195.080 1.00 3.43 209 SER 3 C 1
ATOM 5064 O O . SER C 3 209 ? 6.835 230.505 195.080 1.00 5.31 209 SER 3 O 1
ATOM 5067 N N . ALA C 3 210 ? 5.265 228.984 195.533 1.00 2.30 210 ALA 3 N 1
ATOM 5068 C CA . ALA C 3 210 ? 6.239 228.043 196.001 1.00 2.00 210 ALA 3 CA 1
ATOM 5069 C C . ALA C 3 210 ? 6.801 227.448 194.712 1.00 2.00 210 ALA 3 C 1
ATOM 5070 O O . ALA C 3 210 ? 6.067 227.260 193.739 1.00 4.02 210 ALA 3 O 1
ATOM 5072 N N . GLY C 3 211 ? 8.106 227.228 194.660 1.00 2.00 211 GLY 3 N 1
ATOM 5073 C CA . GLY C 3 211 ? 8.709 226.626 193.480 1.00 2.00 211 GLY 3 CA 1
ATOM 5074 C C . GLY C 3 211 ? 8.354 225.152 193.350 1.00 2.00 211 GLY 3 C 1
ATOM 5075 O O . GLY C 3 211 ? 7.779 224.576 194.268 1.00 2.00 211 GLY 3 O 1
ATOM 5076 N N . PRO C 3 212 ? 8.706 224.493 192.236 1.00 2.42 212 PRO 3 N 1
ATOM 5077 C CA . PRO C 3 212 ? 8.381 223.073 192.075 1.00 2.00 212 PRO 3 CA 1
ATOM 5078 C C . PRO C 3 212 ? 9.061 222.160 193.083 1.00 2.00 212 PRO 3 C 1
ATOM 5079 O O . PRO C 3 212 ? 8.515 221.137 193.446 1.00 4.83 212 PRO 3 O 1
ATOM 5083 N N . ASP C 3 213 ? 10.239 222.549 193.552 1.00 2.00 213 ASP 3 N 1
ATOM 5084 C CA . ASP C 3 213 ? 10.974 221.754 194.519 1.00 2.09 213 ASP 3 CA 1
ATOM 5085 C C . ASP C 3 213 ? 10.797 222.172 195.984 1.00 2.00 213 ASP 3 C 1
ATOM 5086 O O . ASP C 3 213 ? 11.393 221.580 196.881 1.00 2.00 213 ASP 3 O 1
ATOM 5091 N N . PHE C 3 214 ? 9.889 223.108 196.221 1.00 2.00 214 PHE 3 N 1
ATOM 5092 C CA . PHE C 3 214 ? 9.622 223.628 197.550 1.00 2.00 214 PHE 3 CA 1
ATOM 5093 C C . PHE C 3 214 ? 8.900 222.626 198.420 1.00 2.00 214 PHE 3 C 1
ATOM 5094 O O . PHE C 3 214 ? 8.012 221.899 197.967 1.00 2.22 214 PHE 3 O 1
ATOM 5102 N N . SER C 3 215 ? 9.280 222.629 199.690 1.00 2.18 215 SER 3 N 1
ATOM 5103 C CA . SER C 3 215 ? 8.718 221.754 200.688 1.00 2.30 215 SER 3 CA 1
ATOM 5104 C C . SER C 3 215 ? 8.860 222.327 202.101 1.00 2.29 215 SER 3 C 1
ATOM 5105 O O . SER C 3 215 ? 9.753 223.131 202.387 1.00 2.00 215 SER 3 O 1
ATOM 5108 N N . LEU C 3 216 ? 8.006 221.841 202.996 1.00 3.29 216 LEU 3 N 1
ATOM 5109 C CA . LEU C 3 216 ? 7.974 222.283 204.381 1.00 2.00 216 LEU 3 CA 1
ATOM 5110 C C . LEU C 3 216 ? 7.875 221.039 205.277 1.00 2.00 216 LEU 3 C 1
ATOM 5111 O O . LEU C 3 216 ? 7.171 220.062 204.924 1.00 2.26 216 LEU 3 O 1
ATOM 5116 N N . ARG C 3 217 ? 8.653 221.020 206.360 1.00 2.00 217 ARG 3 N 1
ATOM 5117 C CA . ARG C 3 217 ? 8.585 219.925 207.313 1.00 2.00 217 ARG 3 CA 1
ATOM 5118 C C . ARG C 3 217 ? 8.622 220.430 208.717 1.00 2.00 217 ARG 3 C 1
ATOM 5119 O O . ARG C 3 217 ? 8.917 221.574 208.941 1.00 2.00 217 ARG 3 O 1
ATOM 5127 N N . HIS C 3 218 ? 8.322 219.532 209.649 1.00 2.00 218 HIS 3 N 1
ATOM 5128 C CA . HIS C 3 218 ? 8.294 219.768 211.080 1.00 2.00 218 HIS 3 CA 1
ATOM 5129 C C . HIS C 3 218 ? 7.234 220.719 211.585 1.00 2.42 218 HIS 3 C 1
ATOM 5130 O O . HIS C 3 218 ? 7.534 221.884 211.815 1.00 2.00 218 HIS 3 O 1
ATOM 5137 N N . PRO C 3 219 ? 5.983 220.241 211.780 1.00 2.64 219 PRO 3 N 1
ATOM 5138 C CA . PRO C 3 219 ? 4.977 221.177 212.273 1.00 2.00 219 PRO 3 CA 1
ATOM 5139 C C . PRO C 3 219 ? 5.329 221.684 213.665 1.00 2.00 219 PRO 3 C 1
ATOM 5140 O O . PRO C 3 219 ? 5.809 220.940 214.507 1.00 2.00 219 PRO 3 O 1
ATOM 5144 N N . VAL C 3 220 ? 5.164 222.984 213.866 1.00 2.52 220 VAL 3 N 1
ATOM 5145 C CA . VAL C 3 220 ? 5.487 223.614 215.121 1.00 2.00 220 VAL 3 CA 1
ATOM 5146 C C . VAL C 3 220 ? 4.354 224.458 215.677 1.00 2.00 220 VAL 3 C 1
ATOM 5147 O O . VAL C 3 220 ? 3.519 224.991 214.942 1.00 2.00 220 VAL 3 O 1
ATOM 5151 N N . ASP C 3 221 ? 4.343 224.570 217.003 1.00 2.01 221 ASP 3 N 1
ATOM 5152 C CA . ASP C 3 221 ? 3.353 225.365 217.692 1.00 2.00 221 ASP 3 CA 1
ATOM 5153 C C . ASP C 3 221 ? 3.722 226.839 217.689 1.00 2.00 221 ASP 3 C 1
ATOM 5154 O O . ASP C 3 221 ? 4.906 227.176 217.750 1.00 3.30 221 ASP 3 O 1
ATOM 5159 N N . LEU C 3 222 ? 2.711 227.706 217.628 1.00 2.00 222 LEU 3 N 1
ATOM 5160 C CA . LEU C 3 222 ? 2.910 229.161 217.589 1.00 2.00 222 LEU 3 CA 1
ATOM 5161 C C . LEU C 3 222 ? 3.471 229.713 218.882 1.00 3.23 222 LEU 3 C 1
ATOM 5162 O O . LEU C 3 222 ? 2.960 229.389 219.971 1.00 4.98 222 LEU 3 O 1
ATOM 5167 N N . PRO C 3 223 ? 4.562 230.510 218.788 1.00 3.37 223 PRO 3 N 1
ATOM 5168 C CA . PRO C 3 223 ? 5.209 231.137 219.943 1.00 3.43 223 PRO 3 CA 1
ATOM 5169 C C . PRO C 3 223 ? 4.520 232.485 220.247 1.00 5.10 223 PRO 3 C 1
ATOM 5170 O O . PRO C 3 223 ? 3.572 232.898 219.556 1.00 5.64 223 PRO 3 O 1
ATOM 5174 N N . ASP C 3 224 ? 4.979 233.162 221.294 1.00 6.43 224 ASP 3 N 1
ATOM 5175 C CA . ASP C 3 224 ? 4.431 234.469 221.653 1.00 8.18 224 ASP 3 CA 1
ATOM 5176 C C . ASP C 3 224 ? 4.456 235.386 220.435 1.00 9.52 224 ASP 3 C 1
ATOM 5177 O O . ASP C 3 224 ? 5.444 235.400 219.687 1.00 8.69 224 ASP 3 O 1
ATOM 5182 N N . LYS C 3 225 ? 3.419 236.203 220.267 1.00 11.99 225 LYS 3 N 1
ATOM 5183 C CA . LYS C 3 225 ? 3.405 237.109 219.125 1.00 13.13 225 LYS 3 CA 1
ATOM 5184 C C . LYS C 3 225 ? 4.537 238.137 219.236 1.00 13.54 225 LYS 3 C 1
ATOM 5185 O O . LYS C 3 225 ? 5.042 238.463 220.335 1.00 14.33 225 LYS 3 O 1
ATOM 5191 N N . GLN C 3 226 ? 4.973 238.594 218.070 1.00 14.33 226 GLN 3 N 1
ATOM 5192 C CA . GLN C 3 226 ? 5.991 239.623 217.954 1.00 14.10 226 GLN 3 CA 1
ATOM 5193 C C . GLN C 3 226 ? 5.869 240.255 216.571 1.00 13.11 226 GLN 3 C 1
ATOM 5194 O O . GLN C 3 226 ? 5.077 239.745 215.751 1.00 10.89 226 GLN 3 O 1
ATOM 5200 N N . GLY D 4 16 ? -3.340 209.283 207.328 1.00 27.43 16 GLY 4 N 1
ATOM 5201 C CA . GLY D 4 16 ? -2.578 210.314 208.114 1.00 24.87 16 GLY 4 CA 1
ATOM 5202 C C . GLY D 4 16 ? -2.725 210.054 209.597 1.00 23.48 16 GLY 4 C 1
ATOM 5203 O O . GLY D 4 16 ? -3.843 209.895 210.037 1.00 23.95 16 GLY 4 O 1
ATOM 5204 N N . ASN D 4 17 ? -1.598 210.005 210.319 1.00 23.20 17 ASN 4 N 1
ATOM 5205 C CA . ASN D 4 17 ? -1.415 209.734 211.783 1.00 23.44 17 ASN 4 CA 1
ATOM 5206 C C . ASN D 4 17 ? -2.096 208.647 212.651 1.00 23.65 17 ASN 4 C 1
ATOM 5207 O O . ASN D 4 17 ? -2.465 208.872 213.800 1.00 23.45 17 ASN 4 O 1
ATOM 5212 N N . SER D 4 18 ? -2.095 207.423 212.139 1.00 24.99 18 SER 4 N 1
ATOM 5213 C CA . SER D 4 18 ? -2.610 206.265 212.854 1.00 25.17 18 SER 4 CA 1
ATOM 5214 C C . SER D 4 18 ? -1.617 205.215 212.340 1.00 23.56 18 SER 4 C 1
ATOM 5215 O O . SER D 4 18 ? -1.597 204.920 211.142 1.00 24.30 18 SER 4 O 1
ATOM 5218 N N . GLY D 4 19 ? -0.702 204.785 213.214 1.00 22.05 19 GLY 4 N 1
ATOM 5219 C CA . GLY D 4 19 ? 0.327 203.824 212.830 1.00 20.13 19 GLY 4 CA 1
ATOM 5220 C C . GLY D 4 19 ? 0.507 202.539 213.626 1.00 18.76 19 GLY 4 C 1
ATOM 5221 O O . GLY D 4 19 ? 1.483 201.828 213.444 1.00 14.88 19 GLY 4 O 1
ATOM 5222 N N . SER D 4 20 ? -0.466 202.215 214.463 1.00 20.88 20 SER 4 N 1
ATOM 5223 C CA . SER D 4 20 ? -0.426 201.020 215.287 1.00 22.48 20 SER 4 CA 1
ATOM 5224 C C . SER D 4 20 ? -1.037 199.878 214.492 1.00 23.36 20 SER 4 C 1
ATOM 5225 O O . SER D 4 20 ? -1.831 200.110 213.579 1.00 23.10 20 SER 4 O 1
ATOM 5228 N N . ILE D 4 21 ? -0.686 198.645 214.833 1.00 25.05 21 ILE 4 N 1
ATOM 5229 C CA . ILE D 4 21 ? -1.272 197.485 214.134 1.00 26.76 21 ILE 4 CA 1
ATOM 5230 C C . ILE D 4 21 ? -2.662 197.270 214.739 1.00 26.00 21 ILE 4 C 1
ATOM 5231 O O . ILE D 4 21 ? -3.554 196.685 214.127 1.00 26.63 21 ILE 4 O 1
ATOM 5236 N N . VAL D 4 22 ? -2.821 197.871 215.919 1.00 26.01 22 VAL 4 N 1
ATOM 5237 C CA . VAL D 4 22 ? -4.003 197.823 216.756 1.00 24.87 22 VAL 4 CA 1
ATOM 5238 C C . VAL D 4 22 ? -4.960 198.987 216.523 1.00 24.94 22 VAL 4 C 1
ATOM 5239 O O . VAL D 4 22 ? -5.890 199.190 217.297 1.00 25.56 22 VAL 4 O 1
ATOM 5243 N N . GLN D 4 23 ? -4.762 199.732 215.439 1.00 27.20 23 GLN 4 N 1
ATOM 5244 C CA . GLN D 4 23 ? -5.642 200.861 215.133 1.00 29.69 23 GLN 4 CA 1
ATOM 5245 C C . GLN D 4 23 ? -7.011 200.335 214.726 1.00 28.22 23 GLN 4 C 1
ATOM 5246 O O . GLN D 4 23 ? -8.007 201.056 214.748 1.00 27.26 23 GLN 4 O 1
ATOM 5252 N N . ASN D 4 24 ? -7.058 199.063 214.354 1.00 28.29 24 ASN 4 N 1
ATOM 5253 C CA . ASN D 4 24 ? -8.324 198.465 213.977 1.00 28.54 24 ASN 4 CA 1
ATOM 5254 C C . ASN D 4 24 ? -8.806 197.439 214.981 1.00 25.45 24 ASN 4 C 1
ATOM 5255 O O . ASN D 4 24 ? -9.372 196.409 214.618 1.00 26.17 24 ASN 4 O 1
ATOM 5260 N N . PHE D 4 25 ? -8.590 197.754 216.256 1.00 22.00 25 PHE 4 N 1
ATOM 5261 C CA . PHE D 4 25 ? -9.017 196.909 217.358 1.00 18.24 25 PHE 4 CA 1
ATOM 5262 C C . PHE D 4 25 ? -10.563 196.905 217.334 1.00 17.05 25 PHE 4 C 1
ATOM 5263 O O . PHE D 4 25 ? -11.212 195.930 217.751 1.00 15.73 25 PHE 4 O 1
ATOM 5271 N N . TYR D 4 26 ? -11.133 198.020 216.875 1.00 15.03 26 TYR 4 N 1
ATOM 5272 C CA . TYR D 4 26 ? -12.570 198.160 216.715 1.00 14.31 26 TYR 4 CA 1
ATOM 5273 C C . TYR D 4 26 ? -12.779 198.290 215.205 1.00 16.64 26 TYR 4 C 1
ATOM 5274 O O . TYR D 4 26 ? -11.980 198.929 214.513 1.00 17.25 26 TYR 4 O 1
ATOM 5283 N N . MET D 4 27 ? -13.832 197.653 214.696 1.00 20.17 27 MET 4 N 1
ATOM 5284 C CA . MET D 4 27 ? -14.162 197.681 213.280 1.00 24.06 27 MET 4 CA 1
ATOM 5285 C C . MET D 4 27 ? -14.251 199.066 212.693 1.00 25.48 27 MET 4 C 1
ATOM 5286 O O . MET D 4 27 ? -14.682 200.006 213.347 1.00 24.82 27 MET 4 O 1
ATOM 5291 N N . GLN D 4 28 ? -13.961 199.148 211.402 1.00 29.73 28 GLN 4 N 1
ATOM 5292 C CA . GLN D 4 28 ? -13.974 200.408 210.667 1.00 33.25 28 GLN 4 CA 1
ATOM 5293 C C . GLN D 4 28 ? -15.302 201.189 210.789 1.00 30.20 28 GLN 4 C 1
ATOM 5294 O O . GLN D 4 28 ? -15.299 202.418 210.755 1.00 30.73 28 GLN 4 O 1
ATOM 5300 N N . GLN D 4 29 ? -16.407 200.484 211.031 1.00 27.55 29 GLN 4 N 1
ATOM 5301 C CA . GLN D 4 29 ? -17.735 201.113 211.142 1.00 23.92 29 GLN 4 CA 1
ATOM 5302 C C . GLN D 4 29 ? -18.096 201.580 212.555 1.00 19.34 29 GLN 4 C 1
ATOM 5303 O O . GLN D 4 29 ? -19.080 202.310 212.751 1.00 16.66 29 GLN 4 O 1
ATOM 5309 N N . TYR D 4 30 ? -17.339 201.087 213.536 1.00 14.51 30 TYR 4 N 1
ATOM 5310 C CA . TYR D 4 30 ? -17.510 201.437 214.942 1.00 9.71 30 TYR 4 CA 1
ATOM 5311 C C . TYR D 4 30 ? -16.557 202.560 215.295 1.00 8.82 30 TYR 4 C 1
ATOM 5312 O O . TYR D 4 30 ? -16.940 203.513 215.982 1.00 9.02 30 TYR 4 O 1
ATOM 5321 N N . GLN D 4 31 ? -15.328 202.460 214.782 1.00 7.12 31 GLN 4 N 1
ATOM 5322 C CA . GLN D 4 31 ? -14.290 203.441 215.049 1.00 7.23 31 GLN 4 CA 1
ATOM 5323 C C . GLN D 4 31 ? -14.550 204.810 214.417 1.00 8.82 31 GLN 4 C 1
ATOM 5324 O O . GLN D 4 31 ? -14.466 205.847 215.090 1.00 13.13 31 GLN 4 O 1
ATOM 5330 N N . ASN D 4 32 ? -14.943 204.828 213.155 1.00 10.40 32 ASN 4 N 1
ATOM 5331 C CA . ASN D 4 32 ? -15.196 206.095 212.496 1.00 11.79 32 ASN 4 CA 1
ATOM 5332 C C . ASN D 4 32 ? -16.585 206.180 211.850 1.00 11.83 32 ASN 4 C 1
ATOM 5333 O O . ASN D 4 32 ? -17.507 205.438 212.216 1.00 14.15 32 ASN 4 O 1
ATOM 5338 N N . SER D 4 33 ? -16.798 207.220 211.050 1.00 11.40 33 SER 4 N 1
ATOM 5339 C CA . SER D 4 33 ? -18.059 207.343 210.346 1.00 10.75 33 SER 4 CA 1
ATOM 5340 C C . SER D 4 33 ? -17.791 206.641 209.028 1.00 12.66 33 SER 4 C 1
ATOM 5341 O O . SER D 4 33 ? -16.666 206.165 208.785 1.00 14.13 33 SER 4 O 1
ATOM 5344 N N . ILE D 4 34 ? -18.820 206.503 208.207 1.00 12.92 34 ILE 4 N 1
ATOM 5345 C CA . ILE D 4 34 ? -18.641 205.840 206.945 1.00 14.32 34 ILE 4 CA 1
ATOM 5346 C C . ILE D 4 34 ? -19.250 206.765 205.935 1.00 15.70 34 ILE 4 C 1
ATOM 5347 O O . ILE D 4 34 ? -20.288 207.376 206.201 1.00 15.63 34 ILE 4 O 1
ATOM 5352 N N . ASP D 4 35 ? -18.561 206.934 204.811 1.00 17.62 35 ASP 4 N 1
ATOM 5353 C CA . ASP D 4 35 ? -19.057 207.778 203.737 1.00 18.63 35 ASP 4 CA 1
ATOM 5354 C C . ASP D 4 35 ? -20.056 206.948 202.970 1.00 20.60 35 ASP 4 C 1
ATOM 5355 O O . ASP D 4 35 ? -19.942 205.722 202.940 1.00 22.49 35 ASP 4 O 1
ATOM 5360 N N . ALA D 4 36 ? -21.038 207.597 202.369 1.00 23.54 36 ALA 4 N 1
ATOM 5361 C CA . ALA D 4 36 ? -22.022 206.873 201.597 1.00 28.35 36 ALA 4 CA 1
ATOM 5362 C C . ALA D 4 36 ? -21.498 206.539 200.161 1.00 32.08 36 ALA 4 C 1
ATOM 5363 O O . ALA D 4 36 ? -21.736 205.389 199.682 1.00 34.95 36 ALA 4 O 1
#

Secondary structure (DSSP, 8-state):
---BSSS--BT-B----PPP-TTTTGGGBHHHHHSS-EE----BPBPSSS---PEE---SS---SSTTHHHHTTSSEEE--EEEEE--EESS-GGG-SS-EEEEEEE-TT------EEEEEE-SS-EEEEETTTSSSSS-EEEEE-SS-SS--EEEEE----SSSSEESS-SB-SSSS--TTSTT--TT-S--EEEEEES-SSSEE--EEEE-TT-EEES------SS----TT-B-----SSS--/-EEESSS----PPPTT--S-EEE--TTTS--EEEEEEEE-TTS-TTEEEEEESSTTSGGG-HHHHHHHHTEEEEEEEEEEEEEE---TT-EEEEEEEEEET---STT-TT--EEEE--THHHHHGGGSSEEEEETTT-SEEEEEE---SSSS-B-TTTB--EEEEEEEEEEEESSSS-EEEEEEEEEEEEEEEEEPPP--/-PPP----TTTT---TT-SSPPPBSS---EEPP---S-EESBHHHHHHS--EE--BTTBSEEEEESS-TTSEEEEEESSTTBSTTTT-HHHHHHTTEEEEES-EEEEEEE-S-TTEEEEEEEEEEPS-SS--SSHHHHTTSEEEEEETTT-SEEEEEEPP--SSSSEESS--S--TTT---EEEEEEEEEEEES-TTT--EEEEEEEEEE-TT-EEEEE----S--/-----GGGGSS-HHHHS-EE-

Solvent-accessible surface area: 29486 Å² total; per-residue (Å²): 87,69,96,94,15,122,100,47,79,60,8,4,34,33,66,69,166,73,58,81,85,81,25,126,58,76,49,0,42,3,28,36,11,0,9,45,22,23,80,3,62,97,26,148,10,31,54,16,75,26,85,26,84,28,58,67,0,68,3,9,74,38,128,39,85,78,11,13,2,17,7,0,29,2,0,0,0,0,0,0,3,0,4,0,8,0,39,3,120,21,109,77,77,84,98,52,15,73,86,1,71,0,45,1,9,0,7,28,22,74,33,112,58,196,5,65,30,50,170,95,115,121,49,88,66,132,55,68,94,16,0,101,40,0,46,83,58,198,14,15,30,29,70,20,94,0,31,77,23,174,28,50,27,22,31,2,6,5,8,4,26,8,111,62,24,0,1,10,20,42,11,4,0,17,18,22,113,76,96,92,144,81,15,15,78,115,10,53,12,14,36,0,2,9,1,5,6,0,0,65,0,62,82,58,7,18,4,86,0,16,0,2,0,16,65,6,19,0,5,0,15,20,13,1,42,29,10,15,70,66,18,69,60,111,52,32,24,83,14,117,51,158,77,42,126,209,100,64,35,97,0,55,44,146,38,49,39,139,79,8,94,95,30,132,61,114,46,66,118,1,26,108,127,71,4,114,103,21,99,23,127,23,18,82,0,31,66,105,48,50,38,1,8,0,6,1,2,3,0,0,29,36,48,32,143,124,0,37,39,0,32,89,28,9,121,44,39,91,35,3,20,9,2,3,40,0,45,0,76,11,109,39,54,159,23,4,4,0,0,0,1,0,0,0,1,0,0,12,46,75,4,109,40,81,13,8,124,38,28,87,12,94,12,65,43,72,20,19,8,0,1,4,9,7,19,29,39,32,0,7,16,36,88,63,56,45,0,46,0,11,0,2,23,0,0,1,6,22,16,16,33,8,78,26,1,0,6,2,0,0,0,0,0,0,0,2,22,4,27,14,34,68,121,54,0,32,0,45,0,37,0,20,5,46,34,0,9,0,3,19,104,85,119,126,138,208,141,129,151,232,135,137,86,74,135,102,59,70,67,74,110,50,56,55,69,44,41,25,64,17,66,58,53,137,29,96,3,48,72,37,116,10,30,21,123,17,67,16,4,0,58,10,3,61,153,18,62,0,0,0,8,18,64,37,73,0,7,8,54,0,41,65,112,41,28,71,114,37,43,3,28,3,16,10,1,11,13,3,0,2,0,39,0,0,3,2,13,4,2,0,9,11,0,32,50,9,19,4,5,8,40,2,42,0,15,0,1,0,0,53,23,4,92,2,57,0,8,0,0,6,5,65,83,130,103,63,15,12,133,38,44,111,89,0,91,90,33,56,40,2,21,0,18,0,40,97,47,27,52,13,63,3,29,4,22,30,65,35,124,29,89,18,4,3,7,28,0,5,104,57,35,114,35,3,24,2,4,41,0,0,0,0,0,63,56,32,5,80,23,119,67,83,93,56,3,49,78,1,26,0,0,0,0,3,16,3,0,91,25,0,3,0,62,62,46,64,110,21,62,132,122,68,76,29,44,62,35,180,76,58,99,144,86,115,133,66,74,14,37,6,57,80,98